Protein 3F1Y (pdb70)

B-factor: mean 56.75, std 17.37, range [33.05, 134.56]

Foldseek 3Di:
DAPALVSLLVPFEAALVVQPQANLLVLCVVVVFAEEEEEADAQQLLFLLQVLVLLVVSCVVGNHHDAYEYEYQPHPHCNQVSCVVSPHHYHHLCVFLVVVPHAPASQSSVLSVLLPDDTQKYWYAYSNFNHDDNSLPCSQVRCVRPPPLAFKEAEAEQAVDPQQDDDLSVPAVLVLCVVQVVLQNSGSCLLHRTMMGGSVVQLQAKAWRYLLRSLLCSVSSCVVRNSNNYHYYYSYYTHDDDDDPVVVVVSSLSVVVSSQVVCVVVVVDPPPPDVVPDVVVDDSQWDWDWDQDPVGIDIDIGGDDGDMGHSVNVPHDD/DAQPALVSLLVVFEAALVVPDQQNLLVLCVVVVFAEAEEEEDAAALQFLLVVLVLLVVSCVVGNHHDAYEYAYQPHPNCNQVSNVVSPHHYHYLCPQVVVVPHAQADLSSVLSCLVPDPTQKYKFAYRNAHDDDPCLVCSQVRCCRPPPLAFKEAEAEAAVVDQQDDDLSVPAVLVLCVVPPVLCNSHSYQLGRTMMGGSVLQLQFKAKGHLLRSLLCSVSSCVVSNSNNYHYYYHYHGHDDDDDPQVVVVSSLSVVVSSQVVCVVVVVDPPVPPPPNDPVVDDSQKDWDWDADPVGIDIDIGGHDMDIGGRNVVVPD

Organism: NCBI:txid49319

Sequence (636 aa):
GPASAAEWFRQRSYDYGQFPPEDLARRKRELGLTVSAVLPSRNVADTVGGIIDEIHALNERAPLIDQILVVDADSEDGTAGVAASHGAEVYSENELMSGYGDAHGKGDAMWRALSVTRGDLVLYIDADTRDFRPQLAYGVLGPVLEVPGVRFVKAAYRRPEEDGGGRVTELTAKPLFNLFYPELAGFVQPLAGEFVADRELFCSIPFLTGYAVETGIMIDVLKKVGLGAMAQVDLGERQNRHQHLRDLSRMSYAVVRAVARRLRQEGRLQQLREPGLPESFFQLSDYLHAVATPEGLKLQEYVEELVERPPINEVLRVLGPASAAEWFRQRSYDYGQFPPEDLARRKRELGLTVSAVLPSRNVADTVGGIIDEIHALNERAPLIDQILVVDADSEDGTAGVAASHGAEVYSENELMSGYGDAHGKGDAMWRALSVTRGDLVLYIDADTRDFRPQLAYGVLGPVLEVPGVRFVKAAYRRPEEDGGGRVTELTAKPLFNLFYPELAGFVQPLAGEFVADRELFCSIPFLTGYAVETGIMIDVLKKVGLGAMAQVDLGERQNRHQHLRDLSRMSYAVVRAVARRLRQEGRLQQLREPGLPESFFQLSDYLHAVATPEGLKLQEYVEELVERPPINEVLR

Secondary structure (DSSP, 8-state):
--SSHHHHHHHHEEEGGGS-HHHHHHHHHHHT--EEEEEEESS-TTTHHHHHHHHHHHHHHS---SEEEEEE-S-SSSHHHHHHHTT-EEEEGGGTTGGG-S--SHHHHHHHHTTT--SSEEEE--TT-SS--THHHHTTHHHHHHSTT--EEEEEEE----B--SHHIIIIIHHHHHHH-GGGTT-S-TT-S-EEEEHHHHTTS-EE-STTHHHHHHHHHHHHH-GGGEEEEEEEE--PPP--HHHHHHHHHHHHHHHHHHHHHHTSB---SPTTS-GGG--TTEEEEEEEETTEEEEEEEE----EEPPGGGTS--/---SSHHHHHHHHEEEGGGS-HHHHHHHHHHHT--EEEEEEESS-TTTHHHHHHHHHHHHHHS---SEEEEEE---TT-HHHHHHHTT-EEEETTTTTGGG-S--HHHHHHHHGGGT--SSEEEE--TT-SS--THHHHTTHHHHHHSTT--EEEEEEE----B--SHHIIIIIHHHHHHH-GGGTT-SSTT-S-EEEEHHHHTTS-EE-GGGHHHHHHHHHHHHH-GGGEEEEEEEE-------HHHHHHHHHHHHHHHHHHHHHHTSB---S-TTS-GGG--TTEEEEEEEETTEEEEEEEE----EEPPHHHH--

Solvent-accessible surface area: 23788 Å² total; per-residue (Å²): 120,27,68,25,7,52,58,1,21,153,88,49,28,32,63,66,51,106,9,57,25,80,62,0,10,137,90,18,80,123,76,59,49,52,0,0,0,0,0,14,0,144,69,9,25,106,10,0,6,42,0,0,66,57,0,71,34,1,35,150,129,1,91,1,10,79,5,15,0,0,0,14,5,84,21,172,63,43,0,37,44,42,0,58,95,64,55,10,58,41,58,41,0,61,106,10,30,79,83,70,37,104,33,62,28,74,0,0,0,1,0,0,0,2,32,36,6,148,2,60,11,0,0,1,1,19,4,48,11,138,101,10,91,41,13,2,0,16,0,0,0,0,0,26,4,66,32,120,57,10,94,0,0,0,0,0,30,40,98,112,101,52,10,2,2,33,68,7,10,2,0,3,0,2,0,4,1,12,2,10,3,18,38,1,2,0,1,0,9,0,20,3,6,0,0,0,0,38,72,102,1,0,5,35,7,37,0,1,1,10,78,0,0,8,1,2,2,0,0,14,0,12,97,94,23,29,6,26,10,0,0,0,0,6,1,11,57,30,68,51,100,120,95,113,39,73,51,10,0,83,34,0,14,18,0,4,25,0,3,5,69,5,2,110,145,48,33,8,2,78,85,4,87,42,101,73,17,64,119,71,17,35,111,26,25,35,5,23,0,0,0,1,5,92,156,26,32,42,40,32,108,51,99,93,119,21,28,56,20,42,28,0,63,132,65,59,218,174,233,42,19,53,30,7,40,45,0,21,172,96,50,26,32,63,68,48,109,14,61,28,111,55,0,8,119,87,15,168,106,87,57,46,50,0,0,0,0,0,21,3,163,67,11,27,118,7,0,7,40,1,0,68,37,0,71,41,0,30,153,116,1,90,1,10,81,9,11,0,0,1,11,10,86,20,107,62,40,0,39,45,40,0,57,96,64,54,10,58,50,47,40,15,43,142,18,32,73,84,84,39,109,23,67,37,73,0,0,4,1,0,0,0,8,41,34,8,153,3,58,7,0,0,1,2,28,6,52,6,128,74,15,60,38,18,3,0,16,0,0,0,0,0,21,8,68,29,126,51,6,93,0,0,0,0,0,34,46,40,112,120,64,3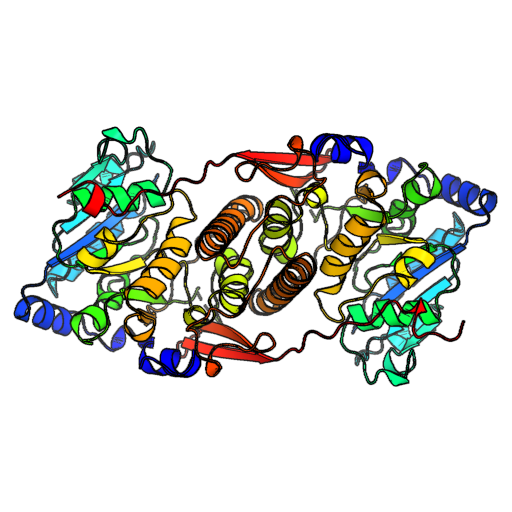1,1,8,45,34,8,11,3,0,2,0,2,0,4,1,12,1,7,3,19,39,1,2,0,0,0,8,0,17,5,9,0,0,0,0,24,65,107,2,0,8,31,2,29,1,1,3,8,65,1,0,3,0,1,1,0,0,13,0,10,108,109,33,29,6,23,11,0,0,0,0,9,3,13,82,26,76,92,118,146,81,109,24,80,69,9,0,89,40,0,14,20,0,4,29,0,4,2,67,4,1,95,102,43,28,2,1,64,136,8,105,45,130,79,16,63,107,64,16,40,91,22,27,40,5,25,0,0,0,0,16,86,182,24,33,110,38,23,97,59,93,94,107,29,27,50,17,41,19,3,74,134,61,90,280

Radius of gyration: 26.85 Å; Cα contacts (8 Å, |Δi|>4): 1379; chains: 2; bounding box: 83×54×58 Å

CATH classification: 3.90.550.10

Structure (mmCIF, N/CA/C/O backbone):
data_3F1Y
#
_entry.id   3F1Y
#
_cell.length_a   108.881
_cell.length_b   108.881
_cell.length_c   311.651
_cell.angle_alpha   90.00
_cell.angle_beta   90.00
_cell.angle_gamma   120.00
#
_symmetry.space_group_name_H-M   'P 65 2 2'
#
loop_
_entity.id
_entity.type
_entity.pdbx_description
1 polymer 'Mannosyl-3-phosphoglycerate synthase'
2 non-polymer 'MAGNESIUM ION'
3 non-polymer 'CHLORIDE ION'
4 water water
#
loop_
_atom_site.group_PDB
_atom_site.id
_atom_site.type_symbol
_atom_site.label_atom_id
_atom_site.label_alt_id
_atom_site.label_comp_id
_atom_site.label_asym_id
_atom_site.label_entity_id
_atom_site.label_seq_id
_atom_site.pdbx_PDB_ins_code
_atom_site.Cartn_x
_atom_site.Cartn_y
_atom_site.Cartn_z
_atom_site.occupancy
_atom_site.B_iso_or_equiv
_atom_site.auth_seq_id
_atom_site.auth_comp_id
_atom_site.auth_asym_id
_atom_site.auth_atom_id
_atom_site.pdbx_PDB_model_num
ATOM 1 N N . GLY A 1 62 ? -117.519 56.373 -18.146 1.00 94.69 10 GLY A N 1
ATOM 2 C CA . GLY A 1 62 ? -116.362 57.061 -17.570 1.00 90.02 10 GLY A CA 1
ATOM 3 C C . GLY A 1 62 ? -115.564 57.758 -18.668 1.00 91.02 10 GLY A C 1
ATOM 4 O O . GLY A 1 62 ? -115.918 57.653 -19.845 1.00 95.26 10 GLY A O 1
ATOM 5 N N . PRO A 1 63 ? -114.502 58.494 -18.297 1.00 62.87 11 PRO A N 1
ATOM 6 C CA . PRO A 1 63 ? -113.650 59.188 -19.273 1.00 63.86 11 PRO A CA 1
ATOM 7 C C . PRO A 1 63 ? -112.844 58.227 -20.129 1.00 64.94 11 PRO A C 1
ATOM 8 O O . PRO A 1 63 ? -112.327 57.220 -19.594 1.00 62.62 11 PRO A O 1
ATOM 12 N N . ALA A 1 64 ? -112.707 58.575 -21.413 1.00 69.27 12 ALA A N 1
ATOM 13 C CA . ALA A 1 64 ? -112.047 57.737 -22.403 1.00 71.27 12 ALA A CA 1
ATOM 14 C C . ALA A 1 64 ? -110.527 57.687 -22.252 1.00 68.20 12 ALA A C 1
ATOM 15 O O . ALA A 1 64 ? -109.932 56.687 -22.613 1.00 68.55 12 ALA A O 1
ATOM 17 N N . SER A 1 65 ? -109.912 58.744 -21.708 1.00 61.67 13 SER A N 1
ATOM 18 C CA . SER A 1 65 ? -108.450 58.842 -21.529 1.00 59.11 13 SER A CA 1
ATOM 19 C C . SER A 1 65 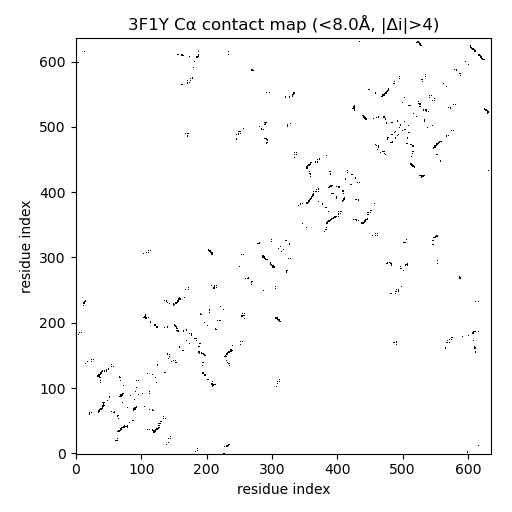? -108.139 59.992 -20.584 1.00 56.02 13 SER A C 1
ATOM 20 O O . SER A 1 65 ? -109.030 60.788 -20.270 1.00 56.35 13 SER A O 1
ATOM 23 N N . ALA A 1 66 ? -106.871 60.120 -20.179 1.00 58.52 14 ALA A N 1
ATOM 24 C CA . ALA A 1 66 ? -106.473 61.197 -19.272 1.00 55.84 14 ALA A CA 1
ATOM 25 C C . ALA A 1 66 ? -106.830 62.512 -19.905 1.00 58.48 14 ALA A C 1
ATOM 26 O O . ALA A 1 66 ? -107.379 63.398 -19.265 1.00 57.61 14 ALA A O 1
ATOM 28 N N . ALA A 1 67 ? -106.521 62.607 -21.193 1.00 51.45 15 ALA A N 1
ATOM 29 C CA . ALA A 1 67 ? -106.759 63.798 -21.995 1.00 53.01 15 ALA A CA 1
ATOM 30 C C . ALA A 1 67 ? -108.232 64.179 -22.095 1.00 55.12 15 ALA A C 1
ATOM 31 O O . ALA A 1 67 ? -108.561 65.344 -21.986 1.00 55.99 15 ALA A O 1
ATOM 33 N N . GLU A 1 68 ? -109.119 63.213 -22.296 1.00 62.13 16 GLU A N 1
ATOM 34 C CA . GLU A 1 68 ? -110.535 63.527 -22.306 1.00 64.28 16 GLU A CA 1
ATOM 35 C C . GLU A 1 68 ? -111.012 63.999 -20.924 1.00 60.80 16 GLU A C 1
ATOM 36 O O . GLU A 1 68 ? -111.763 64.967 -20.831 1.00 62.25 16 GLU A O 1
ATOM 42 N N . TRP A 1 69 ? -110.556 63.349 -19.852 1.00 58.07 17 TRP A N 1
ATOM 43 C CA . TRP A 1 69 ? -110.871 63.866 -18.515 1.00 54.86 17 TRP A CA 1
ATOM 44 C C . TRP A 1 69 ? -110.347 65.281 -18.304 1.00 54.34 17 TRP A C 1
ATOM 45 O O . TRP A 1 69 ? -111.082 66.143 -17.840 1.00 54.63 17 TRP A O 1
ATOM 56 N N . PHE A 1 70 ? -109.074 65.502 -18.648 1.00 52.07 18 PHE A N 1
ATOM 57 C CA . PHE A 1 70 ? -108.451 66.809 -18.482 1.00 51.95 18 PHE A CA 1
ATOM 58 C C . PHE A 1 70 ? -109.312 67.895 -19.138 1.00 55.81 18 PHE A C 1
ATOM 59 O O . PHE A 1 70 ? -109.556 68.956 -18.539 1.00 55.41 18 PHE A O 1
ATOM 67 N N . ARG A 1 71 ? -109.796 67.601 -20.356 1.00 55.69 19 ARG A N 1
ATOM 68 C CA . ARG A 1 71 ? -110.653 68.510 -21.114 1.00 60.15 19 ARG A CA 1
ATOM 69 C C . ARG A 1 71 ? -112.008 68.740 -20.444 1.00 60.17 19 ARG A C 1
ATOM 70 O O . ARG A 1 71 ? -112.462 69.880 -20.328 1.00 61.76 19 ARG A O 1
ATOM 78 N N . GLN A 1 72 ? -112.651 67.669 -19.997 1.00 60.33 20 GLN A N 1
ATOM 79 C CA . GLN A 1 72 ? -114.012 67.788 -19.489 1.00 61.16 20 GLN A CA 1
ATOM 80 C C . GLN A 1 72 ? -114.110 68.243 -18.016 1.00 57.26 20 GLN A C 1
ATOM 81 O O . GLN A 1 72 ? -115.173 68.692 -17.570 1.00 58.29 20 GLN A O 1
ATOM 87 N N . ARG A 1 73 ? -113.009 68.112 -17.274 1.00 58.00 21 ARG A N 1
ATOM 88 C CA . ARG A 1 73 ? -113.058 68.222 -15.819 1.00 54.15 21 ARG A CA 1
ATOM 89 C C . ARG A 1 73 ? -112.065 69.238 -15.261 1.00 52.13 21 ARG A C 1
ATOM 90 O O . ARG A 1 73 ? -111.799 69.241 -14.064 1.00 48.72 21 ARG A O 1
ATOM 98 N N . SER A 1 74 ? -111.510 70.087 -16.132 1.00 55.91 22 SER A N 1
ATOM 99 C CA . SER A 1 74 ? -110.697 71.208 -15.672 1.00 54.97 22 SER A CA 1
ATOM 100 C C . SER A 1 74 ? -111.417 72.523 -15.914 1.00 58.23 22 SER A C 1
ATOM 101 O O . SER A 1 74 ? -111.926 72.736 -17.012 1.00 62.30 22 SER A O 1
ATOM 104 N N . TYR A 1 75 ? -111.468 73.380 -14.885 1.00 54.27 23 TYR A N 1
ATOM 105 C CA . TYR A 1 75 ? -112.162 74.670 -14.930 1.00 57.23 23 TYR A CA 1
ATOM 106 C C . TYR A 1 75 ? -111.269 75.830 -14.489 1.00 56.86 23 TYR A C 1
ATOM 107 O O . TYR A 1 75 ? -110.173 75.607 -13.994 1.00 54.03 23 TYR A O 1
ATOM 116 N N . ASP A 1 76 ? -111.734 77.054 -14.705 1.00 68.76 24 ASP A N 1
ATOM 117 C CA . ASP A 1 76 ? -111.068 78.268 -14.254 1.00 69.12 24 ASP A CA 1
ATOM 118 C C . ASP A 1 76 ? -112.001 78.827 -13.189 1.00 68.46 24 ASP A C 1
ATOM 119 O O . ASP A 1 76 ? -113.204 78.579 -13.236 1.00 69.58 24 ASP A O 1
ATOM 124 N N . TYR A 1 77 ? -111.474 79.573 -12.221 1.00 60.25 25 TYR A N 1
ATOM 125 C CA . TYR A 1 77 ? -112.332 80.033 -11.116 1.00 59.46 25 TYR A CA 1
ATOM 126 C C . TYR A 1 77 ? -113.292 81.084 -11.657 1.00 64.15 25 TYR A C 1
ATOM 127 O O . TYR A 1 77 ? -114.368 81.319 -11.093 1.00 64.69 25 TYR A O 1
ATOM 136 N N . GLY A 1 78 ? -112.889 81.677 -12.777 1.00 59.63 26 GLY A N 1
ATOM 137 C CA . GLY A 1 78 ? -113.674 82.672 -13.472 1.00 64.80 26 GLY A CA 1
ATOM 138 C C . GLY A 1 78 ? -115.042 82.193 -13.921 1.00 66.84 26 GLY A C 1
ATOM 139 O O . GLY A 1 78 ? -115.922 83.006 -14.198 1.00 70.92 26 GLY A O 1
ATOM 140 N N . GLN A 1 79 ? -115.237 80.881 -13.989 1.00 66.09 27 GLN A N 1
ATOM 141 C CA . GLN A 1 79 ? -116.518 80.353 -14.439 1.00 68.36 27 GLN A CA 1
ATOM 142 C C . GLN A 1 79 ? -117.548 80.284 -13.315 1.00 66.94 27 GLN A C 1
ATOM 143 O O . GLN A 1 79 ? -118.719 79.991 -13.557 1.00 69.33 27 GLN A O 1
ATOM 149 N N . PHE A 1 80 ? -117.125 80.571 -12.086 1.00 70.05 28 PHE A N 1
ATOM 150 C CA . PHE A 1 80 ? -118.027 80.455 -10.945 1.00 68.58 28 PHE A CA 1
ATOM 151 C C . PHE A 1 80 ? -118.034 81.706 -10.077 1.00 69.05 28 PHE A C 1
ATOM 152 O O . PHE A 1 80 ? -117.577 81.672 -8.936 1.00 65.49 28 PHE A O 1
ATOM 160 N N . PRO A 1 81 ? -118.575 82.812 -10.599 1.00 63.30 29 PRO A N 1
ATOM 161 C CA . PRO A 1 81 ? -118.557 84.036 -9.794 1.00 64.09 29 PRO A CA 1
ATOM 162 C C . PRO A 1 81 ? -119.155 83.760 -8.417 1.00 61.34 29 PRO A C 1
ATOM 163 O O . PRO A 1 81 ? -120.088 82.961 -8.308 1.00 61.18 29 PRO A O 1
ATOM 167 N N . PRO A 1 82 ? -118.596 84.378 -7.360 1.00 67.17 30 PRO A N 1
ATOM 168 C CA . PRO A 1 82 ? -118.976 84.074 -5.967 1.00 64.29 30 PRO A CA 1
ATOM 169 C C . PRO A 1 82 ? -120.477 84.259 -5.713 1.00 67.12 30 PRO A C 1
ATOM 170 O O . PRO A 1 82 ? -121.102 83.400 -5.090 1.00 65.33 30 PRO A O 1
ATOM 174 N N . GLU A 1 83 ? -121.034 85.356 -6.225 1.00 78.80 31 GLU A N 1
ATOM 175 C CA . GLU A 1 83 ? -122.461 85.671 -6.134 1.00 82.49 31 GLU A CA 1
ATOM 176 C C . GLU A 1 83 ? -123.335 84.504 -6.566 1.00 82.80 31 GLU A C 1
ATOM 177 O O . GLU A 1 83 ? -124.204 84.042 -5.819 1.00 82.39 31 GLU A O 1
ATOM 183 N N . ASP A 1 84 ? -123.103 84.065 -7.803 1.00 79.90 32 ASP A N 1
ATOM 184 C CA . ASP A 1 84 ? -123.772 82.915 -8.394 1.00 80.48 32 ASP A CA 1
ATOM 185 C C . ASP A 1 84 ? -123.665 81.662 -7.552 1.00 75.78 32 ASP A C 1
ATOM 186 O O . ASP A 1 84 ? -124.666 80.970 -7.354 1.00 76.69 32 ASP A O 1
ATOM 191 N N . LEU A 1 85 ? -122.449 81.341 -7.099 1.00 70.73 33 LEU A N 1
ATOM 192 C CA . LEU A 1 85 ? -122.257 80.163 -6.263 1.00 66.38 33 LEU A CA 1
ATOM 193 C C . LEU A 1 85 ? -123.128 80.285 -5.027 1.00 66.33 33 LEU A C 1
ATOM 194 O O . LEU A 1 85 ? -123.823 79.336 -4.661 1.00 65.83 33 LEU A O 1
ATOM 199 N N . ALA A 1 86 ? -123.080 81.448 -4.381 1.00 64.08 34 ALA A N 1
ATOM 200 C CA . ALA A 1 86 ? -123.789 81.644 -3.114 1.00 63.98 34 ALA A CA 1
ATOM 201 C C . ALA A 1 86 ? -125.277 81.445 -3.347 1.00 67.90 34 ALA A C 1
ATOM 202 O O . ALA A 1 86 ? -125.946 80.752 -2.577 1.00 67.25 34 ALA A O 1
ATOM 204 N N . ARG A 1 87 ? -125.780 82.045 -4.426 1.00 84.10 35 ARG A N 1
ATOM 205 C CA . ARG A 1 87 ? -127.163 81.880 -4.837 1.00 88.58 35 ARG A CA 1
ATOM 206 C C . ARG A 1 87 ? -127.457 80.389 -4.951 1.00 87.11 35 ARG A C 1
ATOM 207 O O . ARG A 1 87 ? -128.408 79.879 -4.375 1.00 88.17 35 ARG A O 1
ATOM 215 N N . ARG A 1 88 ? -126.604 79.691 -5.685 1.00 81.63 36 ARG A N 1
ATOM 216 C CA . ARG A 1 88 ? -126.780 78.268 -5.946 1.00 80.52 36 ARG A CA 1
ATOM 217 C C . ARG A 1 88 ? -126.823 77.419 -4.675 1.00 77.01 36 ARG A C 1
ATOM 218 O O . ARG A 1 88 ? -127.673 76.532 -4.529 1.00 78.26 36 ARG A O 1
ATOM 226 N N . LYS A 1 89 ? -125.884 77.700 -3.767 1.00 76.17 37 LYS A N 1
ATOM 227 C CA . LYS A 1 89 ? -125.748 77.003 -2.501 1.00 72.80 37 LYS A CA 1
ATOM 228 C C . LYS A 1 89 ? -127.024 77.165 -1.676 1.00 75.49 37 LYS A C 1
ATOM 229 O O . LYS A 1 89 ? -127.593 76.177 -1.221 1.00 75.42 37 LYS A O 1
ATOM 235 N N . ARG A 1 90 ? -127.487 78.400 -1.494 1.00 78.66 38 ARG A N 1
ATOM 236 C CA . ARG A 1 90 ? -128.765 78.616 -0.819 1.00 81.95 38 ARG A CA 1
ATOM 237 C C . ARG A 1 90 ? -129.852 77.791 -1.506 1.00 85.49 38 ARG A C 1
ATOM 238 O O . ARG A 1 90 ? -130.625 77.111 -0.847 1.00 86.37 38 ARG A O 1
ATOM 240 N N . GLU A 1 91 ? -129.887 77.827 -2.831 1.00 84.64 39 GLU A N 1
ATOM 241 C CA . GLU A 1 91 ? -130.884 77.068 -3.588 1.00 88.53 39 GLU A CA 1
ATOM 242 C C . GLU A 1 91 ? -130.793 75.579 -3.322 1.00 86.10 39 GLU A C 1
ATOM 243 O O . GLU A 1 91 ? -131.797 74.872 -3.282 1.00 89.05 39 GLU A O 1
ATOM 249 N N . LEU A 1 92 ? -129.573 75.098 -3.174 1.00 85.36 40 LEU A N 1
ATOM 250 C CA . LEU A 1 92 ? -129.354 73.676 -2.966 1.00 82.99 40 LEU A CA 1
ATOM 251 C C . LEU A 1 92 ? -129.543 73.291 -1.508 1.00 81.13 40 LEU A C 1
ATOM 252 O O . LEU A 1 92 ? -129.658 72.107 -1.187 1.00 80.28 40 LEU A O 1
ATOM 257 N N . GLY A 1 93 ? -129.581 74.294 -0.633 1.00 79.73 41 GLY A N 1
ATOM 258 C CA . GLY A 1 93 ? -129.726 74.067 0.794 1.00 78.24 41 GLY A CA 1
ATOM 259 C C . GLY A 1 93 ? -128.493 73.439 1.427 1.00 72.97 41 GLY A C 1
ATOM 260 O O . GLY A 1 93 ? -128.598 72.752 2.440 1.00 71.86 41 GLY A O 1
ATOM 261 N N . LEU A 1 94 ? -127.331 73.675 0.822 1.00 68.51 42 LEU A N 1
ATOM 262 C CA . LEU A 1 94 ? -126.077 73.084 1.271 1.00 63.84 42 LEU A CA 1
ATOM 263 C C . LEU A 1 94 ? -125.291 74.042 2.166 1.00 61.49 42 LEU A C 1
ATOM 264 O O . LEU A 1 94 ? -125.373 75.263 2.003 1.00 62.97 42 LEU A O 1
ATOM 269 N N . THR A 1 95 ? -124.546 73.476 3.120 1.00 56.64 43 THR A N 1
ATOM 270 C CA . THR A 1 95 ? -123.607 74.229 3.946 1.00 54.24 43 THR A CA 1
ATOM 271 C C . THR A 1 95 ? -122.159 73.750 3.710 1.00 50.51 43 THR A C 1
ATOM 272 O O . THR A 1 95 ? -121.914 72.623 3.270 1.00 49.36 43 THR A O 1
ATOM 276 N N . VAL A 1 96 ? -121.208 74.627 4.018 1.00 52.09 44 VAL A N 1
ATOM 277 C CA . VAL A 1 96 ? -119.796 74.392 3.746 1.00 49.12 44 VAL A CA 1
ATOM 278 C C . VAL A 1 96 ? -118.966 74.684 5.004 1.00 47.15 44 VAL A C 1
ATOM 279 O O . VAL A 1 96 ? -119.019 75.805 5.545 1.00 48.17 44 VAL A O 1
ATOM 283 N N . SER A 1 97 ? -118.221 73.677 5.470 1.00 46.36 45 SER A N 1
ATOM 284 C CA . SER A 1 97 ? -117.215 73.858 6.508 1.00 44.55 45 SER A CA 1
ATOM 285 C C . SER A 1 97 ? -115.846 73.985 5.857 1.00 42.81 45 SER A C 1
ATOM 286 O O . SER A 1 97 ? -115.452 73.115 5.094 1.00 41.71 45 SER A O 1
ATOM 289 N N . ALA A 1 98 ? -115.131 75.063 6.147 1.00 44.13 46 ALA A N 1
ATOM 290 C CA . ALA A 1 98 ? -113.752 75.215 5.723 1.00 42.80 46 ALA A CA 1
ATOM 291 C C . ALA A 1 98 ? -112.852 74.745 6.874 1.00 41.15 46 ALA A C 1
ATOM 292 O O . ALA A 1 98 ? -112.997 75.216 8.015 1.00 41.73 46 ALA A O 1
ATOM 294 N N . VAL A 1 99 ? -111.952 73.804 6.595 1.00 43.26 47 VAL A N 1
ATOM 295 C CA . VAL A 1 99 ? -111.082 73.255 7.633 1.00 42.02 47 VAL A CA 1
ATOM 296 C C . VAL A 1 99 ? -109.642 73.673 7.390 1.00 41.53 47 VAL A C 1
ATOM 297 O O . VAL A 1 99 ? -109.109 73.443 6.288 1.00 41.06 47 VAL A O 1
ATOM 301 N N . LEU A 1 100 ? -109.015 74.284 8.391 1.00 40.14 48 LEU A N 1
ATOM 302 C CA . LEU A 1 100 ? -107.643 74.713 8.278 1.00 40.21 48 LEU A CA 1
ATOM 303 C C . LEU A 1 100 ? -106.778 73.955 9.300 1.00 39.49 48 LEU A C 1
ATOM 304 O O . LEU A 1 100 ? -106.753 74.320 10.493 1.00 40.34 48 LEU A O 1
ATOM 309 N N . PRO A 1 101 ? -106.077 72.900 8.838 1.00 42.49 49 PRO A N 1
ATOM 310 C CA . PRO A 1 101 ? -105.104 72.138 9.637 1.00 42.13 49 PRO A CA 1
ATOM 311 C C . PRO A 1 101 ? -103.942 73.079 9.873 1.00 43.39 49 PRO A C 1
ATOM 312 O O . PRO A 1 101 ? -103.238 73.479 8.932 1.00 43.68 49 PRO A O 1
ATOM 316 N N . SER A 1 102 ? -103.729 73.475 11.117 1.00 39.63 50 SER A N 1
ATOM 317 C CA . SER A 1 102 ? -102.836 74.578 11.344 1.00 41.40 50 SER A CA 1
ATOM 318 C C . SER A 1 102 ? -101.695 74.251 12.284 1.00 42.38 50 SER A C 1
ATOM 319 O O . SER A 1 102 ? -101.899 74.146 13.486 1.00 43.14 50 SER A O 1
ATOM 322 N N . ARG A 1 103 ? -100.487 74.175 11.751 1.00 43.88 51 ARG A N 1
ATOM 323 C CA . ARG A 1 103 ? -99.313 73.928 12.562 1.00 45.34 51 ARG A CA 1
ATOM 324 C C . ARG A 1 103 ? -98.357 75.100 12.461 1.00 47.75 51 ARG A C 1
ATOM 325 O O . ARG A 1 103 ? -97.723 75.309 11.429 1.00 47.98 51 ARG A O 1
ATOM 333 N N . ASN A 1 104 ? -98.244 75.856 13.555 1.00 40.01 52 ASN A N 1
ATOM 334 C CA . ASN A 1 104 ? -97.364 77.031 13.610 1.00 42.91 52 ASN A CA 1
ATOM 335 C C . ASN A 1 104 ? -97.579 77.992 12.425 1.00 43.09 52 ASN A C 1
ATOM 336 O O . ASN A 1 104 ? -96.641 78.311 11.674 1.00 44.39 52 ASN A O 1
ATOM 341 N N . VAL A 1 105 ? -98.816 78.461 12.289 1.00 43.45 53 VAL A N 1
ATOM 342 C CA . VAL A 1 105 ? -99.173 79.369 11.215 1.00 43.90 53 VAL A CA 1
ATOM 343 C C . VAL A 1 105 ? -99.714 80.669 11.793 1.00 46.05 53 VAL A C 1
ATOM 344 O O . VAL A 1 105 ? -100.620 81.266 11.223 1.00 45.95 53 VAL A O 1
ATOM 348 N N . ALA A 1 106 ? -99.151 81.109 12.917 1.00 43.53 54 ALA A N 1
ATOM 349 C CA . ALA A 1 106 ? -99.612 82.332 13.563 1.00 45.92 54 ALA A CA 1
ATOM 350 C C . ALA A 1 106 ? -99.470 83.550 12.648 1.00 48.03 54 ALA A C 1
ATOM 351 O O . ALA A 1 106 ? -100.271 84.481 12.737 1.00 49.25 54 ALA A O 1
ATOM 353 N N . ASP A 1 107 ? -98.446 83.562 11.805 1.00 56.14 55 ASP A N 1
ATOM 354 C CA . ASP A 1 107 ? -98.221 84.685 10.892 1.00 58.59 55 ASP A CA 1
ATOM 355 C C . ASP A 1 107 ? -99.184 84.715 9.678 1.00 56.98 55 ASP A C 1
ATOM 356 O O . ASP A 1 107 ? -99.278 85.728 8.987 1.00 59.22 55 ASP A O 1
ATOM 361 N N . THR A 1 108 ? -99.908 83.623 9.437 1.00 51.70 56 THR A N 1
ATOM 362 C CA . THR A 1 108 ? -100.837 83.579 8.313 1.00 50.46 56 THR A CA 1
ATOM 363 C C . THR A 1 108 ? -102.330 83.257 8.565 1.00 48.52 56 THR A C 1
ATOM 364 O O . THR A 1 108 ? -103.154 83.742 7.799 1.00 49.01 56 THR A O 1
ATOM 368 N N . VAL A 1 109 ? -102.700 82.432 9.562 1.00 45.76 57 VAL A N 1
ATOM 369 C CA . VAL A 1 109 ? -104.116 82.019 9.643 1.00 44.11 57 VAL A CA 1
ATOM 370 C C . VAL A 1 109 ? -105.021 83.184 9.859 1.00 46.17 57 VAL A C 1
ATOM 371 O O . VAL A 1 109 ? -106.195 83.084 9.538 1.00 45.55 57 VAL A O 1
ATOM 375 N N . GLY A 1 110 ? -104.501 84.236 10.498 1.00 45.64 58 GLY A N 1
ATOM 376 C CA . GLY A 1 110 ? -105.303 85.405 10.818 1.00 48.03 58 GLY A CA 1
ATOM 377 C C . GLY A 1 110 ? -105.812 86.043 9.529 1.00 49.12 58 GLY A C 1
ATOM 378 O O . GLY A 1 110 ? -106.985 86.415 9.403 1.00 49.72 58 GLY A O 1
ATOM 379 N N . GLY A 1 111 ? -104.908 86.159 8.561 1.00 53.50 59 GLY A N 1
ATOM 380 C CA . GLY A 1 111 ? -105.233 86.741 7.272 1.00 54.95 59 GLY A CA 1
ATOM 381 C C . GLY A 1 111 ? -106.209 85.890 6.488 1.00 52.70 59 GLY A C 1
ATOM 382 O O . GLY A 1 111 ? -107.109 86.407 5.832 1.00 54.07 59 GLY A O 1
ATOM 383 N N . ILE A 1 112 ? -106.039 84.581 6.543 1.00 50.30 60 ILE A N 1
ATOM 384 C CA . ILE A 1 112 ? -106.941 83.702 5.826 1.00 48.38 60 ILE A CA 1
ATOM 385 C C . ILE A 1 112 ? -108.353 83.833 6.381 1.00 48.56 60 ILE A C 1
ATOM 386 O O . ILE A 1 112 ? -109.304 84.056 5.619 1.00 49.51 60 ILE A O 1
ATOM 391 N N . ILE A 1 113 ? -108.487 83.760 7.709 1.00 44.47 61 ILE A N 1
ATOM 392 C CA . ILE A 1 113 ? -109.796 83.902 8.319 1.00 44.98 61 ILE A CA 1
ATOM 393 C C . ILE A 1 113 ? -110.436 85.241 7.961 1.00 48.17 61 ILE A C 1
ATOM 394 O O . ILE A 1 113 ? -111.625 85.315 7.672 1.00 48.91 61 ILE A O 1
ATOM 399 N N . ASP A 1 114 ? -109.641 86.300 8.000 1.00 47.44 62 ASP A N 1
ATOM 400 C CA . ASP A 1 114 ? -110.125 87.624 7.663 1.00 50.91 62 ASP A CA 1
ATOM 401 C C . ASP A 1 114 ? -110.648 87.650 6.205 1.00 51.64 62 ASP A C 1
ATOM 402 O O . ASP A 1 114 ? -111.671 88.257 5.916 1.00 53.80 62 ASP A O 1
ATOM 407 N N . GLU A 1 115 ? -109.945 86.986 5.293 1.00 53.89 63 GLU A N 1
ATOM 408 C CA . GLU A 1 115 ? -110.392 86.985 3.918 1.00 54.87 63 GLU A CA 1
ATOM 409 C C . GLU A 1 115 ? -111.659 86.166 3.748 1.00 53.57 63 GLU A C 1
ATOM 410 O O . GLU A 1 115 ? -112.558 86.579 3.050 1.00 55.71 63 GLU A O 1
ATOM 416 N N . ILE A 1 116 ? -111.745 85.008 4.392 1.00 52.98 64 ILE A N 1
ATOM 417 C CA . ILE A 1 116 ? -112.965 84.206 4.286 1.00 52.12 64 ILE A CA 1
ATOM 418 C C . ILE A 1 116 ? -114.143 85.034 4.804 1.00 54.64 64 ILE A C 1
ATOM 419 O O . ILE A 1 116 ? -115.226 85.022 4.211 1.00 56.12 64 ILE A O 1
ATOM 424 N N . HIS A 1 117 ? -113.922 85.782 5.888 1.00 53.97 65 HIS A N 1
ATOM 425 C CA . HIS A 1 117 ? -114.961 86.652 6.415 1.00 56.69 65 HIS A CA 1
ATOM 426 C C . HIS A 1 117 ? -115.369 87.730 5.407 1.00 60.27 65 HIS A C 1
ATOM 427 O O . HIS A 1 117 ? -116.552 87.975 5.215 1.00 62.33 65 HIS A O 1
ATOM 434 N N . ALA A 1 118 ? -114.400 88.415 4.813 1.00 54.08 66 ALA A N 1
ATOM 435 C CA . ALA A 1 118 ? -114.742 89.421 3.807 1.00 57.85 66 ALA A CA 1
ATOM 436 C C . ALA A 1 118 ? -115.468 88.785 2.618 1.00 57.97 66 ALA A C 1
ATOM 437 O O . ALA A 1 118 ? -116.420 89.358 2.096 1.00 61.15 66 ALA A O 1
ATOM 439 N N . LEU A 1 119 ? -115.023 87.613 2.185 1.00 56.19 67 LEU A N 1
ATOM 440 C CA . LEU A 1 119 ? -115.708 86.933 1.085 1.00 56.43 67 LEU A CA 1
ATOM 441 C C . LEU A 1 119 ? -117.187 86.736 1.418 1.00 57.47 67 LEU A C 1
ATOM 442 O O . LEU A 1 119 ? -118.055 87.103 0.619 1.00 60.57 67 LEU A O 1
ATOM 447 N N . ASN A 1 120 ? -117.462 86.162 2.589 1.00 56.04 68 ASN A N 1
ATOM 448 C CA . ASN A 1 120 ? -118.827 85.928 3.060 1.00 57.09 68 ASN A CA 1
ATOM 449 C C . ASN A 1 120 ? -119.690 87.198 3.119 1.00 61.41 68 ASN A C 1
ATOM 450 O O . ASN A 1 120 ? -120.919 87.113 3.117 1.00 63.38 68 ASN A O 1
ATOM 455 N N . GLU A 1 121 ? -119.048 88.363 3.198 1.00 90.83 69 GLU A N 1
ATOM 456 C CA . GLU A 1 121 ? -119.745 89.650 3.116 1.00 95.36 69 GLU A CA 1
ATOM 457 C C . GLU A 1 121 ? -120.428 89.827 1.762 1.00 98.54 69 GLU A C 1
ATOM 458 O O . GLU A 1 121 ? -121.612 90.169 1.684 1.00 101.73 69 GLU A O 1
ATOM 464 N N . ARG A 1 122 ? -119.646 89.624 0.703 1.00 92.77 70 ARG A N 1
ATOM 465 C CA . ARG A 1 122 ? -120.105 89.796 -0.664 1.00 95.96 70 ARG A CA 1
ATOM 466 C C . ARG A 1 122 ? -121.012 88.634 -1.067 1.00 95.12 70 ARG A C 1
ATOM 467 O O . ARG A 1 122 ? -121.971 88.813 -1.806 1.00 98.70 70 ARG A O 1
ATOM 475 N N . ALA A 1 123 ? -120.702 87.442 -0.568 1.00 65.40 71 ALA A N 1
ATOM 476 C CA . ALA A 1 123 ? -121.330 86.198 -1.013 1.00 64.30 71 ALA A CA 1
ATOM 477 C C . ALA A 1 123 ? -121.192 85.135 0.052 1.00 60.11 71 ALA A C 1
ATOM 478 O O . ALA A 1 123 ? -120.096 84.621 0.266 1.00 56.60 71 ALA A O 1
ATOM 480 N N . PRO A 1 124 ? -122.295 84.792 0.732 1.00 70.69 72 PRO A N 1
ATOM 481 C CA . PRO A 1 124 ? -122.248 83.815 1.831 1.00 67.28 72 PRO A CA 1
ATOM 482 C C . PRO A 1 124 ? -121.974 82.402 1.326 1.00 64.54 72 PRO A C 1
ATOM 483 O O . PRO A 1 124 ? -122.870 81.746 0.807 1.00 65.96 72 PRO A O 1
ATOM 487 N N . LEU A 1 125 ? -120.748 81.926 1.508 1.00 65.39 73 LEU A N 1
ATOM 488 C CA . LEU A 1 125 ? -120.333 80.639 0.956 1.00 62.91 73 LEU A CA 1
ATOM 489 C C . LEU A 1 125 ? -119.822 79.686 2.020 1.00 59.26 73 LEU A C 1
ATOM 490 O O . LEU A 1 125 ? -119.987 78.475 1.892 1.00 57.87 73 LEU A O 1
ATOM 495 N N . ILE A 1 126 ? -119.198 80.215 3.071 1.00 55.99 74 ILE A N 1
ATOM 496 C CA . ILE A 1 126 ? -118.621 79.338 4.093 1.00 52.85 74 ILE A CA 1
ATOM 497 C C . ILE A 1 126 ? -119.334 79.484 5.421 1.00 53.50 74 ILE A C 1
ATOM 498 O O . ILE A 1 126 ? -119.373 80.574 5.994 1.00 54.96 74 ILE A O 1
ATOM 503 N N . ASP A 1 127 ? -119.862 78.383 5.936 1.00 57.68 75 ASP A N 1
ATOM 504 C CA . ASP A 1 127 ? -120.709 78.436 7.116 1.00 58.89 75 ASP A CA 1
ATOM 505 C C . ASP A 1 127 ? -119.945 78.315 8.428 1.00 56.98 75 ASP A C 1
ATOM 506 O O . ASP A 1 127 ? -120.318 78.936 9.429 1.00 58.36 75 ASP A O 1
ATOM 511 N N . GLN A 1 128 ? -118.873 77.529 8.398 1.00 54.52 76 GLN A N 1
ATOM 512 C CA . GLN A 1 128 ? -118.116 77.165 9.572 1.00 52.82 76 GLN A CA 1
ATOM 513 C C . GLN A 1 128 ? -116.653 77.325 9.192 1.00 50.86 76 GLN A C 1
ATOM 514 O O . GLN A 1 128 ? -116.205 76.744 8.202 1.00 49.58 76 GLN A O 1
ATOM 520 N N . ILE A 1 129 ? -115.909 78.129 9.945 1.00 51.44 77 ILE A N 1
ATOM 521 C CA . ILE A 1 129 ? -114.474 78.188 9.759 1.00 49.89 77 ILE A CA 1
ATOM 522 C C . ILE A 1 129 ? -113.844 77.456 10.907 1.00 48.54 77 ILE A C 1
ATOM 523 O O . ILE A 1 129 ? -113.950 77.863 12.079 1.00 49.57 77 ILE A O 1
ATOM 528 N N . LEU A 1 130 ? -113.187 76.363 10.576 1.00 52.80 78 LEU A N 1
ATOM 529 C CA . LEU A 1 130 ? -112.736 75.433 11.582 1.00 51.75 78 LEU A CA 1
ATOM 530 C C . LEU A 1 130 ? -111.204 75.318 11.533 1.00 50.52 78 LEU A C 1
ATOM 531 O O . LEU A 1 130 ? -110.615 74.840 10.560 1.00 49.26 78 LEU A O 1
ATOM 536 N N . VAL A 1 131 ? -110.546 75.816 12.558 1.00 41.42 79 VAL A N 1
ATOM 537 C CA . VAL A 1 131 ? -109.104 75.698 12.673 1.00 40.80 79 VAL A CA 1
ATOM 538 C C . VAL A 1 131 ? -108.760 74.556 13.627 1.00 40.16 79 VAL A C 1
ATOM 539 O O . VAL A 1 131 ? -109.164 74.549 14.808 1.00 41.27 79 VAL A O 1
ATOM 543 N N . VAL A 1 132 ? -108.011 73.578 13.124 1.00 42.64 80 VAL A N 1
ATOM 544 C CA . VAL A 1 132 ? -107.530 72.526 13.992 1.00 42.39 80 VAL A CA 1
ATOM 545 C C . VAL A 1 132 ? -106.072 72.779 14.270 1.00 42.85 80 VAL A C 1
ATOM 546 O O . VAL A 1 132 ? -105.234 72.660 13.362 1.00 42.05 80 VAL A O 1
ATOM 550 N N . ASP A 1 133 ? -105.778 73.140 15.519 1.00 45.21 81 ASP A N 1
ATOM 551 C CA . ASP A 1 133 ? -104.451 73.520 15.960 1.00 46.41 81 ASP A CA 1
ATOM 552 C C . ASP A 1 133 ? -103.641 72.250 16.170 1.00 45.91 81 ASP A C 1
ATOM 553 O O . ASP A 1 133 ? -103.904 71.512 17.115 1.00 46.48 81 ASP A O 1
ATOM 558 N N . ALA A 1 134 ? -102.658 72.002 15.311 1.00 52.84 82 ALA A N 1
ATOM 559 C CA . ALA A 1 134 ? -101.866 70.778 15.402 1.00 52.51 82 ALA A CA 1
ATOM 560 C C . ALA A 1 134 ? -100.683 70.945 16.356 1.00 54.75 82 ALA A C 1
ATOM 561 O O . ALA A 1 134 ? -99.527 71.005 15.913 1.00 55.27 82 ALA A O 1
ATOM 563 N N . ASP A 1 135 ? -100.996 71.017 17.648 1.00 65.41 83 ASP A N 1
ATOM 564 C CA . ASP A 1 135 ? -100.039 71.294 18.706 1.00 68.13 83 ASP A CA 1
ATOM 565 C C . ASP A 1 135 ? -99.007 72.360 18.344 1.00 69.50 83 ASP A C 1
ATOM 566 O O . ASP A 1 135 ? -97.811 72.120 18.444 1.00 70.92 83 ASP A O 1
ATOM 571 N N . SER A 1 136 ? -99.473 73.547 17.949 1.00 46.05 84 SER A N 1
ATOM 572 C CA . SER A 1 136 ? -98.554 74.667 17.654 1.00 47.88 84 SER A CA 1
ATOM 573 C C . SER A 1 136 ? -97.898 75.237 18.904 1.00 51.34 84 SER A C 1
ATOM 574 O O . SER A 1 136 ? -98.493 75.256 19.971 1.00 52.35 84 SER A O 1
ATOM 577 N N . GLU A 1 137 ? -96.684 75.744 18.759 1.00 56.27 85 GLU A N 1
ATOM 578 C CA . GLU A 1 137 ? -96.049 76.445 19.861 1.00 60.06 85 GLU A CA 1
ATOM 579 C C . GLU A 1 137 ? -95.993 77.964 19.657 1.00 61.98 85 GLU A C 1
ATOM 580 O O . GLU A 1 137 ? -95.491 78.682 20.511 1.00 65.46 85 GLU A O 1
ATOM 586 N N . ASP A 1 138 ? -96.573 78.453 18.555 1.00 49.77 86 ASP A N 1
ATOM 587 C CA . ASP A 1 138 ? -96.423 79.860 18.150 1.00 51.75 86 ASP A CA 1
ATOM 588 C C . ASP A 1 138 ? -97.574 80.857 18.426 1.00 52.10 86 ASP A C 1
ATOM 589 O O . ASP A 1 138 ? -97.439 82.052 18.125 1.00 54.15 86 ASP A O 1
ATOM 594 N N . GLY A 1 139 ? -98.682 80.388 18.992 1.00 47.54 87 GLY A N 1
ATOM 595 C CA . GLY A 1 139 ? -99.807 81.277 19.289 1.00 48.07 87 GLY A CA 1
ATOM 596 C C . GLY A 1 139 ? -100.936 81.136 18.272 1.00 45.06 87 GLY A C 1
ATOM 597 O O . GLY A 1 139 ? -101.956 81.837 18.322 1.00 45.36 87 GLY A O 1
ATOM 598 N N . THR A 1 140 ? -100.730 80.213 17.335 1.00 47.82 88 THR A N 1
ATOM 599 C CA . THR A 1 140 ? -101.722 79.877 16.328 1.00 45.06 88 THR A CA 1
ATOM 600 C C . THR A 1 140 ? -103.156 79.810 16.839 1.00 44.38 88 THR A C 1
ATOM 601 O O . THR A 1 140 ? -104.044 80.428 16.257 1.00 44.19 88 THR A O 1
ATOM 605 N N . ALA A 1 141 ? -103.378 79.051 17.912 1.00 42.10 89 ALA A N 1
ATOM 606 C CA . ALA A 1 141 ? -104.724 78.861 18.454 1.00 41.73 89 ALA A CA 1
ATOM 607 C C . ALA A 1 141 ? -105.362 80.201 18.850 1.00 43.99 89 ALA A C 1
ATOM 608 O O . ALA A 1 141 ? -106.507 80.480 18.466 1.00 43.49 89 ALA A O 1
ATOM 610 N N . GLY A 1 142 ? -104.605 81.037 19.567 1.00 43.36 90 GLY A N 1
ATOM 611 C CA . GLY A 1 142 ? -105.075 82.350 19.973 1.00 45.95 90 GLY A CA 1
ATOM 612 C C . GLY A 1 142 ? -105.300 83.350 18.844 1.00 46.14 90 GLY A C 1
ATOM 613 O O . GLY A 1 142 ? -106.252 84.132 18.864 1.00 47.25 90 GLY A O 1
ATOM 614 N N . VAL A 1 143 ? -104.400 83.341 17.868 1.00 43.29 91 VAL A N 1
ATOM 615 C CA . VAL A 1 143 ? -104.574 84.153 16.674 1.00 43.50 91 VAL A CA 1
ATOM 616 C C . VAL A 1 143 ? -105.865 83.734 15.948 1.00 41.30 91 VAL A C 1
ATOM 617 O O . VAL A 1 143 ? -106.723 84.561 15.697 1.00 42.47 91 VAL A O 1
ATOM 621 N N . ALA A 1 144 ? -106.019 82.452 15.634 1.00 43.63 92 ALA A N 1
ATOM 622 C CA . ALA A 1 144 ? -107.256 81.966 15.019 1.00 41.89 92 ALA A CA 1
ATOM 623 C C . ALA A 1 144 ? -108.503 82.386 15.788 1.00 43.20 92 ALA A C 1
ATOM 624 O O . ALA A 1 144 ? -109.431 82.952 15.191 1.00 43.81 92 ALA A O 1
ATOM 626 N N . ALA A 1 145 ? -108.515 82.099 17.108 1.00 41.89 93 ALA A N 1
ATOM 627 C CA . ALA A 1 145 ? -109.610 82.517 17.999 1.00 43.61 93 ALA A CA 1
ATOM 628 C C . ALA A 1 145 ? -109.913 84.013 17.975 1.00 46.36 93 ALA A C 1
ATOM 629 O O . ALA A 1 145 ? -111.065 84.414 17.867 1.00 47.22 93 ALA A O 1
ATOM 631 N N . SER A 1 146 ? -108.884 84.840 18.091 1.00 44.48 94 SER A N 1
ATOM 632 C CA . SER A 1 146 ? -109.093 86.285 18.139 1.00 47.56 94 SER A CA 1
ATOM 633 C C . SER A 1 146 ? -109.614 86.868 16.811 1.00 47.57 94 SER A C 1
ATOM 634 O O . SER A 1 146 ? -110.177 87.954 16.820 1.00 50.13 94 SER A O 1
ATOM 637 N N . HIS A 1 147 ? -109.428 86.144 15.694 1.00 49.08 95 HIS A N 1
ATOM 638 C CA . HIS A 1 147 ? -109.997 86.525 14.381 1.00 49.11 95 HIS A CA 1
ATOM 639 C C . HIS A 1 147 ? -111.384 85.958 14.117 1.00 48.03 95 HIS A C 1
ATOM 640 O O . HIS A 1 147 ? -111.953 86.197 13.068 1.00 48.30 95 HIS A O 1
ATOM 647 N N . GLY A 1 148 ? -111.907 85.178 15.053 1.00 51.99 96 GLY A N 1
ATOM 648 C CA . GLY A 1 148 ? -113.281 84.717 14.982 1.00 51.71 96 GLY A CA 1
ATOM 649 C C . GLY A 1 148 ? -113.540 83.305 14.458 1.00 48.86 96 GLY A C 1
ATOM 650 O O . GLY A 1 148 ? -114.710 82.937 14.279 1.00 49.00 96 GLY A O 1
ATOM 651 N N . ALA A 1 149 ? -112.492 82.511 14.233 1.00 46.66 97 ALA A N 1
ATOM 652 C CA . ALA A 1 149 ? -112.659 81.126 13.765 1.00 44.12 97 ALA A CA 1
ATOM 653 C C . ALA A 1 149 ? -112.997 80.197 14.940 1.00 43.65 97 ALA A C 1
ATOM 654 O O . ALA A 1 149 ? -112.606 80.490 16.048 1.00 44.72 97 ALA A O 1
ATOM 656 N N . GLU A 1 150 ? -113.686 79.078 14.703 1.00 56.27 98 GLU A N 1
ATOM 657 C CA . GLU A 1 150 ? -113.792 78.031 15.719 1.00 55.79 98 GLU A CA 1
ATOM 658 C C . GLU A 1 150 ? -112.473 77.295 15.773 1.00 53.99 98 GLU A C 1
ATOM 659 O O . GLU A 1 150 ? -112.023 76.761 14.764 1.00 52.24 98 GLU A O 1
ATOM 665 N N . VAL A 1 151 ? -111.856 77.247 16.948 1.00 46.77 99 VAL A N 1
ATOM 666 C CA . VAL A 1 151 ? -110.546 76.611 17.093 1.00 45.61 99 VAL A CA 1
ATOM 667 C C . VAL A 1 151 ? -110.594 75.395 18.010 1.00 45.46 99 VAL A C 1
ATOM 668 O O . VAL A 1 151 ? -111.208 75.456 19.088 1.00 47.18 99 VAL A O 1
ATOM 672 N N . TYR A 1 152 ? -109.911 74.330 17.610 1.00 53.43 100 TYR A N 1
ATOM 673 C CA . TYR A 1 152 ? -109.825 73.109 18.391 1.00 53.47 100 TYR A CA 1
ATOM 674 C C . TYR A 1 152 ? -108.369 72.645 18.411 1.00 52.84 100 TYR A C 1
ATOM 675 O O . TYR A 1 152 ? -107.701 72.719 17.402 1.00 51.47 100 TYR A O 1
ATOM 684 N N . SER A 1 153 ? -107.854 72.178 19.546 1.00 55.07 101 SER A N 1
ATOM 685 C CA . SER A 1 153 ? -106.522 71.580 19.493 1.00 54.69 101 SER A CA 1
ATOM 686 C C . SER A 1 153 ? -106.700 70.166 18.986 1.00 53.15 101 SER A C 1
ATOM 687 O O . SER A 1 153 ? -107.720 69.541 19.258 1.00 53.36 101 SER A O 1
ATOM 690 N N . GLU A 1 154 ? -105.746 69.626 18.250 1.00 57.99 102 GLU A N 1
ATOM 691 C CA . GLU A 1 154 ? -106.017 68.288 17.783 1.00 56.81 102 GLU A CA 1
ATOM 692 C C . GLU A 1 154 ? -105.966 67.219 18.862 1.00 58.27 102 GLU A C 1
ATOM 693 O O . GLU A 1 154 ? -106.639 66.190 18.720 1.00 57.95 102 GLU A O 1
ATOM 699 N N . ASN A 1 155 ? -105.207 67.472 19.939 1.00 68.06 103 ASN A N 1
ATOM 700 C CA . ASN A 1 155 ? -105.213 66.599 21.102 1.00 70.14 103 ASN A CA 1
ATOM 701 C C . ASN A 1 155 ? -106.626 66.371 21.648 1.00 71.01 103 ASN A C 1
ATOM 702 O O . ASN A 1 155 ? -106.916 65.295 22.140 1.00 72.12 103 ASN A O 1
ATOM 707 N N . GLU A 1 156 ? -107.499 67.372 21.576 1.00 62.27 104 GLU A N 1
ATOM 708 C CA . GLU A 1 156 ? -108.818 67.266 22.213 1.00 63.57 104 GLU A CA 1
ATOM 709 C C . GLU A 1 156 ? -109.897 66.548 21.387 1.00 61.89 104 GLU A C 1
ATOM 710 O O . GLU A 1 156 ? -110.922 66.128 21.943 1.00 63.32 104 GLU A O 1
ATOM 716 N N . LEU A 1 157 ? -109.673 66.399 20.069 1.00 51.12 105 LEU A N 1
ATOM 717 C CA . LEU A 1 157 ? -110.625 65.726 19.191 1.00 49.69 105 LEU A CA 1
ATOM 718 C C . LEU A 1 157 ? -110.263 64.247 19.138 1.00 49.48 105 LEU A C 1
ATOM 719 O O . LEU A 1 157 ? -109.081 63.914 19.132 1.00 49.18 105 LEU A O 1
ATOM 724 N N . MET A 1 158 ? -111.257 63.365 19.020 1.00 52.84 106 MET A N 1
ATOM 725 C CA . MET A 1 158 ? -111.004 61.912 18.946 1.00 52.88 106 MET A CA 1
ATOM 726 C C . MET A 1 158 ? -109.942 61.507 19.980 1.00 54.60 106 MET A C 1
ATOM 727 O O . MET A 1 158 ? -108.957 60.816 19.644 1.00 53.90 106 MET A O 1
ATOM 732 N N . SER A 1 159 ? -110.144 61.947 21.224 1.00 61.50 107 SER A N 1
ATOM 733 C CA . SER A 1 159 ? -109.077 61.932 22.220 1.00 63.46 107 SER A CA 1
ATOM 734 C C . SER A 1 159 ? -108.542 60.552 22.536 1.00 64.64 107 SER A C 1
ATOM 735 O O . SER A 1 159 ? -107.386 60.419 22.951 1.00 65.67 107 SER A O 1
ATOM 738 N N . GLY A 1 160 ? -109.385 59.536 22.356 1.00 64.36 108 GLY A N 1
ATOM 739 C CA . GLY A 1 160 ? -108.964 58.151 22.493 1.00 65.39 108 GLY A CA 1
ATOM 740 C C . GLY A 1 160 ? -107.888 57.738 21.498 1.00 63.16 108 GLY A C 1
ATOM 741 O O . GLY A 1 160 ? -107.390 56.616 21.548 1.00 64.02 108 GLY A O 1
ATOM 742 N N . TYR A 1 161 ? -107.498 58.638 20.605 1.00 60.15 109 TYR A N 1
ATOM 743 C CA . TYR A 1 161 ? -106.479 58.277 19.636 1.00 58.30 109 TYR A CA 1
ATOM 744 C C . TYR A 1 161 ? -105.040 58.677 20.020 1.00 59.22 109 TYR A C 1
ATOM 745 O O . TYR A 1 161 ? -104.084 58.418 19.276 1.00 58.11 109 TYR A O 1
ATOM 754 N N . GLY A 1 162 ? -104.867 59.293 21.174 1.00 77.59 110 GLY A N 1
ATOM 755 C CA . GLY A 1 162 ? -103.539 59.755 21.544 1.00 78.85 110 GLY A CA 1
ATOM 756 C C . GLY A 1 162 ? -103.265 61.134 20.967 1.00 77.23 110 GLY A C 1
ATOM 757 O O . GLY A 1 162 ? -104.201 61.855 20.579 1.00 75.70 110 GLY A O 1
ATOM 758 N N . ASP A 1 163 ? -101.989 61.506 20.901 1.00 87.18 111 ASP A N 1
ATOM 759 C CA . ASP A 1 163 ? -101.635 62.860 20.487 1.00 86.33 111 ASP A CA 1
ATOM 760 C C . ASP A 1 163 ? -101.499 62.977 18.958 1.00 83.24 111 ASP A C 1
ATOM 761 O O . ASP A 1 163 ? -101.404 61.971 18.255 1.00 82.01 111 ASP A O 1
ATOM 766 N N . ALA A 1 164 ? -101.529 64.218 18.472 1.00 68.13 112 ALA A N 1
ATOM 767 C CA . ALA A 1 164 ? -101.407 64.568 17.044 1.00 65.65 112 ALA A CA 1
ATOM 768 C C . ALA A 1 164 ? -100.304 63.828 16.322 1.00 65.31 112 ALA A C 1
ATOM 769 O O . ALA A 1 164 ? -99.134 63.910 16.697 1.00 67.18 112 ALA A O 1
ATOM 771 N N . HIS A 1 165 ? -100.658 63.127 15.263 1.00 95.41 113 HIS A N 1
ATOM 772 C CA . HIS A 1 165 ? -99.648 62.496 14.438 1.00 95.04 113 HIS A CA 1
ATOM 773 C C . HIS A 1 165 ? -99.619 63.150 13.075 1.00 93.18 113 HIS A C 1
ATOM 774 O O . HIS A 1 165 ? -99.582 62.462 12.053 1.00 91.81 113 HIS A O 1
ATOM 781 N N . GLY A 1 166 ? -99.657 64.477 13.038 1.00 50.09 114 GLY A N 1
ATOM 782 C CA . GLY A 1 166 ? -99.420 65.147 11.760 1.00 48.95 114 GLY A CA 1
ATOM 783 C C . GLY A 1 166 ? -100.625 65.692 11.006 1.00 47.18 114 GLY A C 1
ATOM 784 O O . GLY A 1 166 ? -101.759 65.631 11.507 1.00 46.79 114 GLY A O 1
ATOM 785 N N . LYS A 1 167 ? -100.372 66.248 9.813 1.00 48.02 115 LYS A N 1
ATOM 786 C CA . LYS A 1 167 ? -101.403 66.947 9.061 1.00 46.89 115 LYS A CA 1
ATOM 787 C C . LYS A 1 167 ? -102.617 66.028 8.865 1.00 45.51 115 LYS A C 1
ATOM 788 O O . LYS A 1 167 ? -103.742 66.430 9.078 1.00 45.29 115 LYS A O 1
ATOM 794 N N . GLY A 1 168 ? -102.381 64.796 8.427 1.00 38.43 116 GLY A N 1
ATOM 795 C CA . GLY A 1 168 ? -103.472 63.878 8.167 1.00 37.47 116 GLY A CA 1
ATOM 796 C C . GLY A 1 168 ? -104.330 63.660 9.395 1.00 38.03 116 GLY A C 1
ATOM 797 O O . GLY A 1 168 ? -105.563 63.648 9.298 1.00 37.67 116 GLY A O 1
ATOM 798 N N . ASP A 1 169 ? -103.684 63.468 10.553 1.00 40.77 117 ASP A N 1
ATOM 799 C CA . ASP A 1 169 ? -104.424 63.171 11.780 1.00 41.74 117 ASP A CA 1
ATOM 800 C C . ASP A 1 169 ? -105.326 64.383 12.068 1.00 41.99 117 ASP A C 1
ATOM 801 O O . ASP A 1 169 ? -106.508 64.241 12.387 1.00 42.15 117 ASP A O 1
ATOM 806 N N . ALA A 1 170 ? -104.776 65.585 11.894 1.00 42.13 118 ALA A N 1
ATOM 807 C CA . ALA A 1 170 ? -105.546 66.820 12.105 1.00 42.56 118 ALA A CA 1
ATOM 808 C C . ALA A 1 170 ? -106.777 66.873 11.188 1.00 41.48 118 ALA A C 1
ATOM 809 O O . ALA A 1 170 ? -107.925 67.047 11.650 1.00 42.01 118 ALA A O 1
ATOM 811 N N . MET A 1 171 ? -106.532 66.703 9.890 1.00 41.85 119 MET A N 1
ATOM 812 C CA . MET A 1 171 ? -107.577 66.721 8.887 1.00 41.13 119 MET A CA 1
ATOM 813 C C . MET A 1 171 ? -108.641 65.685 9.165 1.00 41.13 119 MET A C 1
ATOM 814 O O . MET A 1 171 ? -109.824 65.942 9.011 1.00 41.49 119 MET A O 1
ATOM 819 N N . TRP A 1 172 ? -108.209 64.497 9.558 1.00 37.04 120 TRP A N 1
ATOM 820 C CA . TRP A 1 172 ? -109.148 63.431 9.897 1.00 37.40 120 TRP A CA 1
ATOM 821 C C . TRP A 1 172 ? -110.001 63.781 11.138 1.00 38.86 120 TRP A C 1
ATOM 822 O O . TRP A 1 172 ? -111.249 63.761 11.100 1.00 39.46 120 TRP A O 1
ATOM 833 N N . ARG A 1 173 ? -109.327 64.138 12.233 1.00 38.35 121 ARG A N 1
ATOM 834 C CA . ARG A 1 173 ? -110.038 64.452 13.475 1.00 39.95 121 ARG A CA 1
ATOM 835 C C . ARG A 1 173 ? -111.006 65.597 13.279 1.00 40.31 121 ARG A C 1
ATOM 836 O O . ARG A 1 173 ? -112.070 65.603 13.857 1.00 41.58 121 ARG A O 1
ATOM 844 N N . ALA A 1 174 ? -110.645 66.549 12.425 1.00 41.82 122 ALA A N 1
ATOM 845 C CA . ALA A 1 174 ? -111.531 67.683 12.095 1.00 42.31 122 ALA A CA 1
ATOM 846 C C . ALA A 1 174 ? -112.964 67.250 11.727 1.00 42.77 122 ALA A C 1
ATOM 847 O O . ALA A 1 174 ? -113.936 67.931 12.062 1.00 44.10 122 ALA A O 1
ATOM 849 N N . LEU A 1 175 ? -113.085 66.123 11.026 1.00 42.28 123 LEU A N 1
ATOM 850 C CA . LEU A 1 175 ? -114.396 65.622 10.608 1.00 43.01 123 LEU A CA 1
ATOM 851 C C . LEU A 1 175 ? -115.349 65.441 11.808 1.00 45.01 123 LEU A C 1
ATOM 852 O O . LEU A 1 175 ? -116.579 65.551 11.661 1.00 46.36 123 LEU A O 1
ATOM 857 N N . SER A 1 176 ? -114.817 65.184 12.999 1.00 41.34 124 SER A N 1
ATOM 858 C CA . SER A 1 176 ? -115.734 64.986 14.146 1.00 43.60 124 SER A CA 1
ATOM 859 C C . SER A 1 176 ? -116.440 66.250 14.564 1.00 45.03 124 SER A C 1
ATOM 860 O O . SER A 1 176 ? -117.498 66.185 15.195 1.00 47.14 124 SER A O 1
ATOM 863 N N . VAL A 1 177 ? -115.909 67.408 14.178 1.00 43.81 125 VAL A N 1
ATOM 864 C CA . VAL A 1 177 ? -116.587 68.659 14.526 1.00 45.34 125 VAL A CA 1
ATOM 865 C C . VAL A 1 177 ? -117.055 69.529 13.342 1.00 44.99 125 VAL A C 1
ATOM 866 O O . VAL A 1 177 ? -117.667 70.588 13.554 1.00 46.47 125 VAL A O 1
ATOM 870 N N . THR A 1 178 ? -116.805 69.080 12.109 1.00 53.38 126 THR A N 1
ATOM 871 C CA . THR A 1 178 ? -117.350 69.741 10.904 1.00 53.45 126 THR A CA 1
ATOM 872 C C . THR A 1 178 ? -118.861 69.513 10.767 1.00 55.43 126 THR A C 1
ATOM 873 O O . THR A 1 178 ? -119.325 68.374 10.732 1.00 55.69 126 THR A O 1
ATOM 877 N N . ARG A 1 179 ? -119.624 70.594 10.670 1.00 55.73 127 ARG A N 1
ATOM 878 C CA . ARG A 1 179 ? -121.069 70.475 10.529 1.00 58.09 127 ARG A CA 1
ATOM 879 C C . ARG A 1 179 ? -121.571 70.550 9.077 1.00 58.38 127 ARG A C 1
ATOM 880 O O . ARG A 1 179 ? -122.702 70.166 8.791 1.00 60.34 127 ARG A O 1
ATOM 888 N N . GLY A 1 180 ? -120.739 71.052 8.166 1.00 45.67 128 GLY A N 1
ATOM 889 C CA . GLY A 1 180 ? -121.194 71.290 6.807 1.00 46.40 128 GLY A CA 1
ATOM 890 C C . GLY A 1 180 ? -121.486 70.022 6.013 1.00 46.12 128 GLY A C 1
ATOM 891 O O . GLY A 1 180 ? -120.908 68.953 6.296 1.00 44.47 128 GLY A O 1
ATOM 892 N N . ASP A 1 181 ? -122.398 70.149 5.047 1.00 54.07 129 ASP A N 1
ATOM 893 C CA . ASP A 1 181 ? -122.626 69.123 4.044 1.00 54.12 129 ASP A CA 1
ATOM 894 C C . ASP A 1 181 ? -121.356 68.924 3.230 1.00 51.54 129 ASP A C 1
ATOM 895 O O . ASP A 1 181 ? -120.987 67.809 2.895 1.00 50.33 129 ASP A O 1
ATOM 900 N N . LEU A 1 182 ? -120.702 70.031 2.912 1.00 47.76 130 LEU A N 1
ATOM 901 C CA . LEU A 1 182 ? -119.437 70.011 2.206 1.00 45.68 130 LEU A CA 1
ATOM 902 C C . LEU A 1 182 ? -118.280 70.382 3.148 1.00 43.74 130 LEU A C 1
ATOM 903 O O . LEU A 1 182 ? -118.357 71.344 3.930 1.00 44.41 130 LEU A O 1
ATOM 908 N N . VAL A 1 183 ? -117.211 69.601 3.064 1.00 44.66 131 VAL A N 1
ATOM 909 C CA . VAL A 1 183 ? -115.956 69.926 3.715 1.00 43.08 131 VAL A CA 1
ATOM 910 C C . VAL A 1 183 ? -114.918 70.456 2.712 1.00 42.42 131 VAL A C 1
ATOM 911 O O . VAL A 1 183 ? -114.534 69.753 1.750 1.00 41.74 131 VAL A O 1
ATOM 915 N N . LEU A 1 184 ? -114.493 71.700 2.931 1.00 43.72 132 LEU A N 1
ATOM 916 C CA . LEU A 1 184 ? -113.463 72.357 2.121 1.00 43.54 132 LEU A CA 1
ATOM 917 C C . LEU A 1 184 ? -112.172 72.414 2.922 1.00 42.33 132 LEU A C 1
ATOM 918 O O . LEU A 1 184 ? -112.102 73.141 3.945 1.00 42.83 132 LEU A O 1
ATOM 923 N N . TYR A 1 185 ? -111.163 71.645 2.526 1.00 43.24 133 TYR A N 1
ATOM 924 C CA . TYR A 1 185 ? -109.885 71.743 3.219 1.00 42.56 133 TYR A CA 1
ATOM 925 C C . TYR A 1 185 ? -109.139 72.890 2.599 1.00 43.53 133 TYR A C 1
ATOM 926 O O . TYR A 1 185 ? -109.272 73.149 1.384 1.00 44.22 133 TYR A O 1
ATOM 935 N N . ILE A 1 186 ? -108.354 73.570 3.423 1.00 45.87 134 ILE A N 1
ATOM 936 C CA . ILE A 1 186 ? -107.624 74.745 2.995 1.00 47.22 134 ILE A CA 1
ATOM 937 C C . ILE A 1 186 ? -106.264 74.758 3.687 1.00 47.16 134 ILE A C 1
ATOM 938 O O . ILE A 1 186 ? -106.184 74.394 4.871 1.00 46.71 134 ILE A O 1
ATOM 943 N N . ASP A 1 187 ? -105.204 75.195 3.011 1.00 53.07 135 ASP A N 1
ATOM 944 C CA . ASP A 1 187 ? -103.916 75.304 3.692 1.00 53.58 135 ASP A CA 1
ATOM 945 C C . ASP A 1 187 ? -103.868 76.539 4.562 1.00 55.23 135 ASP A C 1
ATOM 946 O O . ASP A 1 187 ? -104.243 77.624 4.145 1.00 56.64 135 ASP A O 1
ATOM 951 N N . ALA A 1 188 ? -103.353 76.361 5.775 1.00 43.51 136 ALA A N 1
ATOM 952 C CA . ALA A 1 188 ? -103.334 77.421 6.774 1.00 45.19 136 ALA A CA 1
ATOM 953 C C . ALA A 1 188 ? -102.128 78.359 6.644 1.00 47.36 136 ALA A C 1
ATOM 954 O O . ALA A 1 188 ? -102.073 79.408 7.297 1.00 49.20 136 ALA A O 1
ATOM 956 N N . ASP A 1 189 ? -101.172 77.999 5.789 1.00 49.45 137 ASP A N 1
ATOM 957 C CA . ASP A 1 189 ? -99.890 78.711 5.685 1.00 51.78 137 ASP A CA 1
ATOM 958 C C . ASP A 1 189 ? -99.736 79.641 4.460 1.00 53.41 137 ASP A C 1
ATOM 959 O O . ASP A 1 189 ? -98.661 80.180 4.206 1.00 55.59 137 ASP A O 1
ATOM 964 N N . THR A 1 190 ? -100.820 79.837 3.719 1.00 53.35 138 THR A N 1
ATOM 965 C CA . THR A 1 190 ? -100.827 80.728 2.551 1.00 55.16 138 THR A CA 1
ATOM 966 C C . THR A 1 190 ? -100.624 82.206 2.903 1.00 58.05 138 THR A C 1
ATOM 967 O O . THR A 1 190 ? -101.402 82.760 3.691 1.00 58.22 138 THR A O 1
ATOM 971 N N . ARG A 1 191 ? -99.608 82.850 2.322 1.00 73.87 139 ARG A N 1
ATOM 972 C CA . ARG A 1 191 ? -99.223 84.206 2.745 1.00 76.99 139 ARG A CA 1
ATOM 973 C C . ARG A 1 191 ? -100.071 85.374 2.218 1.00 78.78 139 ARG A C 1
ATOM 974 O O . ARG A 1 191 ? -100.263 86.384 2.908 1.00 80.60 139 ARG A O 1
ATOM 982 N N . ASP A 1 192 ? -100.559 85.268 0.993 1.00 82.67 140 ASP A N 1
ATOM 983 C CA . ASP A 1 192 ? -101.547 86.231 0.542 1.00 84.22 140 ASP A CA 1
ATOM 984 C C . ASP A 1 192 ? -102.729 85.466 -0.019 1.00 81.94 140 ASP A C 1
ATOM 985 O O . ASP A 1 192 ? -102.682 84.924 -1.120 1.00 81.60 140 ASP A O 1
ATOM 990 N N . PHE A 1 193 ? -103.785 85.411 0.777 1.00 62.52 141 PHE A N 1
ATOM 991 C CA . PHE A 1 193 ? -104.918 84.542 0.493 1.00 60.28 141 PHE A CA 1
ATOM 992 C C . PHE A 1 193 ? -105.950 85.306 -0.313 1.00 62.20 141 PHE A C 1
ATOM 993 O O . PHE A 1 193 ? -106.630 86.195 0.234 1.00 63.61 141 PHE A O 1
ATOM 1001 N N . ARG A 1 194 ? -106.073 84.970 -1.594 1.00 67.31 142 ARG A N 1
ATOM 1002 C CA . ARG A 1 194 ? -107.041 85.621 -2.457 1.00 69.50 142 ARG A CA 1
ATOM 1003 C C . ARG A 1 194 ? -108.361 84.876 -2.353 1.00 67.75 142 ARG A C 1
ATOM 1004 O O . ARG A 1 194 ? -108.374 83.669 -2.173 1.00 65.00 142 ARG A O 1
ATOM 1012 N N . PRO A 1 195 ? -109.478 85.604 -2.492 1.00 62.24 143 PRO A N 1
ATOM 1013 C CA . PRO A 1 195 ? -110.835 85.102 -2.236 1.00 61.34 143 PRO A CA 1
ATOM 1014 C C . PRO A 1 195 ? -111.062 83.778 -2.949 1.00 59.44 143 PRO A C 1
ATOM 1015 O O . PRO A 1 195 ? -111.689 82.878 -2.394 1.00 57.35 143 PRO A O 1
ATOM 1019 N N . GLN A 1 196 ? -110.552 83.654 -4.168 1.00 56.95 144 GLN A N 1
ATOM 1020 C CA . GLN A 1 196 ? -110.813 82.446 -4.961 1.00 55.64 144 GLN A CA 1
ATOM 1021 C C . GLN A 1 196 ? -110.253 81.143 -4.372 1.00 52.07 144 GLN A C 1
ATOM 1022 O O . GLN A 1 196 ? -110.741 80.054 -4.708 1.00 50.72 144 GLN A O 1
ATOM 1028 N N . LEU A 1 197 ? -109.266 81.231 -3.479 1.00 64.98 145 LEU A N 1
ATOM 1029 C CA . LEU A 1 197 ? -108.816 80.012 -2.784 1.00 61.89 145 LEU A CA 1
ATOM 1030 C C . LEU A 1 197 ? -109.910 79.474 -1.864 1.00 60.44 145 LEU A C 1
ATOM 1031 O O . LEU A 1 197 ? -109.870 78.310 -1.466 1.00 58.17 145 LEU A O 1
ATOM 1036 N N . ALA A 1 198 ? -110.892 80.304 -1.546 1.00 72.41 146 ALA A N 1
ATOM 1037 C CA . ALA A 1 198 ? -112.055 79.794 -0.857 1.00 71.63 146 ALA A CA 1
ATOM 1038 C C . ALA A 1 198 ? -113.058 79.172 -1.825 1.00 72.20 146 ALA A C 1
ATOM 1039 O O . ALA A 1 198 ? -113.385 77.996 -1.714 1.00 70.52 146 ALA A O 1
ATOM 1041 N N . TYR A 1 199 ? -113.536 79.927 -2.796 1.00 50.76 147 TYR A N 1
ATOM 1042 C CA . TYR A 1 199 ? -114.730 79.483 -3.493 1.00 51.96 147 TYR A CA 1
ATOM 1043 C C . TYR A 1 199 ? -114.489 78.657 -4.786 1.00 51.91 147 TYR A C 1
ATOM 1044 O O . TYR A 1 199 ? -115.353 77.871 -5.191 1.00 52.16 147 TYR A O 1
ATOM 1053 N N . GLY A 1 200 ? -113.324 78.825 -5.411 1.00 57.47 148 GLY A N 1
ATOM 1054 C CA . GLY A 1 200 ? -113.083 78.279 -6.733 1.00 58.20 148 GLY A CA 1
ATOM 1055 C C . GLY A 1 200 ? -113.478 76.824 -6.862 1.00 56.42 148 GLY A C 1
ATOM 1056 O O . GLY A 1 200 ? -114.142 76.444 -7.818 1.00 57.98 148 GLY A O 1
ATOM 1057 N N . VAL A 1 201 ? -113.066 76.008 -5.896 1.00 48.57 149 VAL A N 1
ATOM 1058 C CA . VAL A 1 201 ? -113.278 74.569 -5.976 1.00 46.88 149 VAL A CA 1
ATOM 1059 C C . VAL A 1 201 ? -114.719 74.168 -5.680 1.00 47.51 149 VAL A C 1
ATOM 1060 O O . VAL A 1 201 ? -115.109 73.046 -5.966 1.00 46.97 149 VAL A O 1
ATOM 1064 N N . LEU A 1 202 ? -115.502 75.083 -5.115 1.00 47.49 150 LEU A N 1
ATOM 1065 C CA . LEU A 1 202 ? -116.912 74.824 -4.847 1.00 48.73 150 LEU A CA 1
ATOM 1066 C C . LEU A 1 202 ? -117.683 74.801 -6.158 1.00 51.59 150 LEU A C 1
ATOM 1067 O O . LEU A 1 202 ? -118.726 74.161 -6.278 1.00 52.66 150 LEU A O 1
ATOM 1072 N N . GLY A 1 203 ? -117.159 75.526 -7.135 1.00 47.05 151 GLY A N 1
ATOM 1073 C CA . GLY A 1 203 ? -117.806 75.676 -8.435 1.00 50.36 151 GLY A CA 1
ATOM 1074 C C . GLY A 1 203 ? -118.345 74.381 -9.008 1.00 50.44 151 GLY A C 1
ATOM 1075 O O . GLY A 1 203 ? -119.554 74.231 -9.183 1.00 52.71 151 GLY A O 1
ATOM 1076 N N . PRO A 1 204 ? -117.453 73.434 -9.323 1.00 54.73 152 PRO A N 1
ATOM 1077 C CA . PRO A 1 204 ? -117.906 72.165 -9.905 1.00 54.96 152 PRO A CA 1
ATOM 1078 C C . PRO A 1 204 ? -118.758 71.279 -8.981 1.00 53.89 152 PRO A C 1
ATOM 1079 O O . PRO A 1 204 ? -119.619 70.594 -9.532 1.00 55.72 152 PRO A O 1
ATOM 1083 N N . VAL A 1 205 ? -118.534 71.245 -7.658 1.00 52.40 153 VAL A N 1
ATOM 1084 C CA . VAL A 1 205 ? -119.409 70.424 -6.809 1.00 51.95 153 VAL A CA 1
ATOM 1085 C C . VAL A 1 205 ? -120.793 71.014 -6.780 1.00 55.18 153 VAL A C 1
ATOM 1086 O O . VAL A 1 205 ? -121.772 70.299 -6.611 1.00 56.35 153 VAL A O 1
ATOM 1090 N N . LEU A 1 206 ? -120.869 72.332 -6.892 1.00 56.12 154 LEU A N 1
ATOM 1091 C CA . LEU A 1 206 ? -122.149 72.986 -6.793 1.00 59.40 154 LEU A CA 1
ATOM 1092 C C . LEU A 1 206 ? -122.914 72.984 -8.118 1.00 63.22 154 LEU A C 1
ATOM 1093 O O . LEU A 1 206 ? -124.137 73.060 -8.121 1.00 66.25 154 LEU A O 1
ATOM 1098 N N . GLU A 1 207 ? -122.215 72.892 -9.245 1.00 64.59 155 GLU A N 1
ATOM 1099 C CA . GLU A 1 207 ? -122.874 73.142 -10.525 1.00 68.78 155 GLU A CA 1
ATOM 1100 C C . GLU A 1 207 ? -122.767 72.045 -11.578 1.00 69.36 155 GLU A C 1
ATOM 1101 O O . GLU A 1 207 ? -123.490 72.058 -12.574 1.00 73.23 155 GLU A O 1
ATOM 1107 N N . VAL A 1 208 ? -121.870 71.090 -11.384 1.00 62.61 156 VAL A N 1
ATOM 1108 C CA . VAL A 1 208 ? -121.727 70.041 -12.387 1.00 63.25 156 VAL A CA 1
ATOM 1109 C C . VAL A 1 208 ? -122.224 68.699 -11.875 1.00 62.12 156 VAL A C 1
ATOM 1110 O O . VAL A 1 208 ? -121.651 68.128 -10.942 1.00 58.54 156 VAL A O 1
ATOM 1114 N N . PRO A 1 209 ? -123.294 68.183 -12.491 1.00 73.08 157 PRO A N 1
ATOM 1115 C CA . PRO A 1 209 ? -123.775 66.821 -12.234 1.00 72.76 157 PRO A CA 1
ATOM 1116 C C . PRO A 1 209 ? -122.630 65.808 -12.095 1.00 68.94 157 PRO A C 1
ATOM 1117 O O . PRO A 1 209 ? -121.708 65.771 -12.921 1.00 68.37 157 PRO A O 1
ATOM 1121 N N . GLY A 1 210 ? -122.681 65.004 -11.038 1.00 61.94 158 GLY A N 1
ATOM 1122 C CA . GLY A 1 210 ? -121.792 63.868 -10.929 1.00 59.07 158 GLY A CA 1
ATOM 1123 C C . GLY A 1 210 ? -120.429 64.194 -10.362 1.00 55.18 158 GLY A C 1
ATOM 1124 O O . GLY A 1 210 ? -119.682 63.272 -9.972 1.00 52.58 158 GLY A O 1
ATOM 1125 N N . VAL A 1 211 ? -120.078 65.481 -10.338 1.00 56.80 159 VAL A N 1
ATOM 1126 C CA . VAL A 1 211 ? -118.789 65.871 -9.755 1.00 53.51 159 VAL A CA 1
ATOM 1127 C C . VAL A 1 211 ? -118.884 65.884 -8.233 1.00 51.35 159 VAL A C 1
ATOM 1128 O O . VAL A 1 211 ? -119.740 66.581 -7.669 1.00 52.61 159 VAL A O 1
ATOM 1132 N N . ARG A 1 212 ? -117.995 65.131 -7.579 1.00 64.21 160 ARG A N 1
ATOM 1133 C CA . ARG A 1 212 ? -118.101 64.869 -6.154 1.00 62.47 160 ARG A CA 1
ATOM 1134 C C . ARG A 1 212 ? -116.891 65.347 -5.357 1.00 59.78 160 ARG A C 1
ATOM 1135 O O . ARG A 1 212 ? -116.996 65.526 -4.151 1.00 58.81 160 ARG A O 1
ATOM 1143 N N . PHE A 1 213 ? -115.761 65.547 -6.039 1.00 51.60 161 PHE A N 1
ATOM 1144 C CA . PHE A 1 213 ? -114.480 65.927 -5.425 1.00 49.42 161 PHE A CA 1
ATOM 1145 C C . PHE A 1 213 ? -113.782 66.958 -6.323 1.00 50.25 161 PHE A C 1
ATOM 1146 O O . PHE A 1 213 ? -113.712 66.799 -7.552 1.00 51.59 161 PHE A O 1
ATOM 1154 N N . VAL A 1 214 ? -113.262 68.027 -5.747 1.00 42.94 162 VAL A N 1
ATOM 1155 C CA . VAL A 1 214 ? -112.612 69.037 -6.575 1.00 44.12 162 VAL A CA 1
ATOM 1156 C C . VAL A 1 214 ? -111.309 69.519 -5.948 1.00 42.67 162 VAL A C 1
ATOM 1157 O O . VAL A 1 214 ? -111.273 69.922 -4.773 1.00 41.74 162 VAL A O 1
ATOM 1161 N N . LYS A 1 215 ? -110.235 69.478 -6.726 1.00 47.29 163 LYS A N 1
ATOM 1162 C CA . LYS A 1 215 ? -108.920 69.826 -6.216 1.00 46.29 163 LYS A CA 1
ATOM 1163 C C . LYS A 1 215 ? -108.522 71.177 -6.801 1.00 48.28 163 LYS A C 1
ATOM 1164 O O . LYS A 1 215 ? -108.931 71.524 -7.890 1.00 50.30 163 LYS A O 1
ATOM 1170 N N . ALA A 1 216 ? -107.720 71.944 -6.077 1.00 43.00 164 ALA A N 1
ATOM 1171 C CA . ALA A 1 216 ? -107.151 73.167 -6.641 1.00 45.10 164 ALA A CA 1
ATOM 1172 C C . ALA A 1 216 ? -106.071 72.835 -7.657 1.00 45.86 164 ALA A C 1
ATOM 1173 O O . ALA A 1 216 ? -105.373 71.824 -7.518 1.00 44.37 164 ALA A O 1
ATOM 1175 N N . ALA A 1 217 ? -105.916 73.728 -8.630 1.00 48.89 165 ALA A N 1
ATOM 1176 C CA . ALA A 1 217 ? -104.743 73.786 -9.501 1.00 50.35 165 ALA A CA 1
ATOM 1177 C C . ALA A 1 217 ? -104.304 75.240 -9.441 1.00 52.54 165 ALA A C 1
ATOM 1178 O O . ALA A 1 217 ? -105.159 76.116 -9.252 1.00 53.55 165 ALA A O 1
ATOM 1180 N N . TYR A 1 218 ? -103.003 75.509 -9.588 1.00 57.18 166 TYR A N 1
ATOM 1181 C CA . TYR A 1 218 ? -102.497 76.883 -9.560 1.00 59.67 166 TYR A CA 1
ATOM 1182 C C . TYR A 1 218 ? -101.059 76.938 -10.021 1.00 61.31 166 TYR A C 1
ATOM 1183 O O . TYR A 1 218 ? -100.432 75.903 -10.213 1.00 60.23 166 TYR A O 1
ATOM 1192 N N . ARG A 1 219 ? -100.529 78.145 -10.174 1.00 79.19 167 ARG A N 1
ATOM 1193 C CA . ARG A 1 219 ? -99.132 78.318 -10.562 1.00 81.32 167 ARG A CA 1
ATOM 1194 C C . ARG A 1 219 ? -98.404 79.296 -9.624 1.00 82.41 167 ARG A C 1
ATOM 1195 O O . ARG A 1 219 ? -99.014 80.220 -9.077 1.00 82.82 167 ARG A O 1
ATOM 1203 N N . ARG A 1 220 ? -97.105 79.080 -9.431 1.00 105.60 168 ARG A N 1
ATOM 1204 C CA . ARG A 1 220 ? -96.275 80.012 -8.671 1.00 107.42 168 ARG A CA 1
ATOM 1205 C C . ARG A 1 220 ? -96.001 81.271 -9.514 1.00 111.80 168 ARG A C 1
ATOM 1206 O O . ARG A 1 220 ? -96.185 81.257 -10.730 1.00 113.55 168 ARG A O 1
ATOM 1214 N N . PRO A 1 221 ? -95.579 82.375 -8.876 1.00 96.92 169 PRO A N 1
ATOM 1215 C CA . PRO A 1 221 ? -95.061 83.485 -9.688 1.00 101.64 169 PRO A CA 1
ATOM 1216 C C . PRO A 1 221 ? -93.754 83.094 -10.384 1.00 103.99 169 PRO A C 1
ATOM 1217 O O . PRO A 1 221 ? -93.629 83.234 -11.611 1.00 106.74 169 PRO A O 1
ATOM 1221 N N . GLU A 1 229 ? -93.312 80.362 -18.569 1.00 110.03 177 GLU A N 1
ATOM 1222 C CA . GLU A 1 229 ? -93.981 80.001 -17.314 1.00 104.98 177 GLU A CA 1
ATOM 1223 C C . GLU A 1 229 ? -94.794 78.706 -17.447 1.00 101.19 177 GLU A C 1
ATOM 1224 O O . GLU A 1 229 ? -95.886 78.694 -18.035 1.00 101.18 177 GLU A O 1
ATOM 1230 N N . GLU A 1 230 ? -94.251 77.624 -16.893 1.00 115.48 178 GLU A N 1
ATOM 1231 C CA . GLU A 1 230 ? -94.897 76.315 -16.930 1.00 111.98 178 GLU A CA 1
ATOM 1232 C C . GLU A 1 230 ? -94.741 75.603 -15.595 1.00 107.81 178 GLU A C 1
ATOM 1233 O O . GLU A 1 230 ? -93.788 74.846 -15.388 1.00 107.34 178 GLU A O 1
ATOM 1239 N N . ASP A 1 231 ? -95.689 75.835 -14.698 1.00 76.50 179 ASP A N 1
ATOM 1240 C CA . ASP A 1 231 ? -95.611 75.264 -13.356 1.00 72.69 179 ASP A CA 1
ATOM 1241 C C . ASP A 1 231 ? -96.247 73.870 -13.236 1.00 68.81 179 ASP A C 1
ATOM 1242 O O . ASP A 1 231 ? -97.469 73.713 -13.357 1.00 67.72 179 ASP A O 1
ATOM 1247 N N . GLY A 1 232 ? -95.405 72.866 -12.992 1.00 74.96 180 GLY A N 1
ATOM 1248 C CA . GLY A 1 232 ? -95.862 71.499 -12.774 1.00 71.52 180 GLY A CA 1
ATOM 1249 C C . GLY A 1 232 ? -95.946 71.167 -11.284 1.00 68.45 180 GLY A C 1
ATOM 1250 O O . GLY A 1 232 ? -96.043 69.998 -10.882 1.00 65.78 180 GLY A O 1
ATOM 1251 N N . GLY A 1 233 ? -95.904 72.214 -10.464 1.00 57.84 181 GLY A N 1
ATOM 1252 C CA . GLY A 1 233 ? -95.990 72.062 -9.023 1.00 55.48 181 GLY A CA 1
ATOM 1253 C C . GLY A 1 233 ? -94.650 72.123 -8.294 1.00 56.00 181 GLY A C 1
ATOM 1254 O O . GLY A 1 233 ? -93.600 72.383 -8.892 1.00 58.46 181 GLY A O 1
ATOM 1255 N N . GLY A 1 234 ? -94.687 71.891 -6.983 1.00 52.16 182 GLY A N 1
ATOM 1256 C CA . GLY A 1 234 ? -93.478 71.911 -6.189 1.00 52.80 182 GLY A CA 1
ATOM 1257 C C . GLY A 1 234 ? -92.638 70.687 -6.478 1.00 52.04 182 GLY A C 1
ATOM 1258 O O . GLY A 1 234 ? -92.997 69.868 -7.315 1.00 51.06 182 GLY A O 1
ATOM 1259 N N . ARG A 1 235 ? -91.545 70.541 -5.741 1.00 62.07 183 ARG A N 1
ATOM 1260 C CA . ARG A 1 235 ? -90.601 69.469 -5.983 1.00 61.92 183 ARG A CA 1
ATOM 1261 C C . ARG A 1 235 ? -91.084 68.076 -5.637 1.00 58.74 183 ARG A C 1
ATOM 1262 O O . ARG A 1 235 ? -90.796 67.139 -6.360 1.00 58.40 183 ARG A O 1
ATOM 1270 N N . VAL A 1 236 ? -91.800 67.914 -4.532 1.00 43.15 184 VAL A N 1
ATOM 1271 C CA . VAL A 1 236 ? -92.333 66.585 -4.226 1.00 40.51 184 VAL A CA 1
ATOM 1272 C C . VAL A 1 236 ? -93.382 66.193 -5.292 1.00 39.53 184 VAL A C 1
ATOM 1273 O O . VAL A 1 236 ? -93.413 65.051 -5.749 1.00 38.54 184 VAL A O 1
ATOM 1277 N N . THR A 1 237 ? -94.206 67.147 -5.716 1.00 45.87 185 THR A N 1
ATOM 1278 C CA . THR A 1 237 ? -95.196 66.879 -6.760 1.00 45.52 185 THR A CA 1
ATOM 1279 C C . THR A 1 237 ? -94.496 66.432 -8.053 1.00 46.86 185 THR A C 1
ATOM 1280 O O . THR A 1 237 ? -94.833 65.400 -8.660 1.00 45.96 185 THR A O 1
ATOM 1284 N N . GLU A 1 238 ? -93.488 67.202 -8.438 1.00 47.88 186 GLU A N 1
ATOM 1285 C CA . GLU A 1 238 ? -92.871 67.067 -9.745 1.00 49.86 186 GLU A CA 1
ATOM 1286 C C . GLU A 1 238 ? -92.069 65.785 -9.831 1.00 49.12 186 GLU A C 1
ATOM 1287 O O . GLU A 1 238 ? -92.147 65.057 -10.822 1.00 49.27 186 GLU A O 1
ATOM 1293 N N . LEU A 1 239 ? -91.366 65.477 -8.743 1.00 42.23 187 LEU A N 1
ATOM 1294 C CA . LEU A 1 239 ? -90.333 64.457 -8.782 1.00 42.36 187 LEU A CA 1
ATOM 1295 C C . LEU A 1 239 ? -90.722 63.157 -8.097 1.00 39.71 187 LEU A C 1
ATOM 1296 O O . LEU A 1 239 ? -90.013 62.153 -8.242 1.00 39.74 187 LEU A O 1
ATOM 1301 N N . THR A 1 240 ? -91.844 63.159 -7.380 1.00 40.82 188 THR A N 1
ATOM 1302 C CA . THR A 1 240 ? -92.262 61.969 -6.645 1.00 38.68 188 THR A CA 1
ATOM 1303 C C . THR A 1 240 ? -93.681 61.570 -7.031 1.00 37.28 188 THR A C 1
ATOM 1304 O O . THR A 1 240 ? -93.895 60.473 -7.537 1.00 36.72 188 THR A O 1
ATOM 1308 N N . ALA A 1 241 ? -94.643 62.460 -6.805 1.00 38.20 189 ALA A N 1
ATOM 1309 C CA . ALA A 1 241 ? -96.048 62.160 -7.066 1.00 37.20 189 ALA A CA 1
ATOM 1310 C C . ALA A 1 241 ? -96.358 61.973 -8.571 1.00 38.26 189 ALA A C 1
ATOM 1311 O O . ALA A 1 241 ? -96.930 60.980 -8.968 1.00 37.70 189 ALA A O 1
ATOM 1313 N N . LYS A 1 242 ? -96.043 62.955 -9.392 1.00 39.02 190 LYS A N 1
ATOM 1314 C CA . LYS A 1 242 ? -96.367 62.802 -10.820 1.00 40.37 190 LYS A CA 1
ATOM 1315 C C . LYS A 1 242 ? -95.706 61.577 -11.439 1.00 40.44 190 LYS A C 1
ATOM 1316 O O . LYS A 1 242 ? -96.386 60.807 -12.062 1.00 40.30 190 LYS A O 1
ATOM 1322 N N . PRO A 1 243 ? -94.414 61.332 -11.170 1.00 38.42 191 PRO A N 1
ATOM 1323 C CA . PRO A 1 243 ? -93.846 60.074 -11.680 1.00 38.45 191 PRO A CA 1
ATOM 1324 C C . PRO A 1 243 ? -94.533 58.802 -11.224 1.00 36.63 191 PRO A C 1
ATOM 1325 O O . PRO A 1 243 ? -94.824 57.955 -12.079 1.00 37.00 191 PRO A O 1
ATOM 1329 N N . LEU A 1 244 ? -94.820 58.678 -9.918 1.00 40.03 192 LEU A N 1
ATOM 1330 C CA . LEU A 1 244 ? -95.502 57.504 -9.382 1.00 38.64 192 LEU A CA 1
ATOM 1331 C C . LEU A 1 244 ? -96.926 57.372 -9.892 1.00 38.55 192 LEU A C 1
ATOM 1332 O O . LEU A 1 244 ? -97.395 56.258 -10.137 1.00 38.42 192 LEU A O 1
ATOM 1337 N N . PHE A 1 245 ? -97.619 58.492 -10.046 1.00 42.11 193 PHE A N 1
ATOM 1338 C CA . PHE A 1 245 ? -98.980 58.434 -10.535 1.00 42.43 193 PHE A CA 1
ATOM 1339 C C . PHE A 1 245 ? -98.991 58.000 -12.008 1.00 44.02 193 PHE A C 1
ATOM 1340 O O . PHE A 1 245 ? -99.782 57.143 -12.386 1.00 44.28 193 PHE A O 1
ATOM 1348 N N . ASN A 1 246 ? -98.102 58.566 -12.825 1.00 40.27 194 ASN A N 1
ATOM 1349 C CA . ASN A 1 246 ? -98.018 58.136 -14.229 1.00 42.04 194 ASN A CA 1
ATOM 1350 C C . ASN A 1 246 ? -97.835 56.642 -14.317 1.00 41.58 194 ASN A C 1
ATOM 1351 O O . ASN A 1 246 ? -98.516 55.983 -15.094 1.00 42.51 194 ASN A O 1
ATOM 1356 N N . LEU A 1 247 ? -96.955 56.086 -13.480 1.00 42.49 195 LEU A N 1
ATOM 1357 C CA . LEU A 1 247 ? -96.747 54.655 -13.514 1.00 42.26 195 LEU A CA 1
ATOM 1358 C C . LEU A 1 247 ? -97.917 53.834 -12.966 1.00 41.44 195 LEU A C 1
ATOM 1359 O O . LEU A 1 247 ? -98.394 52.947 -13.651 1.00 42.35 195 LEU A O 1
ATOM 1364 N N . PHE A 1 248 ? -98.352 54.127 -11.727 1.00 39.37 196 PHE A N 1
ATOM 1365 C CA . PHE A 1 248 ? -99.265 53.267 -10.969 1.00 38.75 196 PHE A CA 1
ATOM 1366 C C . PHE A 1 248 ? -100.736 53.688 -10.974 1.00 39.07 196 PHE A C 1
ATOM 1367 O O . PHE A 1 248 ? -101.619 52.857 -10.846 1.00 39.49 196 PHE A O 1
ATOM 1375 N N . TYR A 1 249 ? -100.991 54.976 -11.106 1.00 39.00 197 TYR A N 1
ATOM 1376 C CA . TYR A 1 249 ? -102.357 55.500 -11.093 1.00 39.53 197 TYR A CA 1
ATOM 1377 C C . TYR A 1 249 ? -102.516 56.529 -12.230 1.00 41.01 197 TYR A C 1
ATOM 1378 O O . TYR A 1 249 ? -102.754 57.712 -11.987 1.00 40.99 197 TYR A O 1
ATOM 1387 N N . PRO A 1 250 ? -102.363 56.063 -13.484 1.00 38.60 198 PRO A N 1
ATOM 1388 C CA . PRO A 1 250 ? -102.380 56.920 -14.676 1.00 40.47 198 PRO A CA 1
ATOM 1389 C C . PRO A 1 250 ? -103.620 57.804 -14.671 1.00 41.37 198 PRO A C 1
ATOM 1390 O O . PRO A 1 250 ? -103.566 58.899 -15.204 1.00 42.55 198 PRO A O 1
ATOM 1394 N N . GLU A 1 251 ? -104.716 57.360 -14.060 1.00 46.70 199 GLU A N 1
ATOM 1395 C CA . GLU A 1 251 ? -105.906 58.196 -14.020 1.00 47.78 199 GLU A CA 1
ATOM 1396 C C . GLU A 1 251 ? -105.695 59.509 -13.282 1.00 46.81 199 GLU A C 1
ATOM 1397 O O . GLU A 1 251 ? -106.486 60.414 -13.446 1.00 48.05 199 GLU A O 1
ATOM 1403 N N . LEU A 1 252 ? -104.637 59.612 -12.471 1.00 42.19 200 LEU A N 1
ATOM 1404 C CA . LEU A 1 252 ? -104.381 60.824 -11.660 1.00 41.37 200 LEU A CA 1
ATOM 1405 C C . LEU A 1 252 ? -103.423 61.822 -12.324 1.00 42.37 200 LEU A C 1
ATOM 1406 O O . LEU A 1 252 ? -103.204 62.924 -11.802 1.00 42.25 200 LEU A O 1
ATOM 1411 N N . ALA A 1 253 ? -102.894 61.439 -13.491 1.00 43.87 201 ALA A N 1
ATOM 1412 C CA . ALA A 1 253 ? -101.854 62.203 -14.182 1.00 45.18 201 ALA A CA 1
ATOM 1413 C C . ALA A 1 253 ? -102.331 63.556 -14.717 1.00 47.30 201 ALA A C 1
ATOM 1414 O O . ALA A 1 253 ? -101.525 64.449 -14.943 1.00 48.39 201 ALA A O 1
ATOM 1416 N N . GLY A 1 254 ? -103.629 63.715 -14.912 1.00 43.98 202 GLY A N 1
ATOM 1417 C CA . GLY A 1 254 ? -104.139 64.987 -15.369 1.00 46.22 202 GLY A CA 1
ATOM 1418 C C . GLY A 1 254 ? -104.224 66.107 -14.324 1.00 45.49 202 GLY A C 1
ATOM 1419 O O . GLY A 1 254 ? -104.535 67.250 -14.685 1.00 47.58 202 GLY A O 1
ATOM 1420 N N . PHE A 1 255 ? -103.980 65.803 -13.042 1.00 44.14 203 PHE A N 1
ATOM 1421 C CA . PHE A 1 255 ? -104.055 66.840 -12.008 1.00 43.58 203 PHE A CA 1
ATOM 1422 C C . PHE A 1 255 ? -102.804 67.706 -12.005 1.00 44.29 203 PHE A C 1
ATOM 1423 O O . PHE A 1 255 ? -101.684 67.188 -11.946 1.00 43.48 203 PHE A O 1
ATOM 1431 N N . VAL A 1 256 ? -102.981 69.016 -12.067 1.00 42.88 204 VAL A N 1
ATOM 1432 C CA . VAL A 1 256 ? -101.844 69.907 -12.016 1.00 44.03 204 VAL A CA 1
ATOM 1433 C C . VAL A 1 256 ? -101.155 69.936 -10.632 1.00 41.97 204 VAL A C 1
ATOM 1434 O O . VAL A 1 256 ? -99.911 69.906 -10.560 1.00 42.13 204 VAL A O 1
ATOM 1438 N N . GLN A 1 257 ? -101.955 70.009 -9.553 1.00 47.20 205 GLN A N 1
ATOM 1439 C CA . GLN A 1 257 ? -101.422 69.950 -8.196 1.00 45.38 205 GLN A CA 1
ATOM 1440 C C . GLN A 1 257 ? -102.094 68.822 -7.392 1.00 42.87 205 GLN A C 1
ATOM 1441 O O . GLN A 1 257 ? -102.960 69.071 -6.551 1.00 42.22 205 GLN A O 1
ATOM 1447 N N . PRO A 1 258 ? -101.708 67.583 -7.680 1.00 43.45 206 PRO A N 1
ATOM 1448 C CA . PRO A 1 258 ? -102.375 66.446 -7.051 1.00 41.58 206 PRO A CA 1
ATOM 1449 C C . PRO A 1 258 ? -102.194 66.491 -5.534 1.00 40.14 206 PRO A C 1
ATOM 1450 O O . PRO A 1 258 ? -103.035 65.925 -4.827 1.00 39.09 206 PRO A O 1
ATOM 1454 N N . LEU A 1 259 ? -101.138 67.135 -5.035 1.00 44.47 207 LEU A N 1
ATOM 1455 C CA . LEU A 1 259 ? -100.918 67.194 -3.561 1.00 43.42 207 LEU A CA 1
ATOM 1456 C C . LEU A 1 259 ? -101.429 68.477 -2.904 1.00 44.18 207 LEU A C 1
ATOM 1457 O O . LEU A 1 259 ? -101.081 68.777 -1.737 1.00 43.86 207 LEU A O 1
ATOM 1462 N N . ALA A 1 260 ? -102.255 69.236 -3.615 1.00 46.45 208 ALA A N 1
ATOM 1463 C CA . ALA A 1 260 ? -102.761 70.481 -3.057 1.00 47.44 208 ALA A CA 1
ATOM 1464 C C . ALA A 1 260 ? -103.590 70.203 -1.811 1.00 46.18 208 ALA A C 1
ATOM 1465 O O . ALA A 1 260 ? -104.345 69.207 -1.742 1.00 45.11 208 ALA A O 1
ATOM 1467 N N . GLY A 1 261 ? -103.437 71.090 -0.828 1.00 48.45 209 GLY A N 1
ATOM 14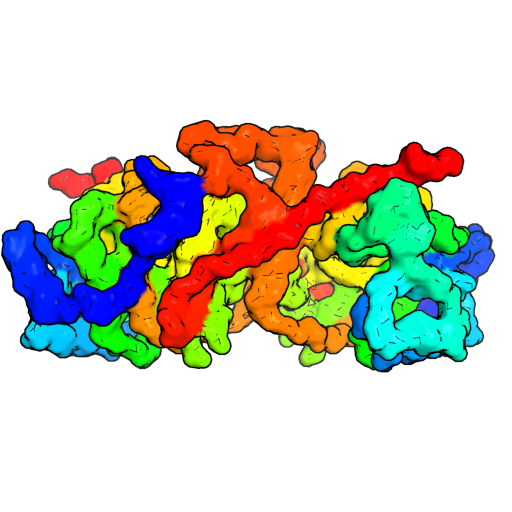68 C CA . GLY A 1 261 ? -104.260 71.062 0.347 1.00 47.78 209 GLY A CA 1
ATOM 1469 C C . GLY A 1 261 ? -105.647 71.667 0.192 1.00 48.70 209 GLY A C 1
ATOM 1470 O O . GLY A 1 261 ? -106.466 71.420 1.096 1.00 48.17 209 GLY A O 1
ATOM 1471 N N . GLU A 1 262 ? -105.938 72.458 -0.867 1.00 40.39 210 GLU A N 1
ATOM 1472 C CA . GLU A 1 262 ? -107.307 72.946 -1.049 0.54 41.53 210 GLU A CA 1
ATOM 1473 C C . GLU A 1 262 ? -108.003 71.900 -1.837 1.00 41.15 210 GLU A C 1
ATOM 1474 O O . GLU A 1 262 ? -107.605 71.586 -2.997 1.00 41.54 210 GLU A O 1
ATOM 1480 N N . PHE A 1 263 ? -109.053 71.333 -1.272 1.00 46.34 211 PHE A N 1
ATOM 1481 C CA . PHE A 1 263 ? -109.947 70.481 -2.051 1.00 46.71 211 PHE A CA 1
ATOM 1482 C C . PHE A 1 263 ? -111.250 70.366 -1.298 1.00 47.18 211 PHE A C 1
ATOM 1483 O O . PHE A 1 263 ? -111.281 70.620 -0.109 1.00 46.64 211 PHE A O 1
ATOM 1491 N N . VAL A 1 264 ? -112.341 70.037 -1.980 1.00 41.82 212 VAL A N 1
ATOM 1492 C CA . VAL A 1 264 ? -113.619 69.912 -1.276 1.00 42.71 212 VAL A CA 1
ATOM 1493 C C . VAL A 1 264 ? -114.314 68.636 -1.730 1.00 43.11 212 VAL A C 1
ATOM 1494 O O . VAL A 1 264 ? -114.128 68.175 -2.896 1.00 43.50 212 VAL A O 1
ATOM 1498 N N . ALA A 1 265 ? -115.144 68.087 -0.843 1.00 44.48 213 ALA A N 1
ATOM 1499 C CA . ALA A 1 265 ? -116.062 66.999 -1.181 1.00 45.70 213 ALA A CA 1
ATOM 1500 C C . ALA A 1 265 ? -117.222 66.981 -0.187 1.00 47.09 213 ALA A C 1
ATOM 1501 O O . ALA A 1 265 ? -117.183 67.693 0.820 1.00 46.69 213 ALA A O 1
ATOM 1503 N N . ASP A 1 266 ? -118.208 66.131 -0.443 1.00 59.44 214 ASP A N 1
ATOM 1504 C CA . ASP A 1 266 ? -119.275 65.887 0.505 1.00 61.05 214 ASP A CA 1
ATOM 1505 C C . ASP A 1 266 ? -118.654 65.313 1.799 1.00 59.15 214 ASP A C 1
ATOM 1506 O O . ASP A 1 266 ? -117.676 64.549 1.775 1.00 57.24 214 ASP A O 1
ATOM 1511 N N . ARG A 1 267 ? -119.198 65.723 2.935 1.00 56.14 215 ARG A N 1
ATOM 1512 C CA . ARG A 1 267 ? -118.670 65.278 4.208 1.00 54.82 215 ARG A CA 1
ATOM 1513 C C . ARG A 1 267 ? -118.720 63.760 4.284 1.00 55.13 215 ARG A C 1
ATOM 1514 O O . ARG A 1 267 ? -117.784 63.127 4.774 1.00 53.38 215 ARG A O 1
ATOM 1522 N N . GLU A 1 268 ? -119.798 63.178 3.756 1.00 55.28 216 GLU A N 1
ATOM 1523 C CA . GLU A 1 268 ? -119.938 61.721 3.707 1.00 56.14 216 GLU A CA 1
ATOM 1524 C C . GLU A 1 268 ? -118.807 60.986 2.997 1.00 54.02 216 GLU A C 1
ATOM 1525 O O . GLU A 1 268 ? -118.464 59.860 3.353 1.00 53.84 216 GLU A O 1
ATOM 1531 N N . LEU A 1 269 ? -118.217 61.622 1.992 1.00 47.48 217 LEU A N 1
ATOM 1532 C CA . LEU A 1 269 ? -117.134 60.970 1.262 1.00 45.69 217 LEU A CA 1
ATOM 1533 C C . LEU A 1 269 ? -115.966 60.891 2.230 1.00 43.27 217 LEU A C 1
ATOM 1534 O O . LEU A 1 269 ? -115.407 59.826 2.439 1.00 42.66 217 LEU A O 1
ATOM 1539 N N . PHE A 1 270 ? -115.592 62.018 2.818 1.00 46.02 218 PHE A N 1
ATOM 1540 C CA . PHE A 1 270 ? -114.444 62.003 3.716 1.00 44.05 218 PHE A CA 1
ATOM 1541 C C . PHE A 1 270 ? -114.632 61.079 4.917 1.00 44.70 218 PHE A C 1
ATOM 1542 O O . PHE A 1 270 ? -113.687 60.434 5.331 1.00 43.53 218 PHE A O 1
ATOM 1550 N N . CYS A 1 271 ? -115.847 61.001 5.456 1.00 46.07 219 CYS A N 1
ATOM 1551 C CA . CYS A 1 271 ? -116.123 60.134 6.599 1.00 47.26 219 CYS A CA 1
ATOM 1552 C C . CYS A 1 271 ? -116.035 58.655 6.288 1.00 47.93 219 CYS A C 1
ATOM 1553 O O . CYS A 1 271 ? -116.045 57.821 7.206 1.00 48.93 219 CYS A O 1
ATOM 1556 N N . SER A 1 272 ? -115.971 58.325 4.991 1.00 46.02 220 SER A N 1
ATOM 1557 C CA . SER A 1 272 ? -116.041 56.937 4.591 1.00 47.14 220 SER A CA 1
ATOM 1558 C C . SER A 1 272 ? -114.704 56.371 4.078 1.00 45.00 220 SER A C 1
ATOM 1559 O O . SER A 1 272 ? -114.640 55.210 3.663 1.00 45.83 220 SER A O 1
ATOM 1562 N N . ILE A 1 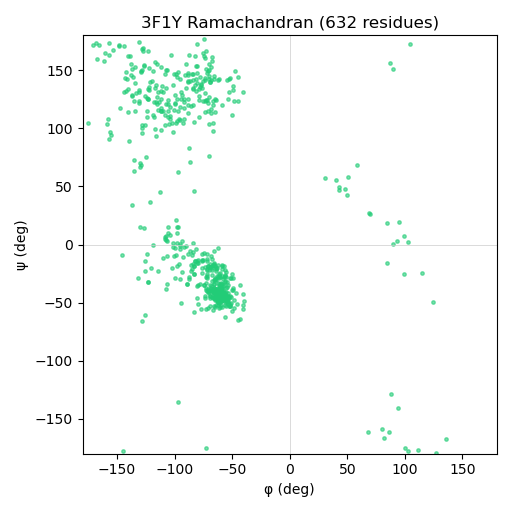273 ? -113.632 57.162 4.151 1.00 45.17 221 ILE A N 1
ATOM 1563 C CA . ILE A 1 273 ? -112.308 56.705 3.714 1.00 43.35 221 ILE A CA 1
ATOM 1564 C C . ILE A 1 273 ? -111.232 56.771 4.814 1.00 42.03 221 ILE A C 1
ATOM 1565 O O . ILE A 1 273 ? -111.313 57.598 5.733 1.00 41.88 221 ILE A O 1
ATOM 1570 N N . PRO A 1 274 ? -110.214 55.901 4.741 1.00 40.44 222 PRO A N 1
ATOM 1571 C CA . PRO A 1 274 ? -109.199 56.044 5.799 1.00 39.55 222 PRO A CA 1
ATOM 1572 C C . PRO A 1 274 ? -108.354 57.286 5.546 1.00 37.80 222 PRO A C 1
ATOM 1573 O O . PRO A 1 274 ? -108.362 57.758 4.431 1.00 37.20 222 PRO A O 1
ATOM 1577 N N . PHE A 1 275 ? -107.657 57.813 6.551 1.00 38.85 223 PHE A N 1
ATOM 1578 C CA . PHE A 1 275 ? -106.719 58.911 6.359 1.00 37.59 223 PHE A CA 1
ATOM 1579 C C . PHE A 1 275 ? -105.340 58.468 6.874 1.00 37.19 223 PHE A C 1
ATOM 1580 O O . PHE A 1 275 ? -105.187 58.078 8.060 1.00 37.97 223 PHE A O 1
ATOM 1588 N N . LEU A 1 276 ? -104.332 58.565 6.015 1.00 41.06 224 LEU A N 1
ATOM 1589 C CA . LEU A 1 276 ? -102.948 58.427 6.443 1.00 40.89 224 LEU A CA 1
ATOM 1590 C C . LEU A 1 276 ? -102.650 59.655 7.248 1.00 41.00 224 LEU A C 1
ATOM 1591 O O . LEU A 1 276 ? -103.153 60.725 6.916 1.00 40.77 224 LEU A O 1
ATOM 1596 N N . THR A 1 277 ? -101.832 59.531 8.296 1.00 45.49 225 THR A N 1
ATOM 1597 C CA . THR A 1 277 ? -101.706 60.640 9.241 1.00 46.02 225 THR A CA 1
ATOM 1598 C C . THR A 1 277 ? -100.665 61.700 8.918 1.00 45.92 225 THR A C 1
ATOM 1599 O O . THR A 1 277 ? -100.838 62.867 9.321 1.00 46.30 225 THR A O 1
ATOM 1603 N N . GLY A 1 278 ? -99.579 61.348 8.247 1.00 43.86 226 GLY A N 1
ATOM 1604 C CA . GLY A 1 278 ? -98.525 62.336 8.155 1.00 44.40 226 GLY A CA 1
ATOM 1605 C C . GLY A 1 278 ? -98.570 63.108 6.843 1.00 43.87 226 GLY A C 1
ATOM 1606 O O . GLY A 1 278 ? -99.648 63.528 6.380 1.00 43.33 226 GLY A O 1
ATOM 1607 N N . TYR A 1 279 ? -97.409 63.297 6.228 1.00 52.99 227 TYR A N 1
ATOM 1608 C CA . TYR A 1 279 ? -97.378 64.031 4.979 1.00 52.90 227 TYR A CA 1
ATOM 1609 C C . TYR A 1 279 ? -98.132 63.279 3.856 1.00 51.83 227 TYR A C 1
ATOM 1610 O O . TYR A 1 279 ? -98.710 63.899 2.957 1.00 51.73 227 TYR A O 1
ATOM 1619 N N . ALA A 1 280 ? -98.163 61.955 3.930 1.00 44.90 228 ALA A N 1
ATOM 1620 C CA . ALA A 1 280 ? -98.782 61.147 2.860 1.00 44.21 228 ALA A CA 1
ATOM 1621 C C . ALA A 1 280 ? -100.282 61.347 2.738 1.00 43.85 228 ALA A C 1
ATOM 1622 O O . ALA A 1 280 ? -100.910 60.767 1.869 1.00 43.61 228 ALA A O 1
ATOM 1624 N N . VAL A 1 281 ? -100.874 62.117 3.647 1.00 39.15 229 VAL A N 1
ATOM 1625 C CA . VAL A 1 281 ? -102.331 62.245 3.609 1.00 39.10 229 VAL A CA 1
ATOM 1626 C C . VAL A 1 281 ? -102.955 62.625 2.235 1.00 39.17 229 VAL A C 1
ATOM 1627 O O . VAL A 1 281 ? -103.974 62.046 1.860 1.00 39.27 229 VAL A O 1
ATOM 1631 N N . GLU A 1 282 ? -102.407 63.605 1.523 1.00 41.90 230 GLU A N 1
ATOM 1632 C CA . GLU A 1 282 ? -103.043 64.032 0.286 1.00 42.36 230 GLU A CA 1
ATOM 1633 C C . GLU A 1 282 ? -102.961 62.924 -0.778 1.00 42.19 230 GLU A C 1
ATOM 1634 O O . GLU A 1 282 ? -103.917 62.688 -1.544 1.00 42.61 230 GLU A O 1
ATOM 1640 N N . THR A 1 283 ? -101.811 62.246 -0.788 1.00 37.08 231 THR A N 1
ATOM 1641 C CA . THR A 1 283 ? -101.580 61.110 -1.653 1.00 36.98 231 THR A CA 1
ATOM 1642 C C . THR A 1 283 ? -102.596 60.005 -1.427 1.00 36.83 231 THR A C 1
ATOM 1643 O O . THR A 1 283 ? -103.169 59.486 -2.393 1.00 37.27 231 THR A O 1
ATOM 1647 N N . GLY A 1 284 ? -102.859 59.670 -0.162 1.00 35.10 232 GLY A N 1
ATOM 1648 C CA . GLY A 1 284 ? -103.806 58.624 0.141 1.00 35.39 232 GLY A CA 1
ATOM 1649 C C . GLY A 1 284 ? -105.224 59.022 -0.206 1.00 36.11 232 GLY A C 1
ATOM 1650 O O . GLY A 1 284 ? -106.009 58.210 -0.637 1.00 36.82 232 GLY A O 1
ATOM 1651 N N . ILE A 1 285 ? -105.570 60.276 0.014 1.00 37.23 233 ILE A N 1
ATOM 1652 C CA . ILE A 1 285 ? -106.903 60.761 -0.319 1.00 38.18 233 ILE A CA 1
ATOM 1653 C C . ILE A 1 285 ? -107.169 60.715 -1.844 1.00 38.92 233 ILE A C 1
ATOM 1654 O O . ILE A 1 285 ? -108.226 60.225 -2.310 1.00 40.04 233 ILE A O 1
ATOM 1659 N N . MET A 1 286 ? -106.202 61.201 -2.621 1.00 41.68 234 MET A N 1
ATOM 1660 C CA . MET A 1 286 ? -106.308 61.139 -4.072 1.00 42.59 234 MET A CA 1
ATOM 1661 C C . MET A 1 286 ? -106.596 59.722 -4.543 1.00 42.93 234 MET A C 1
ATOM 1662 O O . MET A 1 286 ? -107.535 59.501 -5.271 1.00 44.24 234 MET A O 1
ATOM 1667 N N . ILE A 1 287 ? -105.790 58.764 -4.119 1.00 36.53 235 ILE A N 1
ATOM 1668 C CA . ILE A 1 287 ? -105.957 57.366 -4.502 1.00 37.02 235 ILE A CA 1
ATOM 1669 C C . ILE A 1 287 ? -107.295 56.783 -4.051 1.00 38.06 235 ILE A C 1
ATOM 1670 O O . ILE A 1 287 ? -107.977 56.126 -4.857 1.00 39.44 235 ILE A O 1
ATOM 1675 N N . ASP A 1 288 ? -107.668 57.012 -2.780 1.00 42.70 236 ASP A N 1
ATOM 1676 C CA . ASP A 1 288 ? -108.890 56.441 -2.227 1.00 44.00 236 ASP A CA 1
ATOM 1677 C C . ASP A 1 288 ? -110.145 57.089 -2.807 1.00 45.51 236 ASP A C 1
ATOM 1678 O O . ASP A 1 288 ? -111.166 56.425 -2.980 1.00 47.29 236 ASP A O 1
ATOM 1683 N N . VAL A 1 289 ? -110.116 58.390 -3.034 1.00 36.38 237 VAL A N 1
ATOM 1684 C CA . VAL A 1 289 ? -111.257 59.019 -3.687 1.00 38.11 237 VAL A CA 1
ATOM 1685 C C . VAL A 1 289 ? -111.437 58.480 -5.148 1.00 39.49 237 VAL A C 1
ATOM 1686 O O . VAL A 1 289 ? -112.568 58.154 -5.592 1.00 41.65 237 VAL A O 1
ATOM 1690 N N . LEU A 1 290 ? -110.319 58.354 -5.871 1.00 37.33 238 LEU A N 1
ATOM 1691 C CA . LEU A 1 290 ? -110.360 57.774 -7.213 1.00 38.65 238 LEU A CA 1
ATOM 1692 C C . LEU A 1 290 ? -111.087 56.424 -7.198 1.00 40.06 238 LEU A C 1
ATOM 1693 O O . LEU A 1 290 ? -112.043 56.204 -7.960 1.00 42.36 238 LEU A O 1
ATOM 1698 N N . LYS A 1 291 ? -110.649 55.531 -6.320 1.00 53.79 239 LYS A N 1
ATOM 1699 C CA . LYS A 1 291 ? -111.237 54.209 -6.250 1.00 55.34 239 LYS A CA 1
ATOM 1700 C C . LYS A 1 291 ? -112.709 54.262 -5.866 1.00 57.48 239 LYS A C 1
ATOM 1701 O O . LYS A 1 291 ? -113.497 53.417 -6.291 1.00 59.86 239 LYS A O 1
ATOM 1707 N N . LYS A 1 292 ? -113.078 55.241 -5.041 1.00 46.58 240 LYS A N 1
ATOM 1708 C CA . LYS A 1 292 ? -114.432 55.298 -4.555 1.00 48.72 240 LYS A CA 1
ATOM 1709 C C . LYS A 1 292 ? -115.420 55.896 -5.563 1.00 51.01 240 LYS A C 1
ATOM 1710 O O . LYS A 1 292 ? -116.456 55.311 -5.811 1.00 53.79 240 LYS A O 1
ATOM 1716 N N . VAL A 1 293 ? -115.106 57.071 -6.101 1.00 42.04 241 VAL A N 1
ATOM 1717 C CA . VAL A 1 293 ? -116.075 57.809 -6.922 1.00 44.44 241 VAL A CA 1
ATOM 1718 C C . VAL A 1 293 ? -115.826 57.714 -8.445 1.00 45.55 241 VAL A C 1
ATOM 1719 O O . VAL A 1 293 ? -116.720 57.947 -9.253 1.00 48.32 241 VAL A O 1
ATOM 1723 N N . GLY A 1 294 ? -114.610 57.358 -8.820 1.00 45.25 242 GLY A N 1
ATOM 1724 C CA . GLY A 1 294 ? -114.252 57.262 -10.225 1.00 46.28 242 GLY A CA 1
ATOM 1725 C C . GLY A 1 294 ? -113.717 58.584 -10.735 1.00 45.67 242 GLY A C 1
ATOM 1726 O O . GLY A 1 294 ? -114.073 59.652 -10.202 1.00 45.51 242 GLY A O 1
ATOM 1727 N N . LEU A 1 295 ? -112.843 58.507 -11.739 1.00 45.22 243 LEU A N 1
ATOM 1728 C CA . LEU A 1 295 ? -112.189 59.697 -12.286 1.00 44.94 243 LEU A CA 1
ATOM 1729 C C . LEU A 1 295 ? -113.198 60.755 -12.759 1.00 47.48 243 LEU A C 1
ATOM 1730 O O . LEU A 1 295 ? -112.987 61.948 -12.556 1.00 47.07 243 LEU A O 1
ATOM 1735 N N . GLY A 1 296 ? -114.269 60.295 -13.413 1.00 45.98 244 GLY A N 1
ATOM 1736 C CA . GLY A 1 296 ? -115.310 61.160 -13.953 1.00 49.02 244 GLY A CA 1
ATOM 1737 C C . GLY A 1 296 ? -115.947 62.098 -12.924 1.00 48.68 244 GLY A C 1
ATOM 1738 O O . GLY A 1 296 ? -116.498 63.157 -13.298 1.00 50.73 244 GLY A O 1
ATOM 1739 N N . ALA A 1 297 ? -115.872 61.717 -11.636 1.00 46.87 245 ALA A N 1
ATOM 1740 C CA . ALA A 1 297 ? -116.495 62.490 -10.555 1.00 46.59 245 ALA A CA 1
ATOM 1741 C C . ALA A 1 297 ? -115.478 63.401 -9.859 1.00 43.81 245 ALA A C 1
ATOM 1742 O O . ALA A 1 297 ? -115.817 64.100 -8.921 1.00 43.34 245 ALA A O 1
ATOM 1744 N N . MET A 1 298 ? -114.240 63.374 -10.347 1.00 49.71 246 MET A N 1
ATOM 1745 C CA . MET A 1 298 ? -113.192 64.255 -9.885 1.00 47.69 246 MET A CA 1
ATOM 1746 C C . MET A 1 298 ? -112.998 65.420 -10.856 1.00 49.44 246 MET A C 1
ATOM 1747 O O . MET A 1 298 ? -113.167 65.250 -12.072 1.00 51.55 246 MET A O 1
ATOM 1752 N N . ALA A 1 299 ? -112.638 66.586 -10.330 1.00 44.21 247 ALA A N 1
ATOM 1753 C CA . ALA A 1 299 ? -112.377 67.770 -11.132 1.00 46.06 247 ALA A CA 1
ATOM 1754 C C . ALA A 1 299 ? -111.232 68.593 -10.545 1.00 44.45 247 ALA A C 1
ATOM 1755 O O . ALA A 1 299 ? -110.752 68.327 -9.438 1.00 41.97 247 ALA A O 1
ATOM 1757 N N . GLN A 1 300 ? -110.770 69.596 -11.278 1.00 48.40 248 GLN A N 1
ATOM 1758 C CA . GLN A 1 300 ? -109.788 70.514 -10.711 1.00 47.57 248 GLN A CA 1
ATOM 1759 C C . GLN A 1 300 ? -110.093 71.914 -11.209 1.00 50.49 248 GLN A C 1
ATOM 1760 O O . GLN A 1 300 ? -110.602 72.085 -12.326 1.00 53.21 248 GLN A O 1
ATOM 1766 N N . VAL A 1 301 ? -109.806 72.922 -10.392 1.00 50.34 249 VAL A N 1
ATOM 1767 C CA . VAL A 1 301 ? -110.085 74.303 -10.785 1.00 53.35 249 VAL A CA 1
ATOM 1768 C C . VAL A 1 301 ? -108.836 75.157 -10.721 1.00 53.77 249 VAL A C 1
ATOM 1769 O O . VAL A 1 301 ? -108.193 75.241 -9.690 1.00 51.78 249 VAL A O 1
ATOM 1773 N N . ASP A 1 302 ? -108.519 75.817 -11.815 1.00 53.43 250 ASP A N 1
ATOM 1774 C CA . ASP A 1 302 ? -107.403 76.743 -11.881 1.00 54.77 250 ASP A CA 1
ATOM 1775 C C . ASP A 1 302 ? -107.722 77.935 -10.997 1.00 55.62 250 ASP A C 1
ATOM 1776 O O . ASP A 1 302 ? -108.701 78.619 -11.218 1.00 57.90 250 ASP A O 1
ATOM 1781 N N . LEU A 1 303 ? -106.900 78.183 -9.990 1.00 54.87 251 LEU A N 1
ATOM 1782 C CA . LEU A 1 303 ? -107.171 79.273 -9.044 1.00 55.61 251 LEU A CA 1
ATOM 1783 C C . LEU A 1 303 ? -106.215 80.435 -9.274 1.00 58.44 251 LEU A C 1
ATOM 1784 O O . LEU A 1 303 ? -106.185 81.377 -8.478 1.00 59.29 251 LEU A O 1
ATOM 1789 N N . GLY A 1 304 ? -105.425 80.365 -10.340 1.00 67.14 252 GLY A N 1
ATOM 1790 C CA . GLY A 1 304 ? -104.465 81.414 -10.620 1.00 70.29 252 GLY A CA 1
ATOM 1791 C C . GLY A 1 304 ? -103.117 81.211 -9.945 1.00 68.85 252 GLY A C 1
ATOM 1792 O O . GLY A 1 304 ? -102.517 80.148 -10.074 1.00 66.65 252 GLY A O 1
ATOM 1793 N N . GLU A 1 305 ? -102.638 82.229 -9.236 1.00 85.57 253 GLU A N 1
ATOM 1794 C CA . GLU A 1 305 ? -101.303 82.196 -8.638 1.00 85.15 253 GLU A CA 1
ATOM 1795 C C . GLU A 1 305 ? -101.244 81.827 -7.156 1.00 81.89 253 GLU A C 1
ATOM 1796 O O . GLU A 1 305 ? -102.135 82.165 -6.368 1.00 81.08 253 GLU A O 1
ATOM 1802 N N . ARG A 1 306 ? -100.159 81.150 -6.788 1.00 100.05 254 ARG A N 1
ATOM 1803 C CA . ARG A 1 306 ? -99.893 80.800 -5.405 1.00 97.52 254 ARG A CA 1
ATOM 1804 C C . ARG A 1 306 ? -98.395 80.798 -5.176 1.00 98.53 254 ARG A C 1
ATOM 1805 O O . ARG A 1 306 ? -97.666 80.023 -5.800 1.00 98.12 254 ARG A O 1
ATOM 1813 N N . GLN A 1 307 ? -97.944 81.691 -4.296 1.00 102.95 255 GLN A N 1
ATOM 1814 C CA . GLN A 1 307 ? -96.541 81.747 -3.911 1.00 104.29 255 GLN A CA 1
ATOM 1815 C C . GLN A 1 307 ? -96.232 80.442 -3.189 1.00 100.59 255 GLN A C 1
ATOM 1816 O O . GLN A 1 307 ? -96.788 80.186 -2.114 1.00 98.28 255 GLN A O 1
ATOM 1818 N N . ASN A 1 308 ? -95.380 79.605 -3.786 1.00 103.12 256 ASN A N 1
ATOM 1819 C CA . ASN A 1 308 ? -95.022 78.316 -3.183 1.00 99.96 256 ASN A CA 1
ATOM 1820 C C . ASN A 1 308 ? -94.157 78.527 -1.935 1.00 100.61 256 ASN A C 1
ATOM 1821 O O . ASN A 1 308 ? -93.497 79.561 -1.800 1.00 103.96 256 ASN A O 1
ATOM 1822 N N . ARG A 1 309 ? -94.161 77.568 -1.012 1.00 109.76 257 ARG A N 1
ATOM 1823 C CA . ARG A 1 309 ? -93.356 77.730 0.196 1.00 110.61 257 ARG A CA 1
ATOM 1824 C C . ARG A 1 309 ? -91.899 77.333 -0.075 1.00 112.29 257 ARG A C 1
ATOM 1825 O O . ARG A 1 309 ? -91.575 76.693 -1.085 1.00 112.02 257 ARG A O 1
ATOM 1833 N N . HIS A 1 310 ? -91.025 77.780 0.815 1.00 124.41 258 HIS A N 1
ATOM 1834 C CA . HIS A 1 310 ? -89.608 77.462 0.779 1.00 126.48 258 HIS A CA 1
ATOM 1835 C C . HIS A 1 310 ? -89.378 76.312 1.753 1.00 124.06 258 HIS A C 1
ATOM 1836 O O . HIS A 1 310 ? -90.033 76.243 2.808 1.00 122.35 258 HIS A O 1
ATOM 1843 N N . GLN A 1 311 ? -88.466 75.408 1.401 1.00 98.88 259 GLN A N 1
ATOM 1844 C CA . GLN A 1 311 ? -88.130 74.286 2.272 1.00 97.13 259 GLN A CA 1
ATOM 1845 C C . GLN A 1 311 ? -86.753 73.752 1.944 1.00 99.18 259 GLN A C 1
ATOM 1846 O O . GLN A 1 311 ? -86.206 74.017 0.871 1.00 101.20 259 GLN A O 1
ATOM 1852 N N . HIS A 1 312 ? -86.192 72.989 2.872 1.00 77.99 260 HIS A N 1
ATOM 1853 C CA . HIS A 1 312 ? -84.869 72.410 2.662 1.00 80.11 260 HIS A CA 1
ATOM 1854 C C . HIS A 1 312 ? -84.999 71.059 1.962 1.00 77.35 260 HIS A C 1
ATOM 1855 O O . HIS A 1 312 ? -85.726 70.180 2.436 1.00 74.14 260 HIS A O 1
ATOM 1862 N N . LEU A 1 313 ? -84.308 70.917 0.827 1.00 76.40 261 LEU A N 1
ATOM 1863 C CA . LEU A 1 313 ? -84.349 69.688 0.019 1.00 74.29 261 LEU A CA 1
ATOM 1864 C C . LEU A 1 313 ? -84.175 68.442 0.904 1.00 72.57 261 LEU A C 1
ATOM 1865 O O . LEU A 1 313 ? -84.886 67.447 0.735 1.00 69.42 261 LEU A O 1
ATOM 1870 N N . ARG A 1 314 ? -83.257 68.514 1.865 1.00 90.34 262 ARG A N 1
ATOM 1871 C CA . ARG A 1 314 ? -83.087 67.443 2.850 1.00 89.28 262 ARG A CA 1
ATOM 1872 C C . ARG A 1 314 ? -84.390 66.996 3.536 1.00 85.59 262 ARG A C 1
ATOM 1873 O O . ARG A 1 314 ? -84.588 65.797 3.749 1.00 83.68 262 ARG A O 1
ATOM 1881 N N . ASP A 1 315 ? -85.279 67.943 3.850 1.00 71.90 263 ASP A N 1
ATOM 1882 C CA . ASP A 1 315 ? -86.569 67.628 4.491 1.00 68.78 263 ASP A CA 1
ATOM 1883 C C . ASP A 1 315 ? -87.679 67.196 3.522 1.00 65.73 263 ASP A C 1
ATOM 1884 O O . ASP A 1 315 ? -88.609 66.484 3.901 1.00 63.21 263 ASP A O 1
ATOM 1889 N N . LEU A 1 316 ? -87.583 67.625 2.261 1.00 54.17 264 LEU A N 1
ATOM 1890 C CA . LEU A 1 316 ? -88.516 67.139 1.242 1.00 51.77 264 LEU A CA 1
ATOM 1891 C C . LEU A 1 316 ? -88.301 65.635 1.071 1.00 50.37 264 LEU A C 1
ATOM 1892 O O . LEU A 1 316 ? -89.241 64.888 0.775 1.00 47.96 264 LEU A O 1
ATOM 1897 N N . SER A 1 317 ? -87.065 65.191 1.292 1.00 53.25 265 SER A N 1
ATOM 1898 C CA . SER A 1 317 ? -86.717 63.809 0.978 1.00 52.46 265 SER A CA 1
ATOM 1899 C C . SER A 1 317 ? -87.615 62.873 1.804 1.00 50.00 265 SER A C 1
ATOM 1900 O O . SER A 1 317 ? -88.171 61.907 1.270 1.00 48.18 265 SER A O 1
ATOM 1903 N N . ARG A 1 318 ? -87.814 63.182 3.076 1.00 61.64 266 ARG A N 1
ATOM 1904 C CA . ARG A 1 318 ? -88.650 62.339 3.914 1.00 59.80 266 ARG A CA 1
ATOM 1905 C C . ARG A 1 318 ? -90.125 62.454 3.562 1.00 57.41 266 ARG A C 1
ATOM 1906 O O . ARG A 1 318 ? -90.894 61.531 3.786 1.00 55.82 266 ARG A O 1
ATOM 1914 N N . MET A 1 319 ? -90.527 63.609 3.055 1.00 55.04 267 MET A N 1
ATOM 1915 C CA . MET A 1 319 ? -91.881 63.772 2.551 1.00 53.20 267 MET A CA 1
ATOM 1916 C C . MET A 1 319 ? -92.084 62.892 1.305 1.00 52.18 267 MET A C 1
ATOM 1917 O O . MET A 1 319 ? -93.127 62.268 1.138 1.00 50.57 267 MET A O 1
ATOM 1922 N N . SER A 1 320 ? -91.056 62.846 0.454 1.00 38.56 268 SER A N 1
ATOM 1923 C CA . SER A 1 320 ? -91.124 62.023 -0.764 1.00 37.97 268 SER A CA 1
ATOM 1924 C C . SER A 1 320 ? -91.236 60.575 -0.308 1.00 36.88 268 SER A C 1
ATOM 1925 O O . SER A 1 320 ? -92.039 59.808 -0.846 1.00 35.59 268 SER A O 1
ATOM 1928 N N . TYR A 1 321 ? -90.513 60.239 0.767 1.00 39.46 269 TYR A N 1
ATOM 1929 C CA . TYR A 1 321 ? -90.587 58.875 1.275 1.00 38.84 269 TYR A CA 1
ATOM 1930 C C . TYR A 1 321 ? -92.020 58.522 1.682 1.00 37.10 269 TYR A C 1
ATOM 1931 O O . TYR A 1 321 ? -92.494 57.411 1.435 1.00 36.34 269 TYR A O 1
ATOM 1940 N N . ALA A 1 322 ? -92.732 59.474 2.282 1.00 40.65 270 ALA A N 1
ATOM 1941 C CA . ALA A 1 322 ? -94.109 59.196 2.721 1.00 39.36 270 ALA A CA 1
ATOM 1942 C C . ALA A 1 322 ? -95.009 58.945 1.515 1.00 38.36 270 ALA A C 1
ATOM 1943 O O . ALA A 1 322 ? -95.884 58.067 1.545 1.00 37.66 270 ALA A O 1
ATOM 1945 N N . VAL A 1 323 ? -94.819 59.749 0.465 1.00 37.50 271 VAL A N 1
ATOM 1946 C CA . VAL A 1 323 ? -95.585 59.588 -0.767 1.00 36.98 271 VAL A CA 1
ATOM 1947 C C . VAL A 1 323 ? -95.340 58.185 -1.316 1.00 36.86 271 VAL A C 1
ATOM 1948 O O . VAL A 1 323 ? -96.273 57.482 -1.660 1.00 36.29 271 VAL A O 1
ATOM 1952 N N . VAL A 1 324 ? -94.081 57.767 -1.349 1.00 35.90 272 VAL A N 1
ATOM 1953 C CA . VAL A 1 324 ? -93.721 56.426 -1.801 1.00 36.03 272 VAL A CA 1
ATOM 1954 C C . VAL A 1 324 ? -94.397 55.369 -0.961 1.00 35.50 272 VAL A C 1
ATOM 1955 O O . VAL A 1 324 ? -94.993 54.431 -1.495 1.00 35.28 272 VAL A O 1
ATOM 1959 N N . ARG A 1 325 ? -94.309 55.537 0.368 1.00 38.08 273 ARG A N 1
ATOM 1960 C CA . ARG A 1 325 ? -94.889 54.598 1.336 1.00 38.04 273 ARG A CA 1
ATOM 1961 C C . ARG A 1 325 ? -96.387 54.472 1.149 1.00 37.28 273 ARG A C 1
ATOM 1962 O O . ARG A 1 325 ? -96.917 53.378 1.224 1.00 37.51 273 ARG A O 1
ATOM 1970 N N . ALA A 1 326 ? -97.059 55.583 0.890 1.00 33.78 274 ALA A N 1
ATOM 1971 C CA . ALA A 1 326 ? -98.497 55.551 0.673 1.00 33.39 274 ALA A CA 1
ATOM 1972 C C . ALA A 1 326 ? -98.893 54.769 -0.607 1.00 33.51 274 ALA A C 1
ATOM 1973 O O . ALA A 1 326 ? -99.819 53.945 -0.608 1.00 33.80 274 ALA A O 1
ATOM 1975 N N . VAL A 1 327 ? -98.176 55.030 -1.702 1.00 36.78 275 VAL A N 1
ATOM 1976 C CA . VAL A 1 327 ? -98.427 54.311 -2.958 1.00 37.15 275 VAL A CA 1
ATOM 1977 C C . VAL A 1 327 ? -98.169 52.844 -2.678 1.00 37.59 275 VAL A C 1
ATOM 1978 O O . VAL A 1 327 ? -99.035 52.004 -2.950 1.00 38.04 275 VAL A O 1
ATOM 1982 N N . ALA A 1 328 ? -97.011 52.544 -2.076 1.00 36.08 276 ALA A N 1
ATOM 1983 C CA . ALA A 1 328 ? -96.633 51.145 -1.862 1.00 36.83 276 ALA A CA 1
ATOM 1984 C C . ALA A 1 328 ? -97.705 50.422 -1.042 1.00 37.17 276 ALA A C 1
ATOM 1985 O O . ALA A 1 328 ? -98.104 49.282 -1.351 1.00 37.98 276 ALA A O 1
ATOM 1987 N N . ARG A 1 329 ? -98.195 51.090 -0.003 1.00 37.31 277 ARG A N 1
ATOM 1988 C CA . ARG A 1 329 ? -99.232 50.472 0.803 1.00 37.96 277 ARG A CA 1
ATOM 1989 C C . ARG A 1 329 ? -100.495 50.199 0.001 1.00 38.26 277 ARG A C 1
ATOM 1990 O O . ARG A 1 329 ? -101.054 49.117 0.061 1.00 39.44 277 ARG A O 1
ATOM 1998 N N . ARG A 1 330 ? -100.972 51.204 -0.717 1.00 37.38 278 ARG A N 1
ATOM 1999 C CA . ARG A 1 330 ? -102.124 50.963 -1.601 1.00 38.02 278 ARG A CA 1
ATOM 2000 C C . ARG A 1 330 ? -101.886 49.877 -2.679 1.00 38.87 278 ARG A C 1
ATOM 2001 O O . ARG A 1 330 ? -102.766 49.048 -2.944 1.00 40.15 278 ARG A O 1
ATOM 2009 N N . LEU A 1 331 ? -100.684 49.821 -3.234 1.00 36.40 279 LEU A N 1
ATOM 2010 C CA . LEU A 1 331 ? -100.375 48.796 -4.232 1.00 37.32 279 LEU A CA 1
ATOM 2011 C C . LEU A 1 331 ? -100.463 47.420 -3.596 1.00 38.52 279 LEU A C 1
ATOM 2012 O O . LEU A 1 331 ? -100.952 46.485 -4.216 1.00 39.83 279 LEU A O 1
ATOM 2017 N N . ARG A 1 332 ? -99.987 47.311 -2.345 1.00 44.32 280 ARG A N 1
ATOM 2018 C CA . ARG A 1 332 ? -100.025 46.037 -1.638 0.94 45.81 280 ARG A CA 1
ATOM 2019 C C . ARG A 1 332 ? -101.465 45.592 -1.340 1.00 47.10 280 ARG A C 1
ATOM 2020 O O . ARG A 1 332 ? -101.780 44.421 -1.470 1.00 48.87 280 ARG A O 1
ATOM 2028 N N . GLN A 1 333 ? -102.334 46.529 -0.971 1.00 46.71 281 GLN A N 1
ATOM 2029 C CA . GLN A 1 333 ? -103.739 46.210 -0.715 1.00 48.20 281 GLN A CA 1
ATOM 2030 C C . GLN A 1 333 ? -104.427 45.726 -2.025 1.00 49.35 281 GLN A C 1
ATOM 2031 O O . GLN A 1 333 ? -105.228 44.783 -2.005 1.00 51.53 281 GLN A O 1
ATOM 2037 N N . GLU A 1 334 ? -104.085 46.345 -3.159 1.00 45.15 282 GLU A N 1
ATOM 2038 C CA . GLU A 1 334 ? -104.653 45.916 -4.449 1.00 46.44 282 GLU A CA 1
ATOM 2039 C C . GLU A 1 334 ? -104.086 44.585 -4.911 1.00 47.75 282 GLU A C 1
ATOM 2040 O O . GLU A 1 334 ? -104.679 43.899 -5.730 1.00 49.57 282 GLU A O 1
ATOM 2046 N N . GLY A 1 335 ? -102.924 44.215 -4.394 1.00 39.79 283 GLY A N 1
ATOM 2047 C CA . GLY A 1 335 ? -102.334 42.956 -4.792 1.00 41.16 283 GLY A CA 1
ATOM 2048 C C . GLY A 1 335 ? -101.366 43.115 -5.947 1.00 40.39 283 GLY A C 1
ATOM 2049 O O . GLY A 1 335 ? -100.821 42.117 -6.441 1.00 41.58 283 GLY A O 1
ATOM 2050 N N . ARG A 1 336 ? -101.155 44.358 -6.381 1.00 41.52 284 ARG A N 1
ATOM 2051 C CA . ARG A 1 336 ? -100.150 44.650 -7.410 1.00 40.94 284 ARG A CA 1
ATOM 2052 C C . ARG A 1 336 ? -98.712 44.533 -6.900 1.00 40.25 284 ARG A C 1
ATOM 2053 O O . ARG A 1 336 ? -97.803 44.133 -7.625 1.00 40.70 284 ARG A O 1
ATOM 2061 N N . LEU A 1 337 ? -98.524 44.861 -5.629 1.00 45.44 285 LEU A N 1
ATOM 2062 C CA . LEU A 1 337 ? -97.256 44.679 -4.969 1.00 45.27 285 LEU A CA 1
ATOM 2063 C C . LEU A 1 337 ? -97.441 43.477 -4.062 1.00 46.70 285 LEU A C 1
ATOM 2064 O O . LEU A 1 337 ? -98.364 43.459 -3.234 1.00 46.95 285 LEU A O 1
ATOM 2069 N N . GLN A 1 338 ? -96.608 42.469 -4.205 1.00 64.42 286 GLN A N 1
ATOM 2070 C CA . GLN A 1 338 ? -96.634 41.427 -3.219 1.00 65.89 286 GLN A CA 1
ATOM 2071 C C . GLN A 1 338 ? -95.236 41.169 -2.694 1.00 66.02 286 GLN A C 1
ATOM 2072 O O . GLN A 1 338 ? -94.252 41.651 -3.267 1.00 65.13 286 GLN A O 1
ATOM 2078 N N . GLN A 1 339 ? -95.145 40.405 -1.611 1.00 92.93 287 GLN A N 1
ATOM 2079 C CA . GLN A 1 339 ? -93.863 40.136 -0.948 1.00 93.49 287 GLN A CA 1
ATOM 2080 C C . GLN A 1 339 ? -92.845 41.277 -1.082 1.00 91.92 287 GLN A C 1
ATOM 2081 O O . GLN A 1 339 ? -91.730 41.082 -1.576 1.00 92.06 287 GLN A O 1
ATOM 2087 N N . LEU A 1 340 ? -93.256 42.464 -0.627 1.00 60.29 288 LEU A N 1
ATOM 2088 C CA . LEU A 1 340 ? -92.392 43.640 -0.544 1.00 59.12 288 LEU A CA 1
ATOM 2089 C C . LEU A 1 340 ? -90.937 43.382 -0.078 1.00 60.01 288 LEU A C 1
ATOM 2090 O O . LEU A 1 340 ? -89.975 43.836 -0.715 1.00 59.51 288 LEU A O 1
ATOM 2095 N N . ARG A 1 341 ? -90.764 42.646 1.015 1.00 70.65 289 ARG A N 1
ATOM 2096 C CA . ARG A 1 341 ? -89.429 42.251 1.419 1.00 71.93 289 ARG A CA 1
ATOM 2097 C C . ARG A 1 341 ? -88.904 41.165 0.492 1.00 72.77 289 ARG A C 1
ATOM 2098 O O . ARG A 1 341 ? -89.520 40.111 0.352 1.00 73.76 289 ARG A O 1
ATOM 2106 N N . GLU A 1 342 ? -87.754 41.408 -0.130 1.00 58.86 290 GLU A N 1
ATOM 2107 C CA . GLU A 1 342 ? -87.168 40.404 -0.991 1.00 59.80 290 GLU A CA 1
ATOM 2108 C C . GLU A 1 342 ? -86.754 39.172 -0.225 1.00 62.15 290 GLU A C 1
ATOM 2109 O O . GLU A 1 342 ? -85.982 39.228 0.750 1.00 63.34 290 GLU A O 1
ATOM 2115 N N . PRO A 1 343 ? -87.264 38.033 -0.670 1.00 88.33 291 PRO A N 1
ATOM 2116 C CA . PRO A 1 343 ? -86.796 36.793 -0.064 1.00 90.89 291 PRO A CA 1
ATOM 2117 C C . PRO A 1 343 ? -85.295 36.721 -0.278 1.00 91.70 291 PRO A C 1
ATOM 2118 O O . PRO A 1 343 ? -84.824 36.750 -1.422 1.00 91.04 291 PRO A O 1
ATOM 2122 N N . GLY A 1 344 ? -84.545 36.655 0.814 1.00 83.59 292 GLY A N 1
ATOM 2123 C CA . GLY A 1 344 ? -83.096 36.590 0.733 1.00 84.75 292 GLY A CA 1
ATOM 2124 C C . GLY A 1 344 ? -82.552 37.727 1.562 1.00 84.41 292 GLY A C 1
ATOM 2125 O O . GLY A 1 344 ? -81.677 37.548 2.431 1.00 86.48 292 GLY A O 1
ATOM 2126 N N . LEU A 1 345 ? -83.107 38.904 1.295 1.00 69.12 293 LEU A N 1
ATOM 2127 C CA . LEU A 1 345 ? -82.870 40.085 2.113 1.00 68.68 293 LEU A CA 1
ATOM 2128 C C . LEU A 1 345 ? -83.093 39.771 3.582 1.00 70.46 293 LEU A C 1
ATOM 2129 O O . LEU A 1 345 ? -84.252 39.533 3.997 1.00 70.15 293 LEU A O 1
ATOM 2134 N N . PRO A 1 346 ? -81.994 39.782 4.376 1.00 70.84 294 PRO A N 1
ATOM 2135 C CA . PRO A 1 346 ? -81.979 39.689 5.840 1.00 72.89 294 PRO A CA 1
ATOM 2136 C C . PRO A 1 346 ? -82.987 40.630 6.502 1.00 71.46 294 PRO A C 1
ATOM 2137 O O . PRO A 1 346 ? -83.268 41.696 5.956 1.00 69.14 294 PRO A O 1
ATOM 2141 N N . GLU A 1 347 ? -83.514 40.238 7.662 1.00 85.37 295 GLU A N 1
ATOM 2142 C CA . GLU A 1 347 ? -84.515 41.034 8.371 1.00 84.32 295 GLU A CA 1
ATOM 2143 C C . GLU A 1 347 ? -83.926 42.382 8.752 1.00 83.87 295 GLU A C 1
ATOM 2144 O O . GLU A 1 347 ? -84.608 43.399 8.703 1.00 81.91 295 GLU A O 1
ATOM 2150 N N . SER A 1 348 ? -82.645 42.388 9.101 1.00 69.66 296 SER A N 1
ATOM 2151 C CA . SER A 1 348 ? -81.995 43.600 9.590 1.00 69.96 296 SER A CA 1
ATOM 2152 C C . SER A 1 348 ? -82.004 44.754 8.583 1.00 67.27 296 SER A C 1
ATOM 2153 O O . SER A 1 348 ? -81.920 45.923 8.988 1.00 66.98 296 SER A O 1
ATOM 2156 N N . PHE A 1 349 ? -82.113 44.437 7.286 1.00 51.08 297 PHE A N 1
ATOM 2157 C CA . PHE A 1 349 ? -82.265 45.479 6.259 1.00 48.61 297 PHE A CA 1
ATOM 2158 C C . PHE A 1 349 ? -83.668 46.007 6.102 1.00 46.30 297 PHE A C 1
ATOM 2159 O O . PHE A 1 349 ? -83.860 47.063 5.511 1.00 44.60 297 PHE A O 1
ATOM 2167 N N . PHE A 1 350 ? -84.654 45.301 6.661 1.00 58.44 298 PHE A N 1
ATOM 2168 C CA . PHE A 1 350 ? -86.069 45.632 6.426 1.00 56.45 298 PHE A CA 1
ATOM 2169 C C . PHE A 1 350 ? -86.791 46.337 7.588 1.00 56.59 298 PHE A C 1
ATOM 2170 O O . PHE A 1 350 ? -87.162 45.716 8.587 1.00 58.11 298 PHE A O 1
ATOM 2178 N N . GLN A 1 351 ? -86.994 47.640 7.438 1.00 57.46 299 GLN A N 1
ATOM 2179 C CA . GLN A 1 351 ? -87.758 48.422 8.404 1.00 57.39 299 GLN A CA 1
ATOM 2180 C C . GLN A 1 351 ? -88.340 49.643 7.767 1.00 55.29 299 GLN A C 1
ATOM 2181 O O . GLN A 1 351 ? -87.708 50.673 7.707 1.00 55.23 299 GLN A O 1
ATOM 2187 N N . LEU A 1 352 ? -89.571 49.532 7.316 1.00 46.84 300 LEU A N 1
ATOM 2188 C CA . LEU A 1 352 ? -90.181 50.589 6.518 1.00 44.94 300 LEU A CA 1
ATOM 2189 C C . LEU A 1 352 ? -90.201 51.926 7.242 1.00 45.01 300 LEU A C 1
ATOM 2190 O O . LEU A 1 352 ? -90.000 52.963 6.625 1.00 44.15 300 LEU A O 1
ATOM 2195 N N . SER A 1 353 ? -90.405 51.905 8.561 1.00 42.55 301 SER A N 1
ATOM 2196 C CA . SER A 1 353 ? -90.468 53.130 9.355 1.00 42.92 301 SER A CA 1
ATOM 2197 C C . SER A 1 353 ? -89.098 53.813 9.441 1.00 44.00 301 SER A C 1
ATOM 2198 O O . SER A 1 353 ? -88.983 54.990 9.761 1.00 44.23 301 SER A O 1
ATOM 2201 N N . ASP A 1 354 ? -88.062 53.067 9.126 1.00 54.21 302 ASP A N 1
ATOM 2202 C CA . ASP A 1 354 ? -86.694 53.548 9.170 1.00 55.59 302 ASP A CA 1
ATOM 2203 C C . ASP A 1 354 ? -86.191 54.124 7.816 1.00 54.41 302 ASP A C 1
ATOM 2204 O O . ASP A 1 354 ? -85.877 53.377 6.891 1.00 53.87 302 ASP A O 1
ATOM 2209 N N . TYR A 1 355 ? -86.101 55.444 7.709 1.00 47.40 303 TYR A N 1
ATOM 2210 C CA . TYR A 1 355 ? -85.614 56.089 6.499 1.00 46.69 303 TYR A CA 1
ATOM 2211 C C . TYR A 1 355 ? -84.134 56.445 6.615 1.00 48.72 303 TYR A C 1
ATOM 2212 O O . TYR A 1 355 ? -83.772 57.285 7.454 1.00 50.26 303 TYR A O 1
ATOM 2221 N N . LEU A 1 356 ? -83.267 55.825 5.805 1.00 43.56 304 LEU A N 1
ATOM 2222 C CA . LEU A 1 356 ? -81.850 56.235 5.821 1.00 45.67 304 LEU A CA 1
ATOM 2223 C C . LEU A 1 356 ? -81.530 57.255 4.754 1.00 45.29 304 LEU A C 1
ATOM 2224 O O . LEU A 1 356 ? -81.849 57.065 3.574 1.00 43.67 304 LEU A O 1
ATOM 2229 N N . HIS A 1 357 ? -80.855 58.317 5.150 1.00 53.14 305 HIS A N 1
ATOM 2230 C CA . HIS A 1 357 ? -80.590 59.395 4.236 1.00 53.15 305 HIS A CA 1
ATOM 2231 C C . HIS A 1 357 ? -79.101 59.712 4.258 1.00 55.88 305 HIS A C 1
ATOM 2232 O O . HIS A 1 357 ? -78.610 60.396 5.171 1.00 58.06 305 HIS A O 1
ATOM 2239 N N . ALA A 1 358 ? -78.368 59.209 3.266 1.00 47.24 306 ALA A N 1
ATOM 2240 C CA . ALA A 1 358 ? -76.921 59.376 3.260 1.00 50.02 306 ALA A CA 1
ATOM 2241 C C . ALA A 1 358 ? -76.567 60.739 2.707 1.00 51.09 306 ALA A C 1
ATOM 2242 O O . ALA A 1 358 ? -77.158 61.177 1.735 1.00 49.47 306 ALA A O 1
ATOM 2244 N N . VAL A 1 359 ? -75.621 61.418 3.340 1.00 51.12 307 VAL A N 1
ATOM 2245 C CA . VAL A 1 359 ? -75.275 62.781 2.966 1.00 52.67 307 VAL A CA 1
ATOM 2246 C C . VAL A 1 359 ? -73.780 62.958 2.999 1.00 56.14 307 VAL A C 1
ATOM 2247 O O . VAL A 1 359 ? -73.065 62.165 3.589 1.00 57.61 307 VAL A O 1
ATOM 2251 N N . ALA A 1 360 ? -73.314 64.006 2.343 1.00 55.83 308 ALA A N 1
ATOM 2252 C CA . ALA A 1 360 ? -71.914 64.369 2.355 1.00 59.55 308 ALA A CA 1
ATOM 2253 C C . ALA A 1 360 ? -71.828 65.713 3.066 1.00 62.03 308 ALA A C 1
ATOM 2254 O O . ALA A 1 360 ? -72.599 66.622 2.773 1.00 61.03 308 ALA A O 1
ATOM 2256 N N . THR A 1 361 ? -70.931 65.836 4.029 1.00 61.02 309 THR A N 1
ATOM 2257 C CA . THR A 1 361 ? -70.862 67.077 4.801 1.00 63.66 309 THR A CA 1
ATOM 2258 C C . THR A 1 361 ? -69.436 67.572 4.765 1.00 68.16 309 THR A C 1
ATOM 2259 O O . THR A 1 361 ? -68.533 66.826 4.389 1.00 69.22 309 THR A O 1
ATOM 2263 N N . PRO A 1 362 ? -69.212 68.829 5.167 1.00 84.45 310 PRO A N 1
ATOM 2264 C CA . PRO A 1 362 ? -67.830 69.318 5.069 1.00 89.09 310 PRO A CA 1
ATOM 2265 C C . PRO A 1 362 ? -66.892 68.440 5.904 1.00 91.52 310 PRO A C 1
ATOM 2266 O O . PRO A 1 362 ? -65.679 68.434 5.700 1.00 94.99 310 PRO A O 1
ATOM 2270 N N . GLU A 1 363 ? -67.474 67.672 6.815 1.00 98.69 311 GLU A N 1
ATOM 2271 C CA . GLU A 1 363 ? -66.719 66.853 7.754 1.00 101.12 311 GLU A CA 1
ATOM 2272 C C . GLU A 1 363 ? -66.744 65.358 7.418 1.00 98.61 311 GLU A C 1
ATOM 2273 O O . GLU A 1 363 ? -66.304 64.533 8.220 1.00 100.13 311 GLU A O 1
ATOM 2279 N N . GLY A 1 364 ? -67.258 65.010 6.235 1.00 78.11 312 GLY A N 1
ATOM 2280 C CA . GLY A 1 364 ? -67.292 63.624 5.810 1.00 75.83 312 GLY A CA 1
ATOM 2281 C C . GLY A 1 364 ? -68.673 63.166 5.386 1.00 70.88 312 GLY A C 1
ATOM 2282 O O . GLY A 1 364 ? -69.632 63.947 5.402 1.00 69.13 312 GLY A O 1
ATOM 2283 N N . LEU A 1 365 ? -68.775 61.898 4.994 1.00 60.69 313 LEU A N 1
ATOM 2284 C CA . LEU A 1 365 ? -70.067 61.300 4.689 1.00 56.36 313 LEU A CA 1
ATOM 2285 C C . LEU A 1 365 ? -70.721 60.814 5.987 1.00 55.89 313 LEU A C 1
ATOM 2286 O O . LEU A 1 365 ? -70.036 60.290 6.855 1.00 58.43 313 LEU A O 1
ATOM 2291 N N . LYS A 1 366 ? -72.039 60.968 6.103 1.00 62.22 314 LYS A N 1
ATOM 2292 C CA . LYS A 1 366 ? -72.771 60.501 7.277 1.00 61.64 314 LYS A CA 1
ATOM 2293 C C . LYS A 1 366 ? -74.090 59.838 6.885 1.00 57.60 314 LYS A C 1
ATOM 2294 O O . LYS A 1 366 ? -74.725 60.212 5.887 1.00 55.18 314 LYS A O 1
ATOM 2296 N N . LEU A 1 367 ? -74.483 58.826 7.651 1.00 56.85 315 LEU A N 1
ATOM 2297 C CA . LEU A 1 367 ? -75.748 58.150 7.422 1.00 53.49 315 LEU A CA 1
ATOM 2298 C C . LEU A 1 367 ? -76.780 58.625 8.451 1.00 52.93 315 LEU A C 1
ATOM 2299 O O . LEU A 1 367 ? -76.717 58.243 9.623 1.00 54.58 315 LEU A O 1
ATOM 2304 N N . GLN A 1 368 ? -77.703 59.473 8.009 1.00 63.07 316 GLN A N 1
ATOM 2305 C CA . GLN A 1 368 ? -78.748 59.984 8.856 1.00 62.39 316 GLN A CA 1
ATOM 2306 C C . GLN A 1 368 ? -79.911 59.028 8.861 1.00 59.80 316 GLN A C 1
ATOM 2307 O O . GLN A 1 368 ? -80.285 58.501 7.818 1.00 57.61 316 GLN A O 1
ATOM 2313 N N . GLU A 1 369 ? -80.531 58.851 10.023 1.00 73.66 317 GLU A N 1
ATOM 2314 C CA . GLU A 1 369 ? -81.675 57.975 10.131 1.00 71.58 317 GLU A CA 1
ATOM 2315 C C . GLU A 1 369 ? -82.899 58.700 10.662 1.00 70.50 317 GLU A C 1
ATOM 2316 O O . GLU A 1 369 ? -82.820 59.460 11.609 1.00 72.18 317 GLU A O 1
ATOM 2322 N N . TYR A 1 370 ? -84.030 58.492 10.012 1.00 65.35 318 TYR A N 1
ATOM 2323 C CA . TYR A 1 370 ? -85.287 59.087 10.455 1.00 64.24 318 TYR A CA 1
ATOM 2324 C C . TYR A 1 370 ? -86.315 58.001 10.696 1.00 62.98 318 TYR A C 1
ATOM 2325 O O . TYR A 1 370 ? -86.575 57.166 9.819 1.00 61.44 318 TYR A O 1
ATOM 2334 N N . VAL A 1 371 ? -86.880 57.994 11.902 1.00 62.85 319 VAL A N 1
ATOM 2335 C CA . VAL A 1 371 ? -87.922 57.028 12.219 1.00 61.98 319 VAL A CA 1
ATOM 2336 C C . VAL A 1 371 ? -89.278 57.683 12.327 1.00 60.58 319 VAL A C 1
ATOM 2337 O O . VAL A 1 371 ? -89.527 58.454 13.251 1.00 61.61 319 VAL A O 1
ATOM 2341 N N . GLU A 1 372 ? -90.138 57.368 11.365 1.00 74.64 320 GLU A N 1
ATOM 2342 C CA . GLU A 1 372 ? -91.517 57.803 11.374 1.00 73.37 320 GLU A CA 1
ATOM 2343 C C . GLU A 1 372 ? -92.446 56.619 11.027 1.00 72.28 320 GLU A C 1
ATOM 2344 O O . GLU A 1 372 ? -92.403 56.077 9.921 1.00 71.10 320 GLU A O 1
ATOM 2350 N N . GLU A 1 373 ? -93.272 56.204 11.981 1.00 78.74 321 GLU A N 1
ATOM 2351 C CA . GLU A 1 373 ? -94.196 55.104 11.747 1.00 78.13 321 GLU A CA 1
ATOM 2352 C C . GLU A 1 373 ? -95.326 55.616 10.855 1.00 76.31 321 GLU A C 1
ATOM 2353 O O . GLU A 1 373 ? -95.748 56.760 11.003 1.00 75.99 321 GLU A O 1
ATOM 2359 N N . LEU A 1 374 ? -95.796 54.793 9.918 1.00 57.83 322 LEU A N 1
ATOM 2360 C CA . LEU A 1 374 ? -96.892 55.191 9.031 1.00 56.41 322 LEU A CA 1
ATOM 2361 C C . LEU A 1 374 ? -98.267 54.872 9.638 1.00 56.77 322 LEU A C 1
ATOM 2362 O O . LEU A 1 374 ? -98.875 53.844 9.337 1.00 56.84 322 LEU A O 1
ATOM 2367 N N . VAL A 1 375 ? -98.758 55.763 10.487 1.00 37.24 323 VAL A N 1
ATOM 2368 C CA . VAL A 1 375 ? -100.041 55.591 11.157 1.00 37.80 323 VAL A CA 1
ATOM 2369 C C . VAL A 1 375 ? -101.230 55.895 10.211 1.00 36.70 323 VAL A C 1
ATOM 2370 O O . VAL A 1 375 ? -101.223 56.855 9.445 1.00 35.73 323 VAL A O 1
ATOM 2374 N N . GLU A 1 376 ? -102.257 55.063 10.272 1.00 42.87 324 GLU A N 1
ATOM 2375 C CA . GLU A 1 376 ? -103.400 55.252 9.397 1.00 42.23 324 GLU A CA 1
ATOM 2376 C C . GLU A 1 376 ? -104.661 55.179 10.270 1.00 43.33 324 GLU A C 1
ATOM 2377 O O . GLU A 1 376 ? -104.823 54.247 11.054 1.00 44.60 324 GLU A O 1
ATOM 2383 N N . ARG A 1 377 ? -105.542 56.162 10.087 1.00 36.89 325 ARG A N 1
ATOM 2384 C CA . ARG A 1 377 ? -106.861 56.224 10.708 1.00 37.92 325 ARG A CA 1
ATOM 2385 C C . ARG A 1 377 ? -107.939 55.508 9.857 1.00 38.21 325 ARG A C 1
ATOM 2386 O O . ARG A 1 377 ? -107.955 55.616 8.644 1.00 37.37 325 ARG A O 1
ATOM 2394 N N . PRO A 1 378 ? -108.846 54.781 10.507 1.00 37.30 326 PRO A N 1
ATOM 2395 C CA . PRO A 1 378 ? -109.938 54.109 9.795 1.00 38.05 326 PRO A CA 1
ATOM 2396 C C . PRO A 1 378 ? -111.006 55.146 9.384 1.00 37.98 326 PRO A C 1
ATOM 2397 O O . PRO A 1 378 ? -110.989 56.266 9.898 1.00 37.62 326 PRO A O 1
ATOM 2401 N N . PRO A 1 379 ? -111.917 54.775 8.464 1.00 38.72 327 PRO A N 1
ATOM 2402 C CA . PRO A 1 379 ? -113.027 55.683 8.139 1.00 39.12 327 PRO A CA 1
ATOM 2403 C C . PRO A 1 379 ? -113.658 56.159 9.447 1.00 40.13 327 PRO A C 1
ATOM 2404 O O . PRO A 1 379 ? -114.050 55.344 10.289 1.00 41.56 327 PRO A O 1
ATOM 2408 N N . ILE A 1 380 ? -113.704 57.467 9.640 1.00 40.90 328 ILE A N 1
ATOM 2409 C CA . ILE A 1 380 ? -114.107 57.991 10.932 1.00 41.77 328 ILE A CA 1
ATOM 2410 C C . ILE A 1 380 ? -115.536 57.547 11.258 1.00 43.76 328 ILE A C 1
ATOM 2411 O O . ILE A 1 380 ? -115.900 57.431 12.424 1.00 44.98 328 ILE A O 1
ATOM 2416 N N . ASN A 1 381 ? -116.356 57.325 10.227 1.00 46.34 329 ASN A N 1
ATOM 2417 C CA . ASN A 1 381 ? -117.672 56.699 10.383 1.00 48.54 329 ASN A CA 1
ATOM 2418 C C . ASN A 1 381 ? -117.682 55.505 11.317 1.00 49.89 329 ASN A C 1
ATOM 2419 O O . ASN A 1 381 ? -118.665 55.227 11.990 1.00 51.90 329 ASN A O 1
ATOM 2424 N N . GLU A 1 382 ? -116.594 54.755 11.300 1.00 45.31 330 GLU A N 1
ATOM 2425 C CA . GLU A 1 382 ? -116.551 53.483 12.003 1.00 46.83 330 GLU A CA 1
ATOM 2426 C C . GLU A 1 382 ? -116.273 53.639 13.511 1.00 47.48 330 GLU A C 1
ATOM 2427 O O . GLU A 1 382 ? -116.374 52.682 14.285 1.00 49.23 330 GLU A O 1
ATOM 2433 N N . VAL A 1 383 ? -116.035 54.878 13.925 1.00 48.60 331 VAL A N 1
ATOM 2434 C CA . VAL A 1 383 ? -115.305 55.137 15.152 1.00 48.65 331 VAL A CA 1
ATOM 2435 C C . VAL A 1 383 ? -115.819 56.405 15.869 1.00 48.91 331 VAL A C 1
ATOM 2436 O O . VAL A 1 383 ? -115.518 56.654 17.015 1.00 49.57 331 VAL A O 1
ATOM 2440 N N . LEU A 1 384 ? -116.680 57.157 15.204 1.00 52.14 332 LEU A N 1
ATOM 2441 C CA . LEU A 1 384 ? -117.329 58.333 15.765 1.00 52.63 332 LEU A CA 1
ATOM 2442 C C . LEU A 1 384 ? -118.719 57.978 16.323 1.00 55.06 332 LEU A C 1
ATOM 2443 O O . LEU A 1 384 ? -119.426 57.173 15.718 1.00 56.06 332 LEU A O 1
ATOM 2448 N N . ARG A 1 385 ? -119.130 58.578 17.441 1.00 76.44 333 ARG A N 1
ATOM 2449 C CA . ARG A 1 385 ? -120.517 58.429 17.903 1.00 78.84 333 ARG A CA 1
ATOM 2450 C C . ARG A 1 385 ? -121.519 58.819 16.789 1.00 78.99 333 ARG A C 1
ATOM 2451 O O . ARG A 1 385 ? -121.432 59.925 16.236 1.00 77.72 333 ARG A O 1
ATOM 2459 N N . VAL A 1 386 ? -122.459 57.921 16.449 1.00 74.56 334 VAL A N 1
ATOM 2460 C CA . VAL A 1 386 ? -123.334 58.105 15.254 1.00 74.96 334 VAL A CA 1
ATOM 2461 C C . VAL A 1 386 ? -124.347 59.282 15.340 1.00 75.94 334 VAL A C 1
ATOM 2462 O O . VAL A 1 386 ? -124.927 59.570 16.394 1.00 77.49 334 VAL A O 1
ATOM 2466 N N . LEU B 1 61 ? -70.844 36.879 5.154 1.00 101.31 9 LEU C N 1
ATOM 2467 C CA . LEU B 1 61 ? -72.225 36.707 4.698 1.00 100.83 9 LEU C CA 1
ATOM 2468 C C . LEU B 1 61 ? -72.671 37.974 3.975 1.00 96.83 9 LEU C C 1
ATOM 2469 O O . LEU B 1 61 ? -73.747 38.024 3.374 1.00 95.75 9 LEU C O 1
ATOM 2474 N N . GLY B 1 62 ? -71.823 38.996 4.041 1.00 80.25 10 GLY C N 1
ATOM 2475 C CA . GLY B 1 62 ? -72.192 40.334 3.619 1.00 77.25 10 GLY C CA 1
ATOM 2476 C C . GLY B 1 62 ? -72.427 41.206 4.842 1.00 78.82 10 GLY C C 1
ATOM 2477 O O . GLY B 1 62 ? -72.405 40.718 5.980 1.00 82.27 10 GLY C O 1
ATOM 2478 N N . PRO B 1 63 ? -72.633 42.509 4.612 1.00 59.99 11 PRO C N 1
ATOM 2479 C CA . PRO B 1 63 ? -72.923 43.446 5.694 1.00 61.54 11 PRO C CA 1
ATOM 2480 C C . PRO B 1 63 ? -74.277 43.089 6.300 1.00 63.74 11 PRO C C 1
ATOM 2481 O O . PRO B 1 63 ? -75.198 42.713 5.553 1.00 62.68 11 PRO C O 1
ATOM 2485 N N . ALA B 1 64 ? -74.406 43.213 7.622 1.00 60.58 12 ALA C N 1
ATOM 2486 C CA . ALA B 1 64 ? -75.657 42.880 8.274 1.00 63.15 12 ALA C CA 1
ATOM 2487 C C . ALA B 1 64 ? -76.652 44.016 8.190 1.00 62.03 12 ALA C C 1
ATOM 2488 O O . ALA B 1 64 ? -77.826 43.808 8.475 1.00 63.63 12 ALA C O 1
ATOM 2490 N N . SER B 1 65 ? -76.202 45.217 7.822 1.00 58.28 13 SER C N 1
ATOM 2491 C CA . SER B 1 65 ? -77.113 46.371 7.706 1.00 57.41 13 SER C CA 1
ATOM 2492 C C . SER B 1 65 ? -76.530 47.466 6.844 1.00 54.24 13 SER C C 1
ATOM 2493 O O . SER B 1 65 ? -75.316 47.517 6.611 1.00 53.21 13 SER C O 1
ATOM 2496 N N . ALA B 1 66 ? -77.383 48.385 6.426 1.00 55.11 14 ALA C N 1
ATOM 2497 C CA . ALA B 1 66 ? -76.929 49.506 5.654 1.00 52.67 14 ALA C CA 1
ATOM 2498 C C . ALA B 1 66 ? -75.922 50.301 6.439 1.00 54.01 14 ALA C C 1
ATOM 2499 O O . ALA B 1 66 ? -74.922 50.754 5.863 1.00 52.33 14 ALA C O 1
ATOM 2501 N N . ALA B 1 67 ? -76.144 50.447 7.765 1.00 48.00 15 ALA C N 1
ATOM 2502 C CA . ALA B 1 67 ? -75.179 51.168 8.577 1.00 49.81 15 ALA C CA 1
ATOM 2503 C C . ALA B 1 67 ? -73.867 50.413 8.652 1.00 49.87 15 ALA C C 1
ATOM 2504 O O . ALA B 1 67 ? -72.802 51.017 8.611 1.00 49.66 15 ALA C O 1
ATOM 2506 N N . GLU B 1 68 ? -73.916 49.097 8.787 1.00 68.52 16 GLU C N 1
ATOM 2507 C CA . GLU B 1 68 ? -72.670 48.350 8.806 1.00 68.74 16 GLU C CA 1
ATOM 2508 C C . GLU B 1 68 ? -71.870 48.556 7.481 1.00 65.10 16 GLU C C 1
ATOM 2509 O O . GLU B 1 68 ? -70.676 48.856 7.506 1.00 65.15 16 GLU C O 1
ATOM 2515 N N . TRP B 1 69 ? -72.554 48.422 6.332 1.00 50.57 17 TRP C N 1
ATOM 2516 C CA . TRP B 1 69 ? -71.923 48.649 5.030 1.00 47.37 17 TRP C CA 1
ATOM 2517 C C . TRP B 1 69 ? -71.384 50.061 4.940 1.00 46.89 17 TRP C C 1
ATOM 2518 O O . TRP B 1 69 ? -70.260 50.283 4.467 1.00 45.94 17 TRP C O 1
ATOM 2529 N N . PHE B 1 70 ? -72.196 51.020 5.374 1.00 45.91 18 PHE C N 1
ATOM 2530 C CA . PHE B 1 70 ? -71.801 52.411 5.286 1.00 45.91 18 PHE C CA 1
ATOM 2531 C C . PHE B 1 70 ? -70.455 52.674 5.993 1.00 47.80 18 PHE C C 1
ATOM 2532 O O . PHE B 1 70 ? -69.583 53.384 5.444 1.00 46.96 18 PHE C O 1
ATOM 2540 N N . ARG B 1 71 ? -70.249 52.061 7.159 1.00 53.57 19 ARG C N 1
ATOM 2541 C CA . ARG B 1 71 ? -68.979 52.211 7.868 1.00 55.76 19 ARG C CA 1
ATOM 2542 C C . ARG B 1 71 ? -67.825 51.507 7.149 1.00 54.18 19 ARG C C 1
ATOM 2543 O O . ARG B 1 71 ? -66.722 52.054 7.035 1.00 54.49 19 ARG C O 1
ATOM 2551 N N . GLN B 1 72 ? -68.066 50.276 6.720 1.00 63.91 20 GLN C N 1
ATOM 2552 C CA . GLN B 1 72 ? -67.020 49.457 6.130 1.00 62.90 20 GLN C CA 1
ATOM 2553 C C . GLN B 1 72 ? -66.704 49.748 4.637 1.00 59.46 20 GLN C C 1
ATOM 2554 O O . GLN B 1 72 ? -65.672 49.326 4.129 1.00 58.84 20 GLN C O 1
ATOM 2560 N N . ARG B 1 73 ? -67.580 50.451 3.930 1.00 51.44 21 ARG C N 1
ATOM 2561 C CA . ARG B 1 73 ? -67.416 50.536 2.486 1.00 48.49 21 ARG C CA 1
ATOM 2562 C C . ARG B 1 73 ? -67.472 51.971 1.974 1.00 47.71 21 ARG C C 1
ATOM 2563 O O . ARG B 1 73 ? -67.620 52.196 0.799 1.00 45.54 21 ARG C O 1
ATOM 2571 N N . SER B 1 74 ? -67.345 52.940 2.874 1.00 46.52 22 SER C N 1
ATOM 2572 C CA . SER B 1 74 ? -67.261 54.336 2.474 1.00 46.47 22 SER C CA 1
ATOM 2573 C C . SER B 1 74 ? -65.865 54.828 2.776 1.00 48.13 22 SER C C 1
ATOM 2574 O O . SER B 1 74 ? -65.356 54.624 3.878 1.00 50.60 22 SER C O 1
ATOM 2577 N N . TYR B 1 75 ? -65.257 55.498 1.803 1.00 48.21 23 TYR C N 1
ATOM 2578 C CA . TYR B 1 75 ? -63.900 55.965 1.934 1.00 49.82 23 TYR C CA 1
ATOM 2579 C C . TYR B 1 75 ? -63.815 57.411 1.534 1.00 50.60 23 TYR C C 1
ATOM 2580 O O . TYR B 1 75 ? -64.784 57.989 1.028 1.00 49.63 23 TYR C O 1
ATOM 2589 N N . ASP B 1 76 ? -62.625 57.968 1.742 1.00 54.32 24 ASP C N 1
ATOM 2590 C CA . ASP B 1 76 ? -62.303 59.319 1.355 1.00 55.71 24 ASP C CA 1
ATOM 2591 C C . ASP B 1 76 ? -61.177 59.165 0.368 1.00 54.85 24 ASP C C 1
ATOM 2592 O O . ASP B 1 76 ? -60.376 58.251 0.495 1.00 54.64 24 ASP C O 1
ATOM 2597 N N . TYR B 1 77 ? -61.093 60.076 -0.590 1.00 50.51 25 TYR C N 1
ATOM 2598 C CA . TYR B 1 77 ? -60.126 59.942 -1.673 1.00 49.68 25 TYR C CA 1
ATOM 2599 C C . TYR B 1 77 ? -58.712 60.206 -1.166 1.00 52.53 25 TYR C C 1
ATOM 2600 O O . TYR B 1 77 ? -57.732 59.767 -1.762 1.00 52.16 25 TYR C O 1
ATOM 2609 N N . GLY B 1 78 ? -58.624 60.918 -0.049 1.00 50.16 26 GLY C N 1
ATOM 2610 C CA . GLY B 1 78 ? -57.372 61.111 0.640 1.00 53.33 26 GLY C CA 1
ATOM 2611 C C . GLY B 1 78 ? -56.746 59.791 1.049 1.00 52.70 26 GLY C C 1
ATOM 2612 O O . GLY B 1 78 ? -55.527 59.713 1.158 1.00 54.55 26 GLY C O 1
ATOM 2613 N N . GLN B 1 79 ? -57.545 58.751 1.260 1.00 63.73 27 GLN C N 1
ATOM 2614 C CA . GLN B 1 79 ? -56.997 57.463 1.674 1.00 63.50 27 GLN C CA 1
ATOM 2615 C C . GLN B 1 79 ? -56.235 56.715 0.574 1.00 61.58 27 GLN C C 1
ATOM 2616 O O . GLN B 1 79 ? -55.606 55.687 0.852 1.00 61.83 27 GLN C O 1
ATOM 2622 N N . PHE B 1 80 ? -56.303 57.222 -0.660 1.00 54.20 28 PHE C N 1
ATOM 2623 C CA . PHE B 1 80 ? -55.740 56.536 -1.821 1.00 52.31 28 PHE C CA 1
ATOM 2624 C C . PHE B 1 80 ? -54.846 57.440 -2.663 1.00 53.51 28 PHE C C 1
ATOM 2625 O O . PHE B 1 80 ? -55.201 57.808 -3.782 1.00 51.99 28 PHE C O 1
ATOM 2633 N N . PRO B 1 81 ? -53.676 57.802 -2.120 1.00 58.11 29 PRO C N 1
ATOM 2634 C CA . PRO B 1 81 ? -52.754 58.618 -2.909 1.00 59.70 29 PRO C CA 1
ATOM 2635 C C . PRO B 1 81 ? -52.569 57.999 -4.283 1.00 57.26 29 PRO C C 1
ATOM 2636 O O . PRO B 1 81 ? -52.337 56.790 -4.392 1.00 55.83 29 PRO C O 1
ATOM 2640 N N . PRO B 1 82 ? -52.652 58.827 -5.332 1.00 53.49 30 PRO C N 1
ATOM 2641 C CA . PRO B 1 82 ? -52.602 58.335 -6.709 1.00 51.41 30 PRO C CA 1
ATOM 2642 C C . PRO B 1 82 ? -51.346 57.508 -6.996 1.00 52.03 30 PRO C C 1
ATOM 2643 O O . PRO B 1 82 ? -51.428 56.524 -7.743 1.00 49.87 30 PRO C O 1
ATOM 2647 N N . GLU B 1 83 ? -50.203 57.892 -6.442 1.00 58.53 31 GLU C N 1
ATOM 2648 C CA . GLU B 1 83 ? -48.979 57.158 -6.730 1.00 59.47 31 GLU C CA 1
ATOM 2649 C C . GLU B 1 83 ? -49.016 55.766 -6.107 1.00 58.17 31 GLU C C 1
ATOM 2650 O O . GLU B 1 83 ? -48.521 54.820 -6.709 1.00 57.37 31 GLU C O 1
ATOM 2656 N N . ASP B 1 84 ? -49.629 55.633 -4.929 1.00 55.79 32 ASP C N 1
ATOM 2657 C CA . ASP B 1 84 ? -49.867 54.316 -4.336 1.00 54.64 32 ASP C CA 1
ATOM 2658 C C . ASP B 1 84 ? -50.777 53.450 -5.203 1.00 51.14 32 ASP C C 1
ATOM 2659 O O . ASP B 1 84 ? -50.516 52.261 -5.379 1.00 50.45 32 ASP C O 1
ATOM 2664 N N . LEU B 1 85 ? -51.857 54.031 -5.723 1.00 54.63 33 LEU C N 1
ATOM 2665 C CA . LEU B 1 85 ? -52.749 53.319 -6.628 1.00 51.64 33 LEU C CA 1
ATOM 2666 C C . LEU B 1 85 ? -52.017 52.847 -7.886 1.00 51.26 33 LEU C C 1
ATOM 2667 O O . LEU B 1 85 ? -52.222 51.723 -8.357 1.00 49.76 33 LEU C O 1
ATOM 2672 N N . ALA B 1 86 ? -51.166 53.720 -8.422 1.00 50.43 34 ALA C N 1
ATOM 2673 C CA . ALA B 1 86 ? -50.441 53.439 -9.647 1.00 50.53 34 ALA C CA 1
ATOM 2674 C C . ALA B 1 86 ? -49.512 52.253 -9.469 1.00 51.27 34 ALA C C 1
ATOM 2675 O O . ALA B 1 86 ? -49.410 51.420 -10.368 1.00 50.30 34 ALA C O 1
ATOM 2677 N N . ARG B 1 87 ? -48.833 52.186 -8.329 1.00 50.64 35 ARG C N 1
ATOM 2678 C CA . ARG B 1 87 ? -47.977 51.046 -8.011 1.00 51.74 35 ARG C CA 1
ATOM 2679 C C . ARG B 1 87 ? -48.750 49.733 -7.974 1.00 49.68 35 ARG C C 1
ATOM 2680 O O . ARG B 1 87 ? -48.316 48.742 -8.561 1.00 49.64 35 ARG C O 1
ATOM 2688 N N . ARG B 1 88 ? -49.881 49.731 -7.267 1.00 45.90 36 ARG C N 1
ATOM 2689 C CA . ARG B 1 88 ? -50.687 48.522 -7.100 1.00 44.38 36 ARG C CA 1
ATOM 2690 C C . ARG B 1 88 ? -51.261 48.067 -8.434 1.00 42.18 36 ARG C C 1
ATOM 2691 O O . ARG B 1 88 ? -51.223 46.889 -8.747 1.00 41.94 36 ARG C O 1
ATOM 2699 N N . LYS B 1 89 ? -51.790 49.007 -9.200 1.00 47.25 37 LYS C N 1
ATOM 2700 C CA . LYS B 1 89 ? -52.229 48.759 -10.564 1.00 45.66 37 LYS C CA 1
ATOM 2701 C C . LYS B 1 89 ? -51.129 48.114 -11.432 1.00 46.76 37 LYS C C 1
ATOM 2702 O O . LYS B 1 89 ? -51.382 47.150 -12.148 1.00 45.99 37 LYS C O 1
ATOM 2708 N N . ARG B 1 90 ? -49.919 48.647 -11.354 1.00 48.57 38 ARG C N 1
ATOM 2709 C CA . ARG B 1 90 ? -48.791 48.099 -12.087 1.00 50.03 38 ARG C CA 1
ATOM 2710 C C . ARG B 1 90 ? -48.475 46.680 -11.611 1.00 50.65 38 ARG C C 1
ATOM 2711 O O . ARG B 1 90 ? -48.266 45.798 -12.413 1.00 50.71 38 ARG C O 1
ATOM 2719 N N . GLU B 1 91 ? -48.472 46.466 -10.296 1.00 41.75 39 GLU C N 1
ATOM 2720 C CA . GLU B 1 91 ? -48.158 45.161 -9.691 1.00 42.89 39 GLU C CA 1
ATOM 2721 C C . GLU B 1 91 ? -49.116 44.048 -10.141 1.00 41.29 39 GLU C C 1
ATOM 2722 O O . GLU B 1 91 ? -48.718 42.892 -10.271 1.00 42.42 39 GLU C O 1
ATOM 2728 N N . LEU B 1 92 ? -50.373 44.421 -10.357 1.00 42.40 40 LEU C N 1
ATOM 2729 C CA . LEU B 1 92 ? -51.442 43.503 -10.745 1.00 40.97 40 LEU C CA 1
ATOM 2730 C C . LEU B 1 92 ? -51.609 43.403 -12.284 1.00 40.01 40 LEU C C 1
ATOM 2731 O O . LEU B 1 92 ? -52.321 42.533 -12.778 1.00 39.36 40 LEU C O 1
ATOM 2736 N N . GLY B 1 93 ? -50.941 44.294 -13.018 1.00 46.83 41 GLY C N 1
ATOM 2737 C CA . GLY B 1 93 ? -51.015 44.313 -14.459 1.00 46.40 41 GLY C CA 1
ATOM 2738 C C . GLY B 1 93 ? -52.395 44.746 -14.905 1.00 44.27 41 GLY C C 1
ATOM 2739 O O . GLY B 1 93 ? -52.826 44.350 -15.976 1.00 43.84 41 GLY C O 1
ATOM 2740 N N . LEU B 1 94 ? -53.114 45.533 -14.097 1.00 44.46 42 LEU C N 1
ATOM 2741 C CA . LEU B 1 94 ? -54.464 45.928 -14.506 1.00 42.63 42 LEU C CA 1
ATOM 2742 C C . LEU B 1 94 ? -54.432 47.156 -15.405 1.00 42.53 42 LEU C C 1
ATOM 2743 O O . LEU B 1 94 ? -53.572 48.037 -15.229 1.00 43.68 42 LEU C O 1
ATOM 2748 N N . THR B 1 95 ? -55.367 47.219 -16.350 1.00 38.29 43 THR C N 1
ATOM 2749 C CA . THR B 1 95 ? -55.547 48.422 -17.145 1.00 38.37 43 THR C CA 1
ATOM 2750 C C . THR B 1 95 ? -56.914 49.042 -16.865 1.00 36.93 43 THR C C 1
ATOM 2751 O O . THR B 1 95 ? -57.870 48.348 -16.493 1.00 35.76 43 THR C O 1
ATOM 2755 N N . VAL B 1 96 ? -57.006 50.348 -17.093 1.00 43.28 44 VAL C N 1
ATOM 2756 C CA . VAL B 1 96 ? -58.231 51.098 -16.817 1.00 42.31 44 VAL C CA 1
ATOM 2757 C C . VAL B 1 96 ? -58.666 51.856 -18.067 1.00 42.79 44 VAL C C 1
ATOM 2758 O O . VAL B 1 96 ? -57.876 52.591 -18.653 1.00 44.35 44 VAL C O 1
ATOM 2762 N N . SER B 1 97 ? -59.911 51.688 -18.475 1.00 40.41 45 SER C N 1
ATOM 2763 C CA . SER B 1 97 ? -60.464 52.527 -19.528 1.00 41.12 45 SER C CA 1
ATOM 2764 C C . SER B 1 97 ? -61.346 53.586 -18.904 1.00 40.86 45 SER C C 1
ATOM 2765 O O . SER B 1 97 ? -62.105 53.290 -17.977 1.00 39.58 45 SER C O 1
ATOM 2768 N N . ALA B 1 98 ? -61.246 54.817 -19.387 1.00 41.23 46 ALA C N 1
ATOM 2769 C CA . ALA B 1 98 ? -62.162 55.852 -18.920 1.00 41.36 46 ALA C CA 1
ATOM 2770 C C . ALA B 1 98 ? -63.162 56.157 -20.026 1.00 41.82 46 ALA C C 1
ATOM 2771 O O . ALA B 1 98 ? -62.770 56.568 -21.126 1.00 43.49 46 ALA C O 1
ATOM 2773 N N . VAL B 1 99 ? -64.446 55.970 -19.741 1.00 41.37 47 VAL C N 1
ATOM 2774 C CA . VAL B 1 99 ? -65.484 56.200 -20.737 1.00 41.96 47 VAL C CA 1
ATOM 2775 C C . VAL B 1 99 ? -66.237 57.486 -20.461 1.00 42.98 47 VAL C C 1
ATOM 2776 O O . VAL B 1 99 ? -66.838 57.620 -19.394 1.00 42.07 47 VAL C O 1
ATOM 2780 N N . LEU B 1 100 ? -66.227 58.418 -21.411 1.00 45.08 48 LEU C N 1
ATOM 2781 C CA . LEU B 1 100 ? -66.945 59.685 -21.275 1.00 46.63 48 LEU C CA 1
ATOM 2782 C C . LEU B 1 100 ? -68.120 59.759 -22.263 1.00 47.42 48 LEU C C 1
ATOM 2783 O O . LEU B 1 100 ? -67.896 60.057 -23.446 1.00 49.40 48 LEU C O 1
ATOM 2788 N N . PRO B 1 101 ? -69.360 59.467 -21.814 1.00 56.57 49 PRO C N 1
ATOM 2789 C CA . PRO B 1 101 ? -70.547 59.569 -22.686 1.00 57.58 49 PRO C CA 1
ATOM 2790 C C . PRO B 1 101 ? -70.854 61.033 -22.950 1.00 60.31 49 PRO C C 1
ATOM 2791 O O . PRO B 1 101 ? -71.182 61.774 -22.027 1.00 60.53 49 PRO C O 1
ATOM 2795 N N . SER B 1 102 ? -70.725 61.451 -24.196 1.00 58.79 50 SER C N 1
ATOM 2796 C CA . SER B 1 102 ? -70.611 62.865 -24.504 1.00 61.98 50 SER C CA 1
ATOM 2797 C C . SER B 1 102 ? -71.670 63.355 -25.483 1.00 64.42 50 SER C C 1
ATOM 2798 O O . SER B 1 102 ? -71.682 62.952 -26.652 1.00 65.53 50 SER C O 1
ATOM 2801 N N . ARG B 1 103 ? -72.538 64.236 -25.000 1.00 77.50 51 ARG C N 1
ATOM 2802 C CA . ARG B 1 103 ? -73.534 64.893 -25.834 1.00 80.40 51 ARG C CA 1
ATOM 2803 C C . ARG B 1 103 ? -73.415 66.405 -25.671 1.00 83.75 51 ARG C C 1
ATOM 2804 O O . ARG B 1 103 ? -73.837 66.971 -24.657 1.00 83.59 51 ARG C O 1
ATOM 2812 N N . ASN B 1 104 ? -72.814 67.050 -26.667 1.00 67.76 52 ASN C N 1
ATOM 2813 C CA . ASN B 1 104 ? -72.673 68.509 -26.691 1.00 71.78 52 ASN C CA 1
ATOM 2814 C C . ASN B 1 104 ? -71.913 69.051 -25.480 1.00 71.30 52 ASN C C 1
ATOM 2815 O O . ASN B 1 104 ? -72.484 69.748 -24.624 1.00 71.95 52 ASN C O 1
ATOM 2820 N N . VAL B 1 105 ? -70.621 68.734 -25.429 1.00 67.07 53 VAL C N 1
ATOM 2821 C CA . VAL B 1 105 ? -69.800 69.069 -24.274 1.00 66.46 53 VAL C CA 1
ATOM 2822 C C . VAL B 1 105 ? -68.450 69.603 -24.699 1.00 69.15 53 VAL C C 1
ATOM 2823 O O . VAL B 1 105 ? -67.440 69.394 -24.026 1.00 67.97 53 VAL C O 1
ATOM 2827 N N . ALA B 1 106 ? -68.455 70.324 -25.813 1.00 61.28 54 ALA C N 1
ATOM 2828 C CA . ALA B 1 106 ? -67.237 70.857 -26.397 1.00 64.55 54 ALA C CA 1
ATOM 2829 C C . ALA B 1 106 ? -66.452 71.732 -25.440 1.00 66.30 54 ALA C C 1
ATOM 2830 O O . ALA B 1 106 ? -65.240 71.856 -25.565 1.00 67.71 54 ALA C O 1
ATOM 2832 N N . ASP B 1 107 ? -67.139 72.352 -24.492 1.00 93.46 55 ASP C N 1
ATOM 2833 C CA . ASP B 1 107 ? -66.476 73.289 -23.586 1.00 95.84 55 ASP C CA 1
ATOM 2834 C C . ASP B 1 107 ? -65.817 72.619 -22.373 1.00 92.29 55 ASP C C 1
ATOM 2835 O O . ASP B 1 107 ? -64.904 73.179 -21.771 1.00 94.22 55 ASP C O 1
ATOM 2840 N N . THR B 1 108 ? -66.261 71.414 -22.031 1.00 66.14 56 THR C N 1
ATOM 2841 C CA . THR B 1 108 ? -65.718 70.723 -20.863 1.00 62.93 56 THR C CA 1
ATOM 2842 C C . THR B 1 108 ? -64.785 69.524 -21.139 1.00 60.10 56 THR C C 1
ATOM 2843 O O . THR B 1 108 ? -63.781 69.356 -20.422 1.00 59.63 56 THR C O 1
ATOM 2847 N N . VAL B 1 109 ? -65.081 68.703 -22.162 1.00 64.47 57 VAL C N 1
ATOM 2848 C CA . VAL B 1 109 ? -64.268 67.495 -22.404 1.00 61.85 57 VAL C CA 1
ATOM 2849 C C . VAL B 1 109 ? -62.791 67.797 -22.596 1.00 64.11 57 VAL C C 1
ATOM 2850 O O . VAL B 1 109 ? -61.940 66.972 -22.246 1.00 62.11 57 VAL C O 1
ATOM 2854 N N . GLY B 1 110 ? -62.491 68.964 -23.157 1.00 65.67 58 GLY C N 1
ATOM 2855 C CA . GLY B 1 110 ? -61.112 69.391 -23.313 1.00 68.51 58 GLY C CA 1
ATOM 2856 C C . GLY B 1 110 ? -60.310 69.383 -22.016 1.00 67.75 58 GLY C C 1
ATOM 2857 O O . GLY B 1 110 ? -59.154 68.929 -21.976 1.00 67.61 58 GLY C O 1
ATOM 2858 N N . GLY B 1 111 ? -60.920 69.892 -20.947 1.00 74.70 59 GLY C N 1
ATOM 2859 C CA . GLY B 1 111 ? -60.241 70.018 -19.674 1.00 74.68 59 GLY C CA 1
ATOM 2860 C C . GLY B 1 111 ? -60.104 68.661 -19.032 1.00 70.09 59 GLY C C 1
ATOM 2861 O O . GLY B 1 111 ? -59.031 68.291 -18.552 1.00 69.89 59 GLY C O 1
ATOM 2862 N N . ILE B 1 112 ? -61.198 67.909 -19.038 1.00 60.78 60 ILE C N 1
ATOM 2863 C CA . ILE B 1 112 ? -61.207 66.564 -18.488 1.00 56.63 60 ILE C CA 1
ATOM 2864 C C . ILE B 1 112 ? -60.070 65.695 -19.051 1.00 55.90 60 ILE C C 1
ATOM 2865 O O . ILE B 1 112 ? -59.285 65.092 -18.302 1.00 54.72 60 ILE C O 1
ATOM 2870 N N . ILE B 1 113 ? -59.952 65.661 -20.371 1.00 58.24 61 ILE C N 1
ATOM 2871 C CA . ILE B 1 113 ? -58.927 64.853 -21.012 1.00 57.89 61 ILE C CA 1
ATOM 2872 C C . ILE B 1 113 ? -57.580 65.389 -20.587 1.00 60.47 61 ILE C C 1
ATOM 2873 O O . ILE B 1 113 ? -56.687 64.639 -20.209 1.00 59.38 61 ILE C O 1
ATOM 2878 N N . ASP B 1 114 ? -57.455 66.707 -20.616 1.00 61.17 62 ASP C N 1
ATOM 2879 C CA . ASP B 1 114 ? -56.225 67.359 -20.228 1.00 64.34 62 ASP C CA 1
ATOM 2880 C C . ASP B 1 114 ? -55.798 66.987 -18.824 1.00 62.81 62 ASP C C 1
ATOM 2881 O O . ASP B 1 114 ? -54.618 66.733 -18.565 1.00 63.68 62 ASP C O 1
ATOM 2886 N N . GLU B 1 115 ? -56.762 66.965 -17.916 1.00 74.90 63 GLU C N 1
ATOM 2887 C CA . GLU B 1 115 ? -56.453 66.717 -16.527 1.00 73.97 63 GLU C CA 1
ATOM 2888 C C . GLU B 1 115 ? -56.070 65.258 -16.334 1.00 70.54 63 GLU C C 1
ATOM 2889 O O . GLU B 1 115 ? -55.137 64.957 -15.597 1.00 70.91 63 GLU C O 1
ATOM 2895 N N . ILE B 1 116 ? -56.776 64.355 -17.014 1.00 61.78 64 ILE C N 1
ATOM 2896 C CA . ILE B 1 116 ? -56.448 62.929 -16.953 1.00 58.86 64 ILE C CA 1
ATOM 2897 C C . ILE B 1 116 ? -55.010 62.666 -17.424 1.00 60.46 64 ILE C C 1
ATOM 2898 O O . ILE B 1 116 ? -54.247 61.968 -16.749 1.00 59.79 64 ILE C O 1
ATOM 2903 N N . HIS B 1 117 ? -54.640 63.246 -18.565 1.00 63.37 65 HIS C N 1
ATOM 2904 C CA . HIS B 1 117 ? -53.261 63.203 -19.022 1.00 65.65 65 HIS C CA 1
ATOM 2905 C C . HIS B 1 117 ? -52.303 63.757 -17.955 1.00 67.94 65 HIS C C 1
ATOM 2906 O O . HIS B 1 117 ? -51.266 63.158 -17.679 1.00 68.14 65 HIS C O 1
ATOM 2913 N N . ALA B 1 118 ? -52.627 64.901 -17.363 1.00 63.14 66 ALA C N 1
ATOM 2914 C CA . ALA B 1 118 ? -51.725 65.486 -16.372 1.00 65.86 66 ALA C CA 1
ATOM 2915 C C . ALA B 1 118 ? -51.529 64.567 -15.155 1.00 63.52 66 ALA C C 1
ATOM 2916 O O . ALA B 1 118 ? -50.421 64.424 -14.642 1.00 65.12 66 ALA C O 1
ATOM 2918 N N . LEU B 1 119 ? -52.605 63.944 -14.702 1.00 59.79 67 LEU C N 1
ATOM 2919 C CA . LEU B 1 119 ? -52.532 62.945 -13.645 1.00 57.52 67 LEU C CA 1
ATOM 2920 C C . LEU B 1 119 ? -51.669 61.727 -14.014 1.00 56.31 67 LEU C C 1
ATOM 2921 O O . LEU B 1 119 ? -50.801 61.335 -13.224 1.00 57.06 67 LEU C O 1
ATOM 2926 N N . ASN B 1 120 ? -51.906 61.123 -15.187 1.00 57.19 68 ASN C N 1
ATOM 2927 C CA . ASN B 1 120 ? -51.041 60.048 -15.673 1.00 56.62 68 ASN C CA 1
ATOM 2928 C C . ASN B 1 120 ? -49.527 60.388 -15.618 1.00 60.00 68 ASN C C 1
ATOM 2929 O O . ASN B 1 120 ? -48.695 59.481 -15.479 1.00 59.81 68 ASN C O 1
ATOM 2934 N N . GLU B 1 121 ? -49.161 61.668 -15.738 1.00 79.13 69 GLU C N 1
ATOM 2935 C CA . GLU B 1 121 ? -47.750 62.067 -15.645 1.00 82.80 69 GLU C CA 1
ATOM 2936 C C . GLU B 1 121 ? -47.152 61.755 -14.272 1.00 83.24 69 GLU C C 1
ATOM 2937 O O . GLU B 1 121 ? -46.047 61.214 -14.183 1.00 84.43 69 GLU C O 1
ATOM 2943 N N . ARG B 1 122 ? -47.881 62.119 -13.214 1.00 60.13 70 ARG C N 1
ATOM 2944 C CA A ARG B 1 122 ? -47.459 61.860 -11.851 0.51 60.73 70 ARG C CA 1
ATOM 2945 C C . ARG B 1 122 ? -47.643 60.390 -11.519 1.00 57.40 70 ARG C C 1
ATOM 2946 O O . ARG B 1 122 ? -46.834 59.827 -10.790 1.00 58.29 70 ARG C O 1
ATOM 2954 N N . ALA B 1 123 ? -48.695 59.770 -12.060 1.00 58.82 71 ALA C N 1
ATOM 2955 C CA . ALA B 1 123 ? -49.098 58.421 -11.655 1.00 55.77 71 ALA C CA 1
ATOM 2956 C C . ALA B 1 123 ? -49.950 57.756 -12.728 1.00 52.81 71 ALA C C 1
ATOM 2957 O O . ALA B 1 123 ? -51.111 58.078 -12.853 1.00 51.24 71 ALA C O 1
ATOM 2959 N N . PRO B 1 124 ? -49.387 56.817 -13.506 1.00 56.28 72 PRO C N 1
ATOM 2960 C CA . PRO B 1 124 ? -50.175 56.276 -14.621 1.00 54.03 72 PRO C CA 1
ATOM 2961 C C . PRO B 1 124 ? -51.341 55.433 -14.137 1.00 50.97 72 PRO C C 1
ATOM 2962 O O . PRO B 1 124 ? -51.148 54.407 -13.503 1.00 50.17 72 PRO C O 1
ATOM 2966 N N . LEU B 1 125 ? -52.552 55.878 -14.436 1.00 51.42 73 LEU C N 1
ATOM 2967 C CA . LEU B 1 125 ? -53.748 55.238 -13.919 1.00 48.89 73 LEU C CA 1
ATOM 2968 C C . LEU B 1 125 ? -54.825 54.964 -14.980 1.00 47.08 73 LEU C C 1
ATOM 2969 O O . LEU B 1 125 ? -55.627 54.043 -14.807 1.00 45.08 73 LEU C O 1
ATOM 2974 N N . ILE B 1 126 ? -54.884 55.785 -16.025 1.00 38.45 74 ILE C N 1
ATOM 2975 C CA . ILE B 1 126 ? -55.899 55.643 -17.046 0.51 37.25 74 ILE C CA 1
ATOM 2976 C C . ILE B 1 126 ? -55.177 55.276 -18.326 1.00 38.26 74 ILE C C 1
ATOM 2977 O O . ILE B 1 126 ? -54.375 56.051 -18.831 1.00 40.54 74 ILE C O 1
ATOM 2982 N N . ASP B 1 127 ? -55.439 54.083 -18.840 1.00 50.31 75 ASP C N 1
ATOM 2983 C CA . ASP B 1 127 ? -54.737 53.614 -20.030 1.00 51.46 75 ASP C CA 1
ATOM 2984 C C . ASP B 1 127 ? -55.384 54.019 -21.346 1.00 52.06 75 ASP C C 1
ATOM 2985 O O . ASP B 1 127 ? -54.714 54.168 -22.349 1.00 53.96 75 ASP C O 1
ATOM 2990 N N . GLN B 1 128 ? -56.692 54.213 -21.322 1.00 46.29 76 GLN C N 1
ATOM 2991 C CA . GLN B 1 128 ? -57.429 54.525 -22.524 1.00 46.95 76 GLN C CA 1
ATOM 2992 C C . GLN B 1 128 ? -58.529 55.509 -22.156 1.00 46.58 76 GLN C C 1
ATOM 2993 O O . GLN B 1 128 ? -59.253 55.300 -21.170 1.00 44.73 76 GLN C O 1
ATOM 2999 N N . ILE B 1 129 ? -58.642 56.597 -22.913 1.00 44.44 77 ILE C N 1
ATOM 3000 C CA . ILE B 1 129 ? -59.752 57.531 -22.727 1.00 44.49 77 ILE C CA 1
ATOM 3001 C C . ILE B 1 129 ? -60.690 57.481 -23.923 1.00 45.00 77 ILE C C 1
ATOM 3002 O O . ILE B 1 129 ? -60.270 57.804 -25.032 1.00 47.29 77 ILE C O 1
ATOM 3007 N N . LEU B 1 130 ? -61.944 57.078 -23.719 1.00 48.99 78 LEU C N 1
ATOM 3008 C CA . LEU B 1 130 ? -62.901 56.955 -24.824 1.00 49.62 78 LEU C CA 1
ATOM 3009 C C . LEU B 1 130 ? -64.002 57.992 -24.731 1.00 50.29 78 LEU C C 1
ATOM 3010 O O . LEU B 1 130 ? -64.823 57.957 -23.806 1.00 48.59 78 LEU C O 1
ATOM 3015 N N . VAL B 1 131 ? -64.054 58.901 -25.692 1.00 46.90 79 VAL C N 1
ATOM 3016 C CA . VAL B 1 131 ? -65.202 59.782 -25.798 1.00 47.92 79 VAL C CA 1
ATOM 3017 C C . VAL B 1 131 ? -66.229 59.128 -26.743 1.00 47.91 79 VAL C C 1
ATOM 3018 O O . VAL B 1 131 ? -65.930 58.884 -27.900 1.00 49.63 79 VAL C O 1
ATOM 3022 N N . VAL B 1 132 ? -67.420 58.815 -26.245 1.00 49.67 80 VAL C N 1
ATOM 3023 C CA . VAL B 1 132 ? -68.468 58.232 -27.068 1.00 49.93 80 VAL C CA 1
ATOM 3024 C C . VAL B 1 132 ? -69.473 59.338 -27.349 1.00 51.95 80 VAL C C 1
ATOM 3025 O O . VAL B 1 132 ? -70.224 59.763 -26.458 1.00 51.05 80 VAL C O 1
ATOM 3029 N N . ASP B 1 133 ? -69.469 59.806 -28.589 1.00 62.45 81 ASP C N 1
ATOM 3030 C CA . ASP B 1 133 ? -70.125 61.046 -28.958 1.00 65.28 81 ASP C CA 1
ATOM 3031 C C . ASP B 1 133 ? -71.534 60.798 -29.451 1.00 65.82 81 ASP C C 1
ATOM 3032 O O . ASP B 1 133 ? -71.736 59.989 -30.348 1.00 66.32 81 ASP C O 1
ATOM 3037 N N . ALA B 1 134 ? -72.512 61.498 -28.901 1.00 59.99 82 ALA C N 1
ATOM 3038 C CA . ALA B 1 134 ? -73.865 61.392 -29.428 1.00 61.11 82 ALA C CA 1
ATOM 3039 C C . ALA B 1 134 ? -74.094 62.307 -30.651 1.00 65.54 82 ALA C C 1
ATOM 3040 O O . ALA B 1 134 ? -75.104 63.009 -30.738 1.00 67.42 82 ALA C O 1
ATOM 3042 N N . ASP B 1 135 ? -73.152 62.295 -31.588 1.00 91.09 83 ASP C N 1
ATOM 3043 C CA . ASP B 1 135 ? -73.275 63.118 -32.781 1.00 95.70 83 ASP C CA 1
ATOM 3044 C C . ASP B 1 135 ? -73.664 64.540 -32.394 1.00 97.95 83 ASP C C 1
ATOM 3045 O O . ASP B 1 135 ? -74.600 65.119 -32.945 1.00 100.90 83 ASP C O 1
ATOM 3050 N N . SER B 1 136 ? -72.946 65.077 -31.416 1.00 70.26 84 SER C N 1
ATOM 3051 C CA . SER B 1 136 ? -73.090 66.462 -30.988 1.00 72.72 84 SER C CA 1
ATOM 3052 C C . SER B 1 136 ? -73.002 67.444 -32.149 1.00 78.09 84 SER C C 1
ATOM 3053 O O . SER B 1 136 ? -72.203 67.263 -33.070 1.00 79.86 84 SER C O 1
ATOM 3056 N N . GLU B 1 137 ? -73.804 68.506 -32.059 1.00 72.86 85 GLU C N 1
ATOM 3057 C CA . GLU B 1 137 ? -73.851 69.561 -33.071 1.00 78.54 85 GLU C CA 1
ATOM 3058 C C . GLU B 1 137 ? -72.783 70.623 -32.786 1.00 81.05 85 GLU C C 1
ATOM 3059 O O . GLU B 1 137 ? -72.575 71.544 -33.566 1.00 86.10 85 GLU C O 1
ATOM 3061 N N . ASP B 1 138 ? -72.101 70.484 -31.658 1.00 85.71 86 ASP C N 1
ATOM 3062 C CA . ASP B 1 138 ? -71.213 71.537 -31.180 1.00 88.09 86 ASP C CA 1
ATOM 3063 C C . ASP B 1 138 ? -69.722 71.305 -31.443 1.00 88.26 86 ASP C C 1
ATOM 3064 O O . ASP B 1 138 ? -68.893 72.119 -31.028 1.00 90.30 86 ASP C O 1
ATOM 3069 N N . GLY B 1 139 ? -69.373 70.202 -32.103 1.00 75.13 87 GLY C N 1
ATOM 3070 C CA . GLY B 1 139 ? -67.964 69.892 -32.354 1.00 75.22 87 GLY C CA 1
ATOM 3071 C C . GLY B 1 139 ? -67.232 69.165 -31.216 1.00 70.52 87 GLY C C 1
ATOM 3072 O O . GLY B 1 139 ? -65.985 69.172 -31.151 1.00 71.01 87 GLY C O 1
ATOM 3073 N N . THR B 1 140 ? -68.002 68.556 -30.311 1.00 76.42 88 THR C N 1
ATOM 3074 C CA . THR B 1 140 ? -67.466 67.669 -29.279 1.00 71.87 88 THR C CA 1
ATOM 3075 C C . THR B 1 140 ? -66.352 66.755 -29.829 1.00 70.95 88 THR C C 1
ATOM 3076 O O . THR B 1 140 ? -65.222 66.734 -29.310 1.00 70.42 88 THR C O 1
ATOM 3080 N N . ALA B 1 141 ? -66.680 66.008 -30.885 1.00 66.01 89 ALA C N 1
ATOM 3081 C CA . ALA B 1 141 ? -65.747 65.077 -31.523 1.00 65.48 89 ALA C CA 1
ATOM 3082 C C . ALA B 1 141 ? -64.381 65.698 -31.813 1.00 68.49 89 ALA C C 1
ATOM 3083 O O . ALA B 1 141 ? -63.349 65.172 -31.391 1.00 66.81 89 ALA C O 1
ATOM 3085 N N . GLY B 1 142 ? -64.380 66.816 -32.533 1.00 66.22 90 GLY C N 1
ATOM 3086 C CA . GLY B 1 142 ? -63.143 67.498 -32.878 1.00 69.85 90 GLY C CA 1
ATOM 3087 C C . GLY B 1 142 ? -62.341 67.893 -31.647 1.00 68.69 90 GLY C C 1
ATOM 3088 O O . GLY B 1 142 ? -61.123 67.672 -31.582 1.00 68.93 90 GLY C O 1
ATOM 3089 N N . VAL B 1 143 ? -63.017 68.487 -30.666 1.00 73.96 91 VAL C N 1
ATOM 3090 C CA . VAL B 1 143 ? -62.343 68.864 -29.422 1.00 73.03 91 VAL C CA 1
ATOM 3091 C C . VAL B 1 143 ? -61.640 67.672 -28.773 1.00 68.74 91 VAL C C 1
ATOM 3092 O O . VAL B 1 143 ? -60.437 67.725 -28.483 1.00 69.47 91 VAL C O 1
ATOM 3096 N N . ALA B 1 144 ? -62.387 66.590 -28.572 1.00 68.43 92 ALA C N 1
ATOM 3097 C CA . ALA B 1 144 ? -61.852 65.421 -27.874 1.00 64.42 92 ALA C CA 1
ATOM 3098 C C . ALA B 1 144 ? -60.704 64.765 -28.631 1.00 65.15 92 ALA C C 1
ATOM 3099 O O . ALA B 1 144 ? -59.716 64.322 -28.024 1.00 63.86 92 ALA C O 1
ATOM 3101 N N . ALA B 1 145 ? -60.827 64.716 -29.960 1.00 63.80 93 ALA C N 1
ATOM 3102 C CA . ALA B 1 145 ? -59.794 64.117 -30.776 1.00 64.96 93 ALA C CA 1
ATOM 3103 C C . ALA B 1 145 ? -58.507 64.920 -30.656 1.00 68.07 93 ALA C C 1
ATOM 3104 O O . ALA B 1 145 ? -57.425 64.352 -30.470 1.00 67.42 93 ALA C O 1
ATOM 3106 N N . SER B 1 146 ? -58.634 66.241 -30.756 1.00 67.80 94 SER C N 1
ATOM 3107 C CA . SER B 1 146 ? -57.473 67.121 -30.789 1.00 71.74 94 SER C CA 1
ATOM 3108 C C . SER B 1 146 ? -56.762 67.167 -29.453 1.00 70.00 94 SER C C 1
ATOM 3109 O O . SER B 1 146 ? -55.595 67.563 -29.382 1.00 72.59 94 SER C O 1
ATOM 3112 N N . HIS B 1 147 ? -57.475 66.761 -28.402 1.00 77.00 95 HIS C N 1
ATOM 3113 C CA . HIS B 1 147 ? -56.906 66.654 -27.061 1.00 75.03 95 HIS C CA 1
ATOM 3114 C C . HIS B 1 147 ? -56.349 65.254 -26.771 1.00 71.38 95 HIS C C 1
ATOM 3115 O O . HIS B 1 147 ? -55.811 65.002 -25.702 1.00 69.75 95 HIS C O 1
ATOM 3122 N N . GLY B 1 148 ? -56.494 64.339 -27.718 1.00 71.58 96 GLY C N 1
ATOM 3123 C CA . GLY B 1 148 ? -55.788 63.072 -27.648 1.00 69.25 96 GLY C CA 1
ATOM 3124 C C . GLY B 1 148 ? -56.573 61.936 -27.029 1.00 64.63 96 GLY C C 1
ATOM 3125 O O . GLY B 1 148 ? -55.993 60.947 -26.569 1.00 62.51 96 GLY C O 1
ATOM 3126 N N . ALA B 1 149 ? -57.892 62.090 -26.988 1.00 57.16 97 ALA C N 1
ATOM 3127 C CA . ALA B 1 149 ? -58.773 61.018 -26.544 1.00 53.25 97 ALA C CA 1
ATOM 3128 C C . ALA B 1 149 ? -59.121 60.223 -27.789 1.00 53.41 97 ALA C C 1
ATOM 3129 O O . ALA B 1 149 ? -59.059 60.753 -28.883 1.00 56.48 97 ALA C O 1
ATOM 3131 N N . GLU B 1 150 ? -59.480 58.956 -27.616 1.00 58.50 98 GLU C N 1
ATOM 3132 C CA . GLU B 1 150 ? -60.083 58.192 -28.689 1.00 58.59 98 GLU C CA 1
ATOM 3133 C C . GLU B 1 150 ? -61.547 58.627 -28.825 1.00 58.40 98 GLU C C 1
ATOM 3134 O O . GLU B 1 150 ? -62.223 58.831 -27.815 1.00 56.43 98 GLU C O 1
ATOM 3140 N N . VAL B 1 151 ? -62.037 58.784 -30.056 1.00 55.68 99 VAL C N 1
ATOM 3141 C CA . VAL B 1 151 ? -63.426 59.208 -30.267 1.00 55.95 99 VAL C CA 1
ATOM 3142 C C . VAL B 1 151 ? -64.237 58.195 -31.092 1.00 55.62 99 VAL C C 1
ATOM 3143 O O . VAL B 1 151 ? -63.730 57.624 -32.046 1.00 57.12 99 VAL C O 1
ATOM 3147 N N . TYR B 1 152 ? -65.490 57.982 -30.709 1.00 58.59 100 TYR C N 1
ATOM 3148 C CA . TYR B 1 152 ? -66.363 56.997 -31.343 1.00 58.27 100 TYR C CA 1
ATOM 3149 C C . TYR B 1 152 ? -67.744 57.604 -31.419 1.00 58.94 100 TYR C C 1
ATOM 3150 O O . TYR B 1 152 ? -68.143 58.294 -30.481 1.00 57.84 100 TYR C O 1
ATOM 3159 N N . SER B 1 153 ? -68.481 57.347 -32.504 1.00 60.75 101 SER C N 1
ATOM 3160 C CA . SER B 1 153 ? -69.898 57.723 -32.565 1.00 61.35 101 SER C CA 1
ATOM 3161 C C . SER B 1 153 ? -70.801 56.675 -31.913 1.00 58.49 101 SER C C 1
ATOM 3162 O O . SER B 1 153 ? -70.648 55.487 -32.147 1.00 57.66 101 SER C O 1
ATOM 3165 N N . GLU B 1 154 ? -71.752 57.083 -31.094 1.00 71.72 102 GLU C N 1
ATOM 3166 C CA . GLU B 1 154 ? -72.569 56.066 -30.459 1.00 69.30 102 GLU C CA 1
ATOM 3167 C C . GLU B 1 154 ? -73.388 55.280 -31.483 1.00 70.97 102 GLU C C 1
ATOM 3168 O O . GLU B 1 154 ? -73.838 54.167 -31.190 1.00 69.48 102 GLU C O 1
ATOM 3174 N N . ASN B 1 155 ? -73.597 55.852 -32.670 1.00 67.08 103 ASN C N 1
ATOM 3175 C CA . ASN B 1 155 ? -74.444 55.185 -33.664 1.00 68.69 103 ASN C CA 1
ATOM 3176 C C . ASN B 1 155 ? -73.661 54.176 -34.504 1.00 69.16 103 ASN C C 1
ATOM 3177 O O . ASN B 1 155 ? -74.225 53.239 -35.046 1.00 69.66 103 ASN C O 1
ATOM 3182 N N . GLU B 1 156 ? -72.350 54.351 -34.579 1.00 60.15 104 GLU C N 1
ATOM 3183 C CA . GLU B 1 156 ? -71.518 53.383 -35.265 1.00 60.54 104 GLU C CA 1
ATOM 3184 C C . GLU B 1 156 ? -71.233 52.104 -34.453 1.00 57.56 104 GLU C C 1
ATOM 3185 O O . GLU B 1 156 ? -71.134 51.027 -35.022 1.00 57.96 104 GLU C O 1
ATOM 3191 N N . LEU B 1 157 ? -71.109 52.215 -33.127 1.00 47.45 105 LEU C N 1
ATOM 3192 C CA . LEU B 1 157 ? -70.844 51.050 -32.274 1.00 44.84 105 LEU C CA 1
ATOM 3193 C C . LEU B 1 157 ? -72.082 50.151 -32.260 1.00 44.42 105 LEU C C 1
ATOM 3194 O O . LEU B 1 157 ? -73.196 50.664 -32.187 1.00 44.86 105 LEU C O 1
ATOM 3199 N N . MET B 1 158 ? -71.917 48.831 -32.309 1.00 49.36 106 MET C N 1
ATOM 3200 C CA . MET B 1 158 ? -73.083 47.939 -32.199 1.00 49.05 106 MET C CA 1
ATOM 3201 C C . MET B 1 158 ? -74.211 48.363 -33.156 1.00 51.49 106 MET C C 1
ATOM 3202 O O . MET B 1 158 ? -75.384 48.345 -32.790 1.00 51.21 106 MET C O 1
ATOM 3207 N N . SER B 1 159 ? -73.860 48.728 -34.386 1.00 44.77 107 SER C N 1
ATOM 3208 C CA . SER B 1 159 ? -74.797 49.384 -35.288 1.00 46.12 107 SER C CA 1
ATOM 3209 C C . SER B 1 159 ? -75.973 48.509 -35.697 1.00 47.19 107 SER C C 1
ATOM 3210 O O . SER B 1 159 ? -76.986 49.023 -36.190 1.00 49.16 107 SER C O 1
ATOM 3213 N N . GLY B 1 160 ? -75.831 47.199 -35.525 1.00 48.07 108 GLY C N 1
ATOM 3214 C CA . GLY B 1 160 ? -76.920 46.282 -35.824 1.00 49.14 108 GLY C CA 1
ATOM 3215 C C . GLY B 1 160 ? -78.163 46.602 -34.988 1.00 48.08 108 GLY C C 1
ATOM 3216 O O . GLY B 1 160 ? -79.279 46.210 -35.370 1.00 49.69 108 GLY C O 1
ATOM 3217 N N . TYR B 1 161 ? -77.977 47.313 -33.865 1.00 59.45 109 TYR C N 1
ATOM 3218 C CA . TYR B 1 161 ? -79.082 47.691 -32.958 1.00 58.39 109 TYR C CA 1
ATOM 3219 C C . TYR B 1 161 ? -79.815 48.973 -33.387 1.00 60.35 109 TYR C C 1
ATOM 3220 O O . TYR B 1 161 ? -80.751 49.403 -32.708 1.00 59.85 109 TYR C O 1
ATOM 3229 N N . GLY B 1 162 ? -79.406 49.577 -34.504 1.00 58.32 110 GLY C N 1
ATOM 3230 C CA . GLY B 1 162 ? -79.983 50.847 -34.944 1.00 60.52 110 GLY C CA 1
ATOM 3231 C C . GLY B 1 162 ? -79.362 52.057 -34.238 1.00 59.31 110 GLY C C 1
ATOM 3232 O O . GLY B 1 162 ? -78.318 51.928 -33.598 1.00 57.06 110 GLY C O 1
ATOM 3233 N N . ASP B 1 163 ? -79.982 53.232 -34.343 1.00 70.70 111 ASP C N 1
ATOM 3234 C CA . ASP B 1 163 ? -79.480 54.424 -33.636 1.00 69.89 111 ASP C CA 1
ATOM 3235 C C . ASP B 1 163 ? -79.621 54.315 -32.127 1.00 66.63 111 ASP C C 1
ATOM 3236 O O . ASP B 1 163 ? -80.469 53.576 -31.608 1.00 65.50 111 ASP C O 1
ATOM 3241 N N . ALA B 1 164 ? -78.814 55.095 -31.422 1.00 61.69 112 ALA C N 1
ATOM 3242 C CA . ALA B 1 164 ? -78.759 54.988 -29.948 1.00 58.67 112 ALA C CA 1
ATOM 3243 C C . ALA B 1 164 ? -79.953 55.600 -29.193 1.00 58.74 112 ALA C C 1
ATOM 3244 O O . ALA B 1 164 ? -80.476 56.671 -29.566 1.00 61.06 112 ALA C O 1
ATOM 3246 N N . HIS B 1 165 ? -80.367 54.894 -28.130 1.00 65.67 113 HIS C N 1
ATOM 3247 C CA . HIS B 1 165 ? -81.447 55.309 -27.238 1.00 65.40 113 HIS C CA 1
ATOM 3248 C C . HIS B 1 165 ? -80.859 55.991 -25.997 1.00 63.72 113 HIS C C 1
ATOM 3249 O O . HIS B 1 165 ? -81.026 55.502 -24.854 1.00 61.59 113 HIS C O 1
ATOM 3256 N N . GLY B 1 166 ? -80.165 57.113 -26.207 1.00 52.76 114 GLY C N 1
ATOM 3257 C CA . GLY B 1 166 ? -79.736 57.940 -25.076 1.00 51.83 114 GLY C CA 1
ATOM 3258 C C . GLY B 1 166 ? -78.495 57.479 -24.327 1.00 49.45 114 GLY C C 1
ATOM 3259 O O . GLY B 1 166 ? -77.676 56.708 -24.851 1.00 48.81 114 GLY C O 1
ATOM 3260 N N . LYS B 1 167 ? -78.361 57.949 -23.077 1.00 47.11 115 LYS C N 1
ATOM 3261 C CA . LYS B 1 167 ? -77.108 57.823 -22.353 1.00 45.50 115 LYS C CA 1
ATOM 3262 C C . LYS B 1 167 ? -76.775 56.368 -22.086 1.00 43.27 115 LYS C C 1
ATOM 3263 O O . LYS B 1 167 ? -75.656 55.951 -22.288 1.00 42.65 115 LYS C O 1
ATOM 3269 N N . GLY B 1 168 ? -77.735 55.604 -21.588 1.00 45.14 116 GLY C N 1
ATOM 3270 C CA . GLY B 1 168 ? -77.504 54.204 -21.290 1.00 43.33 116 GLY C CA 1
ATOM 3271 C C . GLY B 1 168 ? -77.078 53.416 -22.537 1.00 43.84 116 GLY C C 1
ATOM 3272 O O . GLY B 1 168 ? -76.218 52.527 -22.430 1.00 42.68 116 GLY C O 1
ATOM 3273 N N . ASP B 1 169 ? -77.654 53.728 -23.707 1.00 44.92 117 ASP C N 1
ATOM 3274 C CA . ASP B 1 169 ? -77.261 53.024 -24.933 1.00 45.76 117 ASP C CA 1
ATOM 3275 C C . ASP B 1 169 ? -75.788 53.305 -25.170 1.00 45.73 117 ASP C C 1
ATOM 3276 O O . ASP B 1 169 ? -75.009 52.392 -25.376 1.00 45.00 117 ASP C O 1
ATOM 3281 N N . ALA B 1 170 ? -75.388 54.568 -25.092 1.00 43.71 118 ALA C N 1
ATOM 3282 C CA . ALA B 1 170 ? -73.994 54.902 -25.362 1.00 44.04 118 ALA C CA 1
ATOM 3283 C C . ALA B 1 170 ? -73.021 54.216 -24.372 1.00 41.86 118 ALA C C 1
ATOM 3284 O O . ALA B 1 170 ? -71.910 53.838 -24.740 1.00 41.85 118 ALA C O 1
ATOM 3286 N N . MET B 1 171 ? -73.439 54.045 -23.124 1.00 42.23 119 MET C N 1
ATOM 3287 C CA . MET B 1 171 ? -72.556 53.456 -22.121 1.00 40.47 119 MET C CA 1
ATOM 3288 C C . MET B 1 171 ? -72.371 51.969 -22.358 1.00 39.54 119 MET C C 1
ATOM 3289 O O . MET B 1 171 ? -71.279 51.433 -22.139 1.00 38.90 119 MET C O 1
ATOM 3294 N N . TRP B 1 172 ? -73.459 51.311 -22.751 1.00 39.89 120 TRP C N 1
ATOM 3295 C CA . TRP B 1 172 ? -73.424 49.899 -23.072 1.00 39.43 120 TRP C CA 1
ATOM 3296 C C . TRP B 1 172 ? -72.521 49.651 -24.297 1.00 40.63 120 TRP C C 1
ATOM 3297 O O . TRP B 1 172 ? -71.612 48.801 -24.263 1.00 40.13 120 TRP C O 1
ATOM 3308 N N . ARG B 1 173 ? -72.775 50.393 -25.382 1.00 37.66 121 ARG C N 1
ATOM 3309 C CA . ARG B 1 173 ? -72.018 50.222 -26.628 1.00 38.46 121 ARG C CA 1
ATOM 3310 C C . ARG B 1 173 ? -70.527 50.423 -26.438 1.00 38.21 121 ARG C C 1
ATOM 3311 O O . ARG B 1 173 ? -69.711 49.796 -27.134 1.00 38.88 121 ARG C O 1
ATOM 3319 N N . ALA B 1 174 ? -70.171 51.275 -25.465 1.00 42.74 122 ALA C N 1
ATOM 3320 C CA . ALA B 1 174 ? -68.768 51.587 -25.236 1.00 42.78 122 ALA C CA 1
ATOM 3321 C C . ALA B 1 174 ? -68.034 50.346 -24.799 1.00 41.56 122 ALA C C 1
ATOM 3322 O O . ALA B 1 174 ? -66.838 50.281 -24.948 1.00 41.98 122 ALA C O 1
ATOM 3324 N N . LEU B 1 175 ? -68.748 49.368 -24.252 1.00 40.58 123 LEU C N 1
ATOM 3325 C CA . LEU B 1 175 ? -68.106 48.148 -23.750 1.00 39.62 123 LEU C CA 1
ATOM 3326 C C . LEU B 1 175 ? -67.528 47.342 -24.907 1.00 40.84 123 LEU C C 1
ATOM 3327 O O . LEU B 1 175 ? -66.663 46.477 -24.691 1.00 40.61 123 LEU C O 1
ATOM 3332 N N . SER B 1 176 ? -67.989 47.623 -26.134 1.00 38.22 124 SER C N 1
ATOM 3333 C CA . SER B 1 176 ? -67.385 47.004 -27.327 1.00 39.81 124 SER C CA 1
ATOM 3334 C C . SER B 1 176 ? -66.044 47.611 -27.709 1.00 40.85 124 SER C C 1
ATOM 3335 O O . SER B 1 176 ? -65.311 47.016 -28.480 1.00 42.04 124 SER C O 1
ATOM 3338 N N . VAL B 1 177 ? -65.671 48.760 -27.142 1.00 42.05 125 VAL C N 1
ATOM 3339 C CA . VAL B 1 177 ? -64.343 49.336 -27.486 1.00 43.29 125 VAL C CA 1
ATOM 3340 C C . VAL B 1 177 ? -63.394 49.614 -26.297 1.00 42.26 125 VAL C C 1
ATOM 3341 O O . VAL B 1 177 ? -62.230 49.971 -26.505 1.00 43.35 125 VAL C O 1
ATOM 3345 N N . THR B 1 178 ? -63.888 49.481 -25.065 1.00 44.24 126 THR C N 1
ATOM 3346 C CA . THR B 1 178 ? -63.009 49.569 -23.903 1.00 43.43 126 THR C CA 1
ATOM 3347 C C . THR B 1 178 ? -62.108 48.320 -23.859 1.00 43.37 126 THR C C 1
ATOM 3348 O O . THR B 1 178 ? -62.605 47.179 -23.905 1.00 42.76 126 THR C O 1
ATOM 3352 N N . ARG B 1 179 ? -60.800 48.523 -23.770 1.00 44.59 127 ARG C N 1
ATOM 3353 C CA . ARG B 1 179 ? -59.877 47.398 -23.681 1.00 44.80 127 ARG C CA 1
ATOM 3354 C C . ARG B 1 179 ? -59.410 47.164 -22.227 1.00 43.78 127 ARG C C 1
ATOM 3355 O O . ARG B 1 179 ? -58.790 46.156 -21.922 1.00 43.86 127 ARG C O 1
ATOM 3363 N N . GLY B 1 180 ? -59.722 48.095 -21.331 1.00 40.36 128 GLY C N 1
ATOM 3364 C CA . GLY B 1 180 ? -59.218 48.041 -19.959 1.00 39.80 128 GLY C CA 1
ATOM 3365 C C . GLY B 1 180 ? -59.847 46.916 -19.155 1.00 38.47 128 GLY C C 1
ATOM 3366 O O . GLY B 1 180 ? -61.017 46.628 -19.341 1.00 37.60 128 GLY C O 1
ATOM 3367 N N . ASP B 1 181 ? -59.080 46.260 -18.290 1.00 43.53 129 ASP C N 1
ATOM 3368 C CA . ASP B 1 181 ? -59.648 45.326 -17.303 1.00 42.52 129 ASP C CA 1
ATOM 3369 C C . ASP B 1 181 ? -60.723 46.010 -16.463 1.00 41.35 129 ASP C C 1
ATOM 3370 O O . ASP B 1 181 ? -61.688 45.371 -16.062 1.00 40.44 129 ASP C O 1
ATOM 3375 N N . LEU B 1 182 ? -60.554 47.304 -16.226 1.00 36.76 130 LEU C N 1
ATOM 3376 C CA . LEU B 1 182 ? -61.482 48.084 -15.425 1.00 35.98 130 LEU C CA 1
ATOM 3377 C C . LEU B 1 182 ? -62.081 49.206 -16.243 1.00 36.17 130 LEU C C 1
ATOM 3378 O O . LEU B 1 182 ? -61.370 49.876 -16.970 1.00 37.28 130 LEU C O 1
ATOM 3383 N N . VAL B 1 183 ? -63.371 49.464 -16.050 1.00 36.71 131 VAL C N 1
ATOM 3384 C CA . VAL B 1 183 ? -64.036 50.538 -16.770 1.00 37.11 131 VAL C CA 1
ATOM 3385 C C . VAL B 1 183 ? -64.532 51.636 -15.854 1.00 37.11 131 VAL C C 1
ATOM 3386 O O . VAL B 1 183 ? -65.318 51.412 -14.958 1.00 36.25 131 VAL C O 1
ATOM 3390 N N . LEU B 1 184 ? -64.071 52.849 -16.102 1.00 39.40 132 LEU C N 1
ATOM 3391 C CA . LEU B 1 184 ? -64.399 53.964 -15.238 1.00 39.82 132 LEU C CA 1
ATOM 3392 C C . LEU B 1 184 ? -65.296 54.904 -16.042 1.00 40.51 132 LEU C C 1
ATOM 3393 O O . LEU B 1 184 ? -64.858 55.462 -17.054 1.00 41.78 132 LEU C O 1
ATOM 3398 N N . TYR B 1 185 ? -66.548 55.068 -15.623 1.00 40.51 133 TYR C N 1
ATOM 3399 C CA . TYR B 1 185 ? -67.441 56.018 -16.288 1.00 41.45 133 TYR C CA 1
ATOM 3400 C C . TYR B 1 185 ? -67.282 57.386 -15.648 1.00 42.82 133 TYR C C 1
ATOM 3401 O O . TYR B 1 185 ? -67.134 57.489 -14.404 1.00 42.54 133 TYR C O 1
ATOM 3410 N N . ILE B 1 186 ? -67.297 58.425 -16.481 1.00 56.76 134 ILE C N 1
ATOM 3411 C CA . ILE B 1 186 ? -67.099 59.794 -16.017 1.00 58.55 134 ILE C CA 1
ATOM 3412 C C . ILE B 1 186 ? -68.095 60.716 -16.704 1.00 59.96 134 ILE C C 1
ATOM 3413 O O . ILE B 1 186 ? -68.486 60.457 -17.835 1.00 60.12 134 ILE C O 1
ATOM 3418 N N . ASP B 1 187 ? -68.479 61.798 -16.039 1.00 64.72 135 ASP C N 1
ATOM 3419 C CA . ASP B 1 187 ? -69.311 62.837 -16.634 1.00 66.64 135 ASP C CA 1
ATOM 3420 C C . ASP B 1 187 ? -68.513 63.707 -17.572 1.00 69.06 135 ASP C C 1
ATOM 3421 O O . ASP B 1 187 ? -67.421 64.150 -17.243 1.00 70.07 135 ASP C O 1
ATOM 3426 N N . ALA B 1 188 ? -69.073 63.974 -18.742 1.00 55.59 136 ALA C N 1
ATOM 3427 C CA . ALA B 1 188 ? -68.350 64.726 -19.755 1.00 58.10 136 ALA C CA 1
ATOM 3428 C C . ALA B 1 188 ? -68.573 66.218 -19.591 1.00 61.04 136 ALA C C 1
ATOM 3429 O O . ALA B 1 188 ? -67.908 67.012 -20.257 1.00 63.60 136 ALA C O 1
ATOM 3431 N N . ASP B 1 189 ? -69.485 66.595 -18.694 1.00 65.32 137 ASP C N 1
ATOM 3432 C CA . ASP B 1 189 ? -69.881 68.002 -18.551 1.00 68.33 137 ASP C CA 1
ATOM 3433 C C . ASP B 1 189 ? -69.335 68.716 -17.313 1.00 69.24 137 ASP C C 1
ATOM 3434 O O . ASP B 1 189 ? -69.823 69.789 -16.946 1.00 71.52 137 ASP C O 1
ATOM 3439 N N . THR B 1 190 ? -68.330 68.129 -16.672 1.00 67.14 138 THR C N 1
ATOM 3440 C CA . THR B 1 190 ? -67.730 68.740 -15.487 1.00 68.16 138 THR C CA 1
ATOM 3441 C C . THR B 1 190 ? -66.865 69.939 -15.855 1.00 71.69 138 THR C C 1
ATOM 3442 O O . THR B 1 190 ? -66.013 69.857 -16.746 1.00 72.40 138 THR C O 1
ATOM 3446 N N . ARG B 1 191 ? -67.088 71.054 -15.169 1.00 82.39 139 ARG C N 1
ATOM 3447 C CA . ARG B 1 191 ? -66.412 72.296 -15.502 1.00 86.25 139 ARG C CA 1
ATOM 3448 C C . ARG B 1 191 ? -64.992 72.353 -14.941 1.00 86.93 139 ARG C C 1
ATOM 3449 O O . ARG B 1 191 ? -64.053 72.756 -15.637 1.00 89.00 139 ARG C O 1
ATOM 3457 N N . ASP B 1 192 ? -64.849 71.977 -13.671 1.00 84.47 140 ASP C N 1
ATOM 3458 C CA . ASP B 1 192 ? -63.542 71.954 -13.016 1.00 85.12 140 ASP C CA 1
ATOM 3459 C C . ASP B 1 192 ? -63.212 70.526 -12.639 1.00 81.47 140 ASP C C 1
ATOM 3460 O O . ASP B 1 192 ? -63.632 70.037 -11.579 1.00 79.74 140 ASP C O 1
ATOM 3465 N N . PHE B 1 193 ? -62.488 69.845 -13.527 1.00 72.36 141 PHE C N 1
ATOM 3466 C CA . PHE B 1 193 ? -62.159 68.441 -13.302 1.00 69.12 141 PHE C CA 1
ATOM 3467 C C . PHE B 1 193 ? -60.939 68.311 -12.400 1.00 69.72 141 PHE C C 1
ATOM 3468 O O . PHE B 1 193 ? -59.805 68.550 -12.839 1.00 71.43 141 PHE C O 1
ATOM 3476 N N . ARG B 1 194 ? -61.171 67.929 -11.148 1.00 81.50 142 ARG C N 1
ATOM 3477 C CA . ARG B 1 194 ? -60.081 67.738 -10.217 1.00 82.14 142 ARG C CA 1
ATOM 3478 C C . ARG B 1 194 ? -59.548 66.312 -10.292 1.00 79.51 142 ARG C C 1
ATOM 3479 O O . ARG B 1 194 ? -60.301 65.370 -10.514 1.00 76.75 142 ARG C O 1
ATOM 3487 N N . PRO B 1 195 ? -58.234 66.161 -10.100 1.00 68.90 143 PRO C N 1
ATOM 3488 C CA . PRO B 1 195 ? -57.533 64.878 -10.165 1.00 67.05 143 PRO C CA 1
ATOM 3489 C C . PRO B 1 195 ? -58.290 63.723 -9.512 1.00 64.04 143 PRO C C 1
ATOM 3490 O O . PRO B 1 195 ? -58.285 62.643 -10.086 1.00 61.97 143 PRO C O 1
ATOM 3494 N N . GLN B 1 196 ? -58.905 63.906 -8.342 1.00 57.32 144 GLN C N 1
ATOM 3495 C CA . GLN B 1 196 ? -59.499 62.751 -7.655 1.00 54.79 144 GLN C CA 1
ATOM 3496 C C . GLN B 1 196 ? -60.741 62.241 -8.363 1.00 52.41 144 GLN C C 1
ATOM 3497 O O . GLN B 1 196 ? -61.187 61.108 -8.143 1.00 50.18 144 GLN C O 1
ATOM 3503 N N . LEU B 1 197 ? -61.310 63.079 -9.215 1.00 61.88 145 LEU C N 1
ATOM 3504 C CA . LEU B 1 197 ? -62.416 62.614 -10.029 1.00 59.96 145 LEU C CA 1
ATOM 3505 C C . LEU B 1 197 ? -61.922 61.513 -10.954 1.00 58.43 145 LEU C C 1
ATOM 3506 O O . LEU B 1 197 ? -62.701 60.724 -11.448 1.00 56.51 145 LEU C O 1
ATOM 3511 N N . ALA B 1 198 ? -60.618 61.453 -11.190 1.00 69.45 146 ALA C N 1
ATOM 3512 C CA . ALA B 1 198 ? -60.099 60.417 -12.077 1.00 68.27 146 ALA C CA 1
ATOM 3513 C C . ALA B 1 198 ? -59.541 59.212 -11.333 1.00 67.05 146 ALA C C 1
ATOM 3514 O O . ALA B 1 198 ? -59.378 58.155 -11.926 1.00 65.75 146 ALA C O 1
ATOM 3516 N N . TYR B 1 199 ? -59.223 59.348 -10.047 1.00 48.72 147 TYR C N 1
ATOM 3517 C CA . TYR B 1 199 ? -58.588 58.218 -9.380 1.00 48.00 147 TYR C CA 1
ATOM 3518 C C . TYR B 1 199 ? -59.295 57.766 -8.127 1.00 47.05 147 TYR C C 1
ATOM 3519 O O . TYR B 1 199 ? -59.151 56.611 -7.706 1.00 45.99 147 TYR C O 1
ATOM 3528 N N . GLY B 1 200 ? -60.063 58.670 -7.528 1.00 44.47 148 GLY C N 1
ATOM 3529 C CA . GLY B 1 200 ? -60.680 58.402 -6.233 1.00 44.09 148 GLY C CA 1
ATOM 3530 C C . GLY B 1 200 ? -61.433 57.087 -6.191 1.00 41.78 148 GLY C C 1
ATOM 3531 O O . GLY B 1 200 ? -61.222 56.282 -5.281 1.00 41.60 148 GLY C O 1
ATOM 3532 N N . VAL B 1 201 ? -62.309 56.840 -7.167 1.00 41.41 149 VAL C N 1
ATOM 3533 C CA . VAL B 1 201 ? -63.103 55.605 -7.112 1.00 39.46 149 VAL C CA 1
ATOM 3534 C C . VAL B 1 201 ? -62.300 54.341 -7.412 1.00 38.80 149 VAL C C 1
ATOM 3535 O O . VAL B 1 201 ? -62.757 53.236 -7.135 1.00 37.63 149 VAL C O 1
ATOM 3539 N N . LEU B 1 202 ? -61.083 54.509 -7.924 1.00 43.10 150 LEU C N 1
ATOM 3540 C CA . LEU B 1 202 ? -60.242 53.358 -8.216 1.00 42.82 150 LEU C CA 1
ATOM 3541 C C . LEU B 1 202 ? -59.634 52.775 -6.959 1.00 43.54 150 LEU C C 1
ATOM 3542 O O . LEU B 1 202 ? -59.285 51.594 -6.936 1.00 43.14 150 LEU C O 1
ATOM 3547 N N . GLY B 1 203 ? -59.510 53.596 -5.912 1.00 41.44 151 GLY C N 1
ATOM 3548 C CA . GLY B 1 203 ? -58.935 53.149 -4.668 1.00 42.53 151 GLY C CA 1
ATOM 3549 C C . GLY B 1 203 ? -59.384 51.785 -4.180 1.00 41.48 151 GLY C C 1
ATOM 3550 O O . GLY B 1 203 ? -58.568 50.873 -4.056 1.00 41.99 151 GLY C O 1
ATOM 3551 N N . PRO B 1 204 ? -60.677 51.637 -3.859 1.00 40.58 152 PRO C N 1
ATOM 3552 C CA . PRO B 1 204 ? -61.156 50.349 -3.352 1.00 39.86 152 PRO C CA 1
ATOM 3553 C C . PRO B 1 204 ? -61.091 49.196 -4.368 1.00 38.68 152 PRO C C 1
ATOM 3554 O O . PRO B 1 204 ? -60.799 48.063 -3.934 1.00 38.99 152 PRO C O 1
ATOM 3558 N N . VAL B 1 205 ? -61.365 49.433 -5.659 1.00 43.48 153 VAL C N 1
ATOM 3559 C CA . VAL B 1 205 ? -61.275 48.294 -6.577 1.00 42.67 153 VAL C CA 1
ATOM 3560 C C . VAL B 1 205 ? -59.857 47.764 -6.537 1.00 43.96 153 VAL C C 1
ATOM 3561 O O . VAL B 1 205 ? -59.650 46.568 -6.587 1.00 43.97 153 VAL C O 1
ATOM 3565 N N . LEU B 1 206 ? -58.890 48.665 -6.447 1.00 46.22 154 LEU C N 1
ATOM 3566 C CA . LEU B 1 206 ? -57.476 48.277 -6.508 1.00 47.69 154 LEU C CA 1
ATOM 3567 C C . LEU B 1 206 ? -56.903 47.745 -5.204 1.00 49.15 154 LEU C C 1
ATOM 3568 O O . LEU B 1 206 ? -56.075 46.834 -5.242 1.00 50.03 154 LEU C O 1
ATOM 3573 N N . GLU B 1 207 ? -57.352 48.302 -4.067 1.00 54.82 155 GLU C N 1
ATOM 3574 C CA . GLU B 1 207 ? -56.701 48.108 -2.766 1.00 56.76 155 GLU C CA 1
ATOM 3575 C C . GLU B 1 207 ? -57.497 47.194 -1.864 1.00 56.51 155 GLU C C 1
ATOM 3576 O O . GLU B 1 207 ? -56.922 46.463 -1.071 1.00 58.04 155 GLU C O 1
ATOM 3582 N N . VAL B 1 208 ? -58.822 47.258 -1.978 1.00 63.73 156 VAL C N 1
ATOM 3583 C CA . VAL B 1 208 ? -59.706 46.346 -1.257 1.00 63.44 156 VAL C CA 1
ATOM 3584 C C . VAL B 1 208 ? -60.089 45.144 -2.124 1.00 62.18 156 VAL C C 1
ATOM 3585 O O . VAL B 1 208 ? -60.660 45.283 -3.248 1.00 60.53 156 VAL C O 1
ATOM 3589 N N . PRO B 1 209 ? -59.705 43.952 -1.653 1.00 93.88 157 PRO C N 1
ATOM 3590 C CA . PRO B 1 209 ? -60.175 42.771 -2.357 1.00 93.02 157 PRO C CA 1
ATOM 3591 C C . PRO B 1 209 ? -61.505 42.331 -1.741 1.00 92.49 157 PRO C C 1
ATOM 3592 O O . PRO B 1 209 ? -61.713 42.283 -0.498 1.00 93.66 157 PRO C O 1
ATOM 3596 N N . GLY B 1 210 ? -62.413 42.040 -2.666 1.00 45.94 158 GLY C N 1
ATOM 3597 C CA . GLY B 1 210 ? -63.811 41.814 -2.397 1.00 45.14 158 GLY C CA 1
ATOM 3598 C C . GLY B 1 210 ? -64.610 42.924 -3.077 1.00 43.49 158 GLY C C 1
ATOM 3599 O O . GLY B 1 210 ? -65.806 42.759 -3.373 1.00 42.50 158 GLY C O 1
ATOM 3600 N N . VAL B 1 211 ? -63.966 44.075 -3.298 1.00 41.47 159 VAL C N 1
ATOM 3601 C CA . VAL B 1 211 ? -64.675 45.232 -3.859 1.00 40.32 159 VAL C CA 1
ATOM 3602 C C . VAL B 1 211 ? -64.565 45.242 -5.374 1.00 39.33 159 VAL C C 1
ATOM 3603 O O . VAL B 1 211 ? -63.469 45.283 -5.933 1.00 39.76 159 VAL C O 1
ATOM 3607 N N . ARG B 1 212 ? -65.706 45.235 -6.034 1.00 42.97 160 ARG C N 1
ATOM 3608 C CA . ARG B 1 212 ? -65.703 45.196 -7.492 1.00 42.25 160 ARG C CA 1
ATOM 3609 C C . ARG B 1 212 ? -66.272 46.450 -8.127 1.00 41.67 160 ARG C C 1
ATOM 3610 O O . ARG B 1 212 ? -65.973 46.756 -9.243 1.00 41.52 160 ARG C O 1
ATOM 3618 N N . PHE B 1 213 ? -67.093 47.183 -7.385 1.00 37.44 161 PHE C N 1
ATOM 3619 C CA . PHE B 1 213 ? -67.832 48.286 -7.969 1.00 37.08 161 PHE C CA 1
ATOM 3620 C C . PHE B 1 213 ? -67.775 49.452 -6.992 1.00 37.82 161 PHE C C 1
ATOM 3621 O O . PHE B 1 213 ? -68.068 49.305 -5.824 1.00 38.19 161 PHE C O 1
ATOM 3629 N N . VAL B 1 214 ? -67.394 50.616 -7.481 1.00 39.80 162 VAL C N 1
ATOM 3630 C CA . VAL B 1 214 ? -67.236 51.771 -6.626 1.00 40.83 162 VAL C CA 1
ATOM 3631 C C . VAL B 1 214 ? -67.896 52.998 -7.251 1.00 41.07 162 VAL C C 1
ATOM 3632 O O . VAL B 1 214 ? -67.664 53.333 -8.443 1.00 41.07 162 VAL C O 1
ATOM 3636 N N . LYS B 1 215 ? -68.699 53.672 -6.438 1.00 42.53 163 LYS C N 1
ATOM 3637 C CA . LYS B 1 215 ? -69.456 54.829 -6.864 1.00 43.06 163 LYS C CA 1
ATOM 3638 C C . LYS B 1 215 ? -68.862 56.091 -6.258 1.00 44.74 163 LYS C C 1
ATOM 3639 O O . LYS B 1 215 ? -68.352 56.058 -5.136 1.00 45.45 163 LYS C O 1
ATOM 3645 N N . ALA B 1 216 ? -68.920 57.214 -6.971 1.00 41.19 164 ALA C N 1
ATOM 3646 C CA . ALA B 1 216 ? -68.516 58.502 -6.390 1.00 43.13 164 ALA C CA 1
ATOM 3647 C C . ALA B 1 216 ? -69.531 59.016 -5.350 1.00 43.85 164 ALA C C 1
ATOM 3648 O O . ALA B 1 216 ? -70.756 58.820 -5.500 1.00 43.12 164 ALA C O 1
ATOM 3650 N N . ALA B 1 217 ? -69.018 59.723 -4.348 1.00 38.96 165 ALA C N 1
ATOM 3651 C CA . ALA B 1 217 ? -69.838 60.446 -3.405 1.00 40.23 165 ALA C CA 1
ATOM 3652 C C . ALA B 1 217 ? -69.267 61.860 -3.384 1.00 42.63 165 ALA C C 1
ATOM 3653 O O . ALA B 1 217 ? -68.084 62.031 -3.604 1.00 43.33 165 ALA C O 1
ATOM 3655 N N . TYR B 1 218 ? -70.083 62.875 -3.129 1.00 53.60 166 TYR C N 1
ATOM 3656 C CA . TYR B 1 218 ? -69.586 64.250 -3.131 1.00 56.24 166 TYR C CA 1
ATOM 3657 C C . TYR B 1 218 ? -70.634 65.217 -2.609 1.00 58.02 166 TYR C C 1
ATOM 3658 O O . TYR B 1 218 ? -71.799 64.832 -2.441 1.00 57.03 166 TYR C O 1
ATOM 3667 N N . ARG B 1 219 ? -70.225 66.471 -2.403 1.00 74.08 167 ARG C N 1
ATOM 3668 C CA . ARG B 1 219 ? -71.144 67.537 -1.986 1.00 76.31 167 ARG C CA 1
ATOM 3669 C C . ARG B 1 219 ? -71.082 68.765 -2.916 1.00 78.48 167 ARG C C 1
ATOM 3670 O O . ARG B 1 219 ? -70.072 68.997 -3.581 1.00 79.00 167 ARG C O 1
ATOM 3678 N N . ARG B 1 220 ? -72.174 69.532 -2.964 1.00 81.06 168 ARG C N 1
ATOM 3679 C CA . ARG B 1 220 ? -72.213 70.820 -3.664 1.00 83.86 168 ARG C CA 1
ATOM 3680 C C . ARG B 1 220 ? -71.602 71.895 -2.761 1.00 87.29 168 ARG C C 1
ATOM 3681 O O . ARG B 1 220 ? -71.613 71.759 -1.532 1.00 87.72 168 ARG C O 1
ATOM 3683 N N . PRO B 1 221 ? -71.054 72.964 -3.367 1.00 104.90 169 PRO C N 1
ATOM 3684 C CA . PRO B 1 221 ? -70.421 74.053 -2.603 1.00 108.63 169 PRO C CA 1
ATOM 3685 C C . PRO B 1 221 ? -71.446 74.893 -1.834 1.00 111.18 169 PRO C C 1
ATOM 3686 O O . PRO B 1 221 ? -71.178 75.322 -0.698 1.00 113.34 169 PRO C O 1
ATOM 3690 N N . GLU B 1 229 ? -74.584 72.753 4.110 1.00 107.07 177 GLU C N 1
ATOM 3691 C CA . GLU B 1 229 ? -74.229 72.128 5.385 1.00 107.07 177 GLU C CA 1
ATOM 3692 C C . GLU B 1 229 ? -74.283 70.592 5.275 1.00 103.05 177 GLU C C 1
ATOM 3693 O O . GLU B 1 229 ? -73.486 69.888 5.906 1.00 102.40 177 GLU C O 1
ATOM 3695 N N . GLU B 1 230 ? -75.211 70.087 4.460 1.00 108.00 178 GLU C N 1
ATOM 3696 C CA . GLU B 1 230 ? -75.484 68.647 4.358 1.00 104.51 178 GLU C CA 1
ATOM 3697 C C . GLU B 1 230 ? -76.119 68.257 3.022 1.00 102.07 178 GLU C C 1
ATOM 3698 O O . GLU B 1 230 ? -77.339 68.334 2.859 1.00 102.07 178 GLU C O 1
ATOM 3704 N N . ASP B 1 231 ? -75.290 67.808 2.085 1.00 75.72 179 ASP C N 1
ATOM 3705 C CA . ASP B 1 231 ? -75.731 67.524 0.728 1.00 73.79 179 ASP C CA 1
ATOM 3706 C C . ASP B 1 231 ? -76.072 66.024 0.494 1.00 70.47 179 ASP C C 1
ATOM 3707 O O . ASP B 1 231 ? -75.185 65.157 0.439 1.00 68.76 179 ASP C O 1
ATOM 3712 N N . GLY B 1 232 ? -77.365 65.730 0.357 1.00 69.67 180 GLY C N 1
ATOM 3713 C CA . GLY B 1 232 ? -77.815 64.390 0.020 1.00 66.90 180 GLY C CA 1
ATOM 3714 C C . GLY B 1 232 ? -78.139 64.235 -1.462 1.00 65.57 180 GLY C C 1
ATOM 3715 O O . GLY B 1 232 ? -78.894 63.339 -1.858 1.00 63.88 180 GLY C O 1
ATOM 3716 N N . GLY B 1 233 ? -77.589 65.129 -2.282 1.00 59.63 181 GLY C N 1
ATOM 3717 C CA . GLY B 1 233 ? -77.714 65.021 -3.728 1.00 58.48 181 GLY C CA 1
ATOM 3718 C C . GLY B 1 233 ? -78.574 66.066 -4.426 1.00 59.77 181 GLY C C 1
ATOM 3719 O O . GLY B 1 233 ? -79.090 67.014 -3.815 1.00 61.77 181 GLY C O 1
ATOM 3720 N N . GLY B 1 234 ? -78.714 65.896 -5.738 1.00 55.39 182 GLY C N 1
ATOM 3721 C CA . GLY B 1 234 ? -79.625 66.720 -6.503 1.00 56.52 182 GLY C CA 1
ATOM 3722 C C . GLY B 1 234 ? -81.062 66.303 -6.239 1.00 55.59 182 GLY C C 1
ATOM 3723 O O . GLY B 1 234 ? -81.317 65.330 -5.534 1.00 54.02 182 GLY C O 1
ATOM 3724 N N . ARG B 1 235 ? -82.000 67.032 -6.833 1.00 57.10 183 ARG C N 1
ATOM 3725 C CA . ARG B 1 235 ? -83.413 66.759 -6.658 1.00 56.58 183 ARG C CA 1
ATOM 3726 C C . ARG B 1 235 ? -83.840 65.331 -7.014 1.00 53.99 183 ARG C C 1
ATOM 3727 O O . ARG B 1 235 ? -84.500 64.692 -6.229 1.00 53.13 183 ARG C O 1
ATOM 3735 N N . VAL B 1 236 ? -83.445 64.805 -8.173 1.00 45.90 184 VAL C N 1
ATOM 3736 C CA . VAL B 1 236 ? -83.884 63.455 -8.555 1.00 43.83 184 VAL C CA 1
ATOM 3737 C C . VAL B 1 236 ? -83.350 62.407 -7.571 1.00 42.33 184 VAL C C 1
ATOM 3738 O O . VAL B 1 236 ? -84.063 61.491 -7.161 1.00 41.27 184 VAL C O 1
ATOM 3742 N N . THR B 1 237 ? -82.090 62.548 -7.197 1.00 43.43 185 THR C N 1
ATOM 3743 C CA . THR B 1 237 ? -81.494 61.690 -6.173 1.00 42.48 185 THR C CA 1
ATOM 3744 C C . THR B 1 237 ? -82.263 61.747 -4.834 1.00 42.98 185 THR C C 1
ATOM 3745 O O . THR B 1 237 ? -82.548 60.711 -4.227 1.00 41.94 185 THR C O 1
ATOM 3749 N N . GLU B 1 238 ? -82.594 62.959 -4.405 1.00 54.00 186 GLU C N 1
ATOM 3750 C CA . GLU B 1 238 ? -83.244 63.209 -3.116 1.00 54.97 186 GLU C CA 1
ATOM 3751 C C . GLU B 1 238 ? -84.722 62.808 -3.084 1.00 54.48 186 GLU C C 1
ATOM 3752 O O . GLU B 1 238 ? -85.193 62.177 -2.139 1.00 54.20 186 GLU C O 1
ATOM 3758 N N . LEU B 1 239 ? -85.445 63.156 -4.148 1.00 42.15 187 LEU C N 1
ATOM 3759 C CA . LEU B 1 239 ? -86.887 63.019 -4.132 1.00 42.22 187 LEU C CA 1
ATOM 3760 C C . LEU B 1 239 ? -87.406 61.769 -4.813 1.00 40.48 187 LEU C C 1
ATOM 3761 O O . LEU B 1 239 ? -88.595 61.480 -4.713 1.00 40.52 187 LEU C O 1
ATOM 3766 N N . THR B 1 240 ? -86.530 61.029 -5.500 1.00 41.28 188 THR C N 1
ATOM 3767 C CA . THR B 1 240 ? -86.960 59.861 -6.292 1.00 39.98 188 THR C CA 1
ATOM 3768 C C . THR B 1 240 ? -86.136 58.623 -5.941 1.00 38.64 188 THR C C 1
ATOM 3769 O O . THR B 1 240 ? -86.662 57.658 -5.392 1.00 38.13 188 THR C O 1
ATOM 3773 N N . ALA B 1 241 ? -84.844 58.648 -6.249 1.00 38.05 189 ALA C N 1
ATOM 3774 C CA . ALA B 1 241 ? -83.956 57.511 -5.985 1.00 36.98 189 ALA C CA 1
ATOM 3775 C C . ALA B 1 241 ? -83.944 57.074 -4.534 1.00 37.10 189 ALA C C 1
ATOM 3776 O O . ALA B 1 241 ? -84.269 55.938 -4.221 1.00 36.53 189 ALA C O 1
ATOM 3778 N N . LYS B 1 242 ? -83.513 57.958 -3.649 1.00 37.95 190 LYS C N 1
ATOM 3779 C CA . LYS B 1 242 ? -83.429 57.582 -2.240 1.00 38.40 190 LYS C CA 1
ATOM 3780 C C . LYS B 1 242 ? -84.742 57.046 -1.655 1.00 38.54 190 LYS C C 1
ATOM 3781 O O . LYS B 1 242 ? -84.753 55.975 -1.056 1.00 38.24 190 LYS C O 1
ATOM 3787 N N . PRO B 1 243 ? -85.850 57.752 -1.872 1.00 39.05 191 PRO C N 1
ATOM 3788 C CA . PRO B 1 243 ? -87.141 57.209 -1.423 1.00 39.23 191 PRO C CA 1
ATOM 3789 C C . PRO B 1 243 ? -87.443 55.803 -1.974 1.00 38.12 191 PRO C C 1
ATOM 3790 O O . PRO B 1 243 ? -87.837 54.899 -1.217 1.00 38.29 191 PRO C O 1
ATOM 3794 N N . LEU B 1 244 ? -87.213 55.614 -3.275 1.00 39.12 192 LEU C N 1
ATOM 3795 C CA . LEU B 1 244 ? -87.482 54.338 -3.933 1.00 38.37 192 LEU C CA 1
ATOM 3796 C C . LEU B 1 244 ? -86.536 53.270 -3.438 1.00 37.92 192 LEU C C 1
ATOM 3797 O O . LEU B 1 244 ? -86.955 52.165 -3.151 1.00 38.00 192 LEU C O 1
ATOM 3802 N N . PHE B 1 245 ? -85.257 53.577 -3.329 1.00 38.65 193 PHE C N 1
ATOM 3803 C CA . PHE B 1 245 ? -84.336 52.581 -2.826 1.00 38.42 193 PHE C CA 1
ATOM 3804 C C . PHE B 1 245 ? -84.642 52.237 -1.349 1.00 39.34 193 PHE C C 1
ATOM 3805 O O . PHE B 1 245 ? -84.569 51.083 -0.927 1.00 39.51 193 PHE C O 1
ATOM 3813 N N . ASN B 1 246 ? -84.978 53.233 -0.555 1.00 37.17 194 ASN C N 1
ATOM 3814 C CA . ASN B 1 246 ? -85.290 52.932 0.845 1.00 38.31 194 ASN C CA 1
ATOM 3815 C C . ASN B 1 246 ? -86.415 51.908 0.968 1.00 38.54 194 ASN C C 1
ATOM 3816 O O . ASN B 1 246 ? -86.360 50.979 1.784 1.00 39.23 194 ASN C O 1
ATOM 3821 N N . LEU B 1 247 ? -87.427 52.055 0.127 1.00 38.67 195 LEU C N 1
ATOM 3822 C CA . LEU B 1 247 ? -88.527 51.133 0.191 1.00 39.11 195 LEU C CA 1
ATOM 3823 C C . LEU B 1 247 ? -88.192 49.781 -0.456 1.00 38.63 195 LEU C C 1
ATOM 3824 O O . LEU B 1 247 ? -88.332 48.748 0.203 1.00 39.44 195 LEU C O 1
ATOM 3829 N N . PHE B 1 248 ? -87.766 49.782 -1.729 1.00 37.21 196 PHE C N 1
ATOM 3830 C CA . PHE B 1 248 ? -87.627 48.537 -2.495 1.00 37.02 196 PHE C CA 1
ATOM 3831 C C . PHE B 1 248 ? -86.229 47.907 -2.523 1.00 36.63 196 PHE C C 1
ATOM 3832 O O . PHE B 1 248 ? -86.101 46.696 -2.676 1.00 37.02 196 PHE C O 1
ATOM 3840 N N . TYR B 1 249 ? -85.183 48.724 -2.418 1.00 38.09 197 TYR C N 1
ATOM 3841 C CA . TYR B 1 249 ? -83.815 48.208 -2.410 1.00 37.83 197 TYR C CA 1
ATOM 3842 C C . TYR B 1 249 ? -83.025 48.793 -1.236 1.00 38.27 197 TYR C C 1
ATOM 3843 O O . TYR B 1 249 ? -82.107 49.577 -1.440 1.00 37.83 197 TYR C O 1
ATOM 3852 N N . PRO B 1 250 ? -83.425 48.430 0.004 1.00 38.08 198 PRO C N 1
ATOM 3853 C CA . PRO B 1 250 ? -82.823 49.025 1.200 1.00 38.91 198 PRO C CA 1
ATOM 3854 C C . PRO B 1 250 ? -81.308 48.821 1.228 1.00 38.81 198 PRO C C 1
ATOM 3855 O O . PRO B 1 250 ? -80.626 49.664 1.818 1.00 39.27 198 PRO C O 1
ATOM 3859 N N . GLU B 1 251 ? -80.787 47.756 0.606 1.00 43.43 199 GLU C N 1
ATOM 3860 C CA . GLU B 1 251 ? -79.336 47.571 0.565 1.00 43.38 199 GLU C CA 1
ATOM 3861 C C . GLU B 1 251 ? -78.589 48.745 -0.069 1.00 42.56 199 GLU C C 1
ATOM 3862 O O . GLU B 1 251 ? -77.403 48.881 0.143 1.00 42.83 199 GLU C O 1
ATOM 3868 N N . LEU B 1 252 ? -79.289 49.588 -0.838 1.00 39.50 200 LEU C N 1
ATOM 3869 C CA . LEU B 1 252 ? -78.657 50.705 -1.571 1.00 38.96 200 LEU C CA 1
ATOM 3870 C C . LEU B 1 252 ? -78.788 52.066 -0.896 1.00 39.70 200 LEU C C 1
ATOM 3871 O O . LEU B 1 252 ? -78.304 53.067 -1.436 1.00 39.61 200 LEU C O 1
ATOM 3876 N N . ALA B 1 253 ? -79.501 52.120 0.228 1.00 42.54 201 ALA C N 1
ATOM 3877 C CA . ALA B 1 253 ? -79.786 53.392 0.903 1.00 43.55 201 ALA C CA 1
ATOM 3878 C C . ALA B 1 253 ? -78.544 54.133 1.488 1.00 44.61 201 ALA C C 1
ATOM 3879 O O . ALA B 1 253 ? -78.623 55.316 1.778 1.00 45.57 201 ALA C O 1
ATOM 3881 N N . GLY B 1 254 ? -77.415 53.440 1.641 1.00 42.08 202 GLY C N 1
ATOM 3882 C CA . GLY B 1 254 ? -76.199 54.043 2.173 1.00 43.25 202 GLY C CA 1
ATOM 3883 C C . GLY B 1 254 ? -75.429 54.865 1.144 1.00 42.81 202 GLY C C 1
ATOM 3884 O O . GLY B 1 254 ? -74.528 55.642 1.498 1.00 44.03 202 GLY C O 1
ATOM 3885 N N . PHE B 1 255 ? -75.778 54.713 -0.135 1.00 39.37 203 PHE C N 1
ATOM 3886 C CA . PHE B 1 255 ? -75.109 55.505 -1.153 1.00 39.18 203 PHE C CA 1
ATOM 3887 C C . PHE B 1 255 ? -75.514 56.964 -1.080 1.00 40.25 203 PHE C C 1
ATOM 3888 O O . PHE B 1 255 ? -76.686 57.302 -1.177 1.00 40.11 203 PHE C O 1
ATOM 3896 N N . VAL B 1 256 ? -74.515 57.818 -0.901 1.00 42.05 204 VAL C N 1
ATOM 3897 C CA . VAL B 1 256 ? -74.716 59.255 -0.873 1.00 43.52 204 VAL C CA 1
ATOM 3898 C C . VAL B 1 256 ? -75.145 59.816 -2.226 1.00 42.91 204 VAL C C 1
ATOM 3899 O O . VAL B 1 256 ? -75.977 60.720 -2.267 1.00 43.71 204 VAL C O 1
ATOM 3903 N N . GLN B 1 257 ? -74.571 59.291 -3.318 1.00 48.83 205 GLN C N 1
ATOM 3904 C CA . GLN B 1 257 ? -74.883 59.758 -4.666 1.00 48.49 205 GLN C CA 1
ATOM 3905 C C . GLN B 1 257 ? -75.078 58.554 -5.578 1.00 46.66 205 GLN C C 1
ATOM 3906 O O . GLN B 1 257 ? -74.225 58.277 -6.409 1.00 46.31 205 GLN C O 1
ATOM 3912 N N . PRO B 1 258 ? -76.201 57.849 -5.424 1.00 41.41 206 PRO C N 1
ATOM 3913 C CA . PRO B 1 258 ? -76.509 56.592 -6.118 1.00 39.99 206 PRO C CA 1
ATOM 3914 C C . PRO B 1 258 ? -76.614 56.790 -7.631 1.00 39.72 206 PRO C C 1
ATOM 3915 O O . PRO B 1 258 ? -76.340 55.866 -8.380 1.00 38.95 206 PRO C O 1
ATOM 3919 N N . LEU B 1 259 ? -76.975 57.981 -8.076 1.00 43.42 207 LEU C N 1
ATOM 3920 C CA . LEU B 1 259 ? -77.114 58.217 -9.497 1.00 43.54 207 LEU C CA 1
ATOM 3921 C C . LEU B 1 259 ? -75.882 58.870 -10.088 1.00 44.41 207 LEU C C 1
ATOM 3922 O O . LEU B 1 259 ? -75.919 59.302 -11.239 1.00 44.99 207 LEU C O 1
ATOM 3927 N N . ALA B 1 260 ? -74.802 58.939 -9.311 1.00 43.07 208 ALA C N 1
ATOM 3928 C CA . ALA B 1 260 ? -73.555 59.558 -9.764 1.00 44.13 208 ALA C CA 1
ATOM 3929 C C . ALA B 1 260 ? -73.158 59.023 -11.145 1.00 43.69 208 ALA C C 1
ATOM 3930 O O . ALA B 1 260 ? -73.215 57.813 -11.370 1.00 42.41 208 ALA C O 1
ATOM 3932 N N . GLY B 1 261 ? -72.733 59.909 -12.038 1.00 49.45 209 GLY C N 1
ATOM 3933 C CA . GLY B 1 261 ? -72.269 59.485 -13.354 1.00 49.40 209 GLY C CA 1
ATOM 3934 C C . GLY B 1 261 ? -70.880 58.871 -13.315 1.00 49.18 209 GLY C C 1
ATOM 3935 O O . GLY B 1 261 ? -70.491 58.141 -14.216 1.00 48.81 209 GLY C O 1
ATOM 3936 N N . GLU B 1 262 ? -70.129 59.154 -12.263 1.00 44.46 210 GLU C N 1
ATOM 3937 C CA . GLU B 1 262 ? -68.787 58.641 -12.164 0.55 44.50 210 GLU C CA 1
ATOM 3938 C C . GLU B 1 262 ? -68.741 57.420 -11.264 1.00 43.10 210 GLU C C 1
ATOM 3939 O O . GLU B 1 262 ? -69.131 57.486 -10.095 1.00 42.98 210 GLU C O 1
ATOM 3945 N N . PHE B 1 263 ? -68.287 56.295 -11.803 1.00 41.88 211 PHE C N 1
ATOM 3946 C CA . PHE B 1 263 ? -68.198 55.041 -11.057 1.00 40.84 211 PHE C CA 1
ATOM 3947 C C . PHE B 1 263 ? -67.366 54.037 -11.842 1.00 40.61 211 PHE C C 1
ATOM 3948 O O . PHE B 1 263 ? -67.207 54.177 -13.058 1.00 40.95 211 PHE C O 1
ATOM 3956 N N . VAL B 1 264 ? -66.838 53.019 -11.171 1.00 35.42 212 VAL C N 1
ATOM 3957 C CA . VAL B 1 264 ? -65.921 52.079 -11.818 1.00 35.49 212 VAL C CA 1
ATOM 3958 C C . VAL B 1 264 ? -66.279 50.671 -11.428 1.00 34.76 212 VAL C C 1
ATOM 3959 O O . VAL B 1 264 ? -66.707 50.426 -10.297 1.00 34.50 212 VAL C O 1
ATOM 3963 N N . ALA B 1 265 ? -66.126 49.748 -12.370 1.00 37.09 213 ALA C N 1
ATOM 3964 C CA . ALA B 1 265 ? -66.197 48.334 -12.050 1.00 36.89 213 ALA C CA 1
ATOM 3965 C C . ALA B 1 265 ? -65.288 47.566 -12.988 1.00 37.49 213 ALA C C 1
ATOM 3966 O O . ALA B 1 265 ? -64.782 48.123 -13.977 1.00 37.93 213 ALA C O 1
ATOM 3968 N N . ASP B 1 266 ? -65.086 46.283 -12.743 1.00 39.95 214 ASP C N 1
ATOM 3969 C CA . ASP B 1 266 ? -64.368 45.539 -13.758 1.00 40.69 214 ASP C CA 1
ATOM 3970 C C . ASP B 1 266 ? -65.228 45.353 -15.033 1.00 40.72 214 ASP C C 1
ATOM 3971 O O . ASP B 1 266 ? -66.474 45.277 -14.990 1.00 40.22 214 ASP C O 1
ATOM 3976 N N . ARG B 1 267 ? -64.555 45.279 -16.168 1.00 44.12 215 ARG C N 1
ATOM 3977 C CA . ARG B 1 267 ? -65.273 45.144 -17.428 1.00 44.53 215 ARG C CA 1
ATOM 3978 C C . ARG B 1 267 ? -66.112 43.866 -17.460 1.00 44.79 215 ARG C C 1
ATOM 3979 O O . ARG B 1 267 ? -67.225 43.875 -17.978 1.00 44.79 215 ARG C O 1
ATOM 3987 N N . GLU B 1 268 ? -65.593 42.771 -16.906 1.00 42.68 216 GLU C N 1
ATOM 3988 C CA . GLU B 1 268 ? -66.370 41.530 -16.886 1.00 43.30 216 GLU C CA 1
ATOM 3989 C C . GLU B 1 268 ? -67.739 41.747 -16.270 1.00 42.43 216 GLU C C 1
ATOM 3990 O O . GLU B 1 268 ? -68.718 41.232 -16.786 1.00 42.95 216 GLU C O 1
ATOM 3996 N N . LEU B 1 269 ? -67.803 42.521 -15.179 1.00 38.28 217 LEU C N 1
ATOM 3997 C CA . LEU B 1 269 ? -69.052 42.746 -14.463 1.00 37.54 217 LEU C CA 1
ATOM 3998 C C . LEU B 1 269 ? -70.003 43.525 -15.358 1.00 37.25 217 LEU C C 1
ATOM 3999 O O . LEU B 1 269 ? -71.140 43.111 -15.570 1.00 37.47 217 LEU C O 1
ATOM 4004 N N . PHE B 1 270 ? -69.541 44.654 -15.876 1.00 41.07 218 PHE C N 1
ATOM 4005 C CA . PHE B 1 270 ? -70.349 45.423 -16.816 1.00 41.14 218 PHE C CA 1
ATOM 4006 C C . PHE B 1 270 ? -70.838 44.621 -18.017 1.00 42.26 218 PHE C C 1
ATOM 4007 O O . PHE B 1 270 ? -71.972 44.829 -18.449 1.00 42.43 218 PHE C O 1
ATOM 4015 N N . CYS B 1 271 ? -70.015 43.699 -18.525 1.00 40.60 219 CYS C N 1
ATOM 4016 C CA . CYS B 1 271 ? -70.402 42.899 -19.677 1.00 42.06 219 CYS C CA 1
ATOM 4017 C C . CYS B 1 271 ? -71.420 41.840 -19.319 1.00 42.52 219 CYS C C 1
ATOM 4018 O O . CYS B 1 271 ? -71.952 41.175 -20.207 1.00 43.95 219 CYS C O 1
ATOM 4021 N N . SER B 1 272 ? -71.697 41.684 -18.017 1.00 41.67 220 SER C N 1
ATOM 4022 C CA . SER B 1 272 ? -72.528 40.569 -17.592 1.00 42.41 220 SER C CA 1
ATOM 4023 C C . SER B 1 272 ? -73.925 41.004 -17.166 1.00 41.78 220 SER C C 1
ATOM 4024 O O . SER B 1 272 ? -74.704 40.178 -16.686 1.00 42.39 220 SER C O 1
ATOM 4027 N N . ILE B 1 273 ? -74.228 42.298 -17.305 1.00 40.98 221 ILE C N 1
ATOM 4028 C CA . ILE B 1 273 ? -75.533 42.832 -16.923 1.00 40.44 221 ILE C CA 1
ATOM 4029 C C . ILE B 1 273 ? -76.156 43.605 -18.077 1.00 40.88 221 ILE C C 1
ATOM 4030 O O . ILE B 1 273 ? -75.434 44.124 -18.934 1.00 41.15 221 ILE C O 1
ATOM 4035 N N . PRO B 1 274 ? -77.499 43.683 -18.104 1.00 44.34 222 PRO C N 1
ATOM 4036 C CA . PRO B 1 274 ? -78.212 44.503 -19.084 1.00 44.88 222 PRO C CA 1
ATOM 4037 C C . PRO B 1 274 ? -77.941 45.959 -18.800 1.00 43.73 222 PRO C C 1
ATOM 4038 O O . PRO B 1 274 ? -77.495 46.302 -17.695 1.00 42.51 222 PRO C O 1
ATOM 4042 N N . PHE B 1 275 ? -78.172 46.816 -19.779 1.00 39.94 223 PHE C N 1
ATOM 4043 C CA . PHE B 1 275 ? -78.135 48.235 -19.519 1.00 39.27 223 PHE C CA 1
ATOM 4044 C C . PHE B 1 275 ? -79.492 48.734 -19.954 1.00 40.00 223 PHE C C 1
ATOM 4045 O O . PHE B 1 275 ? -79.981 48.371 -21.051 1.00 41.47 223 PHE C O 1
ATOM 4053 N N . LEU B 1 276 ? -80.116 49.563 -19.125 1.00 41.89 224 LEU C N 1
ATOM 4054 C CA . LEU B 1 276 ? -81.266 50.319 -19.591 1.00 42.74 224 LEU C CA 1
ATOM 4055 C C . LEU B 1 276 ? -80.771 51.501 -20.421 1.00 43.55 224 LEU C C 1
ATOM 4056 O O . LEU B 1 276 ? -79.709 52.052 -20.145 1.00 43.01 224 LEU C O 1
ATOM 4061 N N . THR B 1 277 ? -81.515 51.853 -21.467 1.00 47.61 225 THR C N 1
ATOM 4062 C CA . THR B 1 277 ? -81.219 53.041 -22.260 1.00 48.80 225 THR C CA 1
ATOM 4063 C C . THR B 1 277 ? -81.748 54.309 -21.575 1.00 48.58 225 THR C C 1
ATOM 4064 O O . THR B 1 277 ? -82.455 54.223 -20.556 1.00 47.55 225 THR C O 1
ATOM 4068 N N . GLY B 1 278 ? -81.418 55.480 -22.111 1.00 41.34 226 GLY C N 1
ATOM 4069 C CA . GLY B 1 278 ? -81.942 56.712 -21.565 1.00 41.60 226 GLY C CA 1
ATOM 4070 C C . GLY B 1 278 ? -81.394 57.033 -20.153 1.00 39.99 226 GLY C C 1
ATOM 4071 O O . GLY B 1 278 ? -80.347 56.495 -19.745 1.00 38.89 226 GLY C O 1
ATOM 4072 N N . TYR B 1 279 ? -82.091 57.904 -19.433 1.00 62.51 227 TYR C N 1
ATOM 4073 C CA . TYR B 1 279 ? -81.640 58.322 -18.107 1.00 61.46 227 TYR C CA 1
ATOM 4074 C C . TYR B 1 279 ? -81.777 57.231 -17.034 1.00 59.63 227 TYR C C 1
ATOM 4075 O O . TYR B 1 279 ? -81.179 57.333 -16.002 1.00 58.79 227 TYR C O 1
ATOM 4084 N N . ALA B 1 280 ? -82.522 56.166 -17.311 1.00 46.11 228 ALA C N 1
ATOM 4085 C CA . ALA B 1 280 ? -82.705 55.042 -16.378 1.00 44.75 228 ALA C CA 1
ATOM 4086 C C . ALA B 1 280 ? -81.445 54.194 -16.149 1.00 43.82 228 ALA C C 1
ATOM 4087 O O . ALA B 1 280 ? -81.403 53.338 -15.235 1.00 42.86 228 ALA C O 1
ATOM 4089 N N . VAL B 1 281 ? -80.413 54.425 -16.955 1.00 38.81 229 VAL C N 1
ATOM 4090 C CA . VAL B 1 281 ? -79.231 53.579 -16.877 1.00 38.15 229 VAL C CA 1
ATOM 4091 C C . VAL B 1 281 ? -78.586 53.514 -15.467 1.00 37.05 229 VAL C C 1
ATOM 4092 O O . VAL B 1 281 ? -78.218 52.427 -15.019 1.00 36.38 229 VAL C O 1
ATOM 4096 N N . GLU B 1 282 ? -78.418 54.646 -14.787 1.00 47.16 230 GLU C N 1
ATOM 4097 C CA . GLU B 1 282 ? -77.696 54.628 -13.506 1.00 46.51 230 GLU C CA 1
ATOM 4098 C C . GLU B 1 282 ? -78.414 53.786 -12.445 1.00 45.73 230 GLU C C 1
ATOM 4099 O O . GLU B 1 282 ? -77.790 53.019 -11.731 1.00 45.21 230 GLU C O 1
ATOM 4105 N N . THR B 1 283 ? -79.741 53.901 -12.421 1.00 37.39 231 THR C N 1
ATOM 4106 C CA . THR B 1 283 ? -80.616 53.102 -11.556 1.00 36.96 231 THR C CA 1
ATOM 4107 C C . THR B 1 283 ? -80.546 51.617 -11.810 1.00 36.67 231 THR C C 1
ATOM 4108 O O . THR B 1 283 ? -80.386 50.838 -10.867 1.00 36.32 231 THR C O 1
ATOM 4112 N N . GLY B 1 284 ? -80.669 51.225 -13.090 1.00 35.95 232 GLY C N 1
ATOM 4113 C CA . GLY B 1 284 ? -80.589 49.823 -13.462 1.00 36.06 232 GLY C CA 1
ATOM 4114 C C . GLY B 1 284 ? -79.249 49.219 -13.091 1.00 35.67 232 GLY C C 1
ATOM 4115 O O . GLY B 1 284 ? -79.161 48.108 -12.598 1.00 35.65 232 GLY C O 1
ATOM 4116 N N . ILE B 1 285 ? -78.193 49.974 -13.310 1.00 35.41 233 ILE C N 1
ATOM 4117 C CA . ILE B 1 285 ? -76.847 49.482 -13.001 1.00 35.19 233 ILE C CA 1
ATOM 4118 C C . ILE B 1 285 ? -76.691 49.199 -11.488 1.00 34.78 233 ILE C C 1
ATOM 4119 O O . ILE B 1 285 ? -76.212 48.119 -11.078 1.00 34.84 233 ILE C O 1
ATOM 4124 N N . MET B 1 286 ? -77.150 50.149 -10.666 1.00 40.37 234 MET C N 1
ATOM 4125 C CA . MET B 1 286 ? -77.098 49.973 -9.223 1.00 40.29 234 MET C CA 1
ATOM 4126 C C . MET B 1 286 ? -77.828 48.704 -8.822 1.00 40.41 234 MET C C 1
ATOM 4127 O O . MET B 1 286 ? -77.281 47.867 -8.095 1.00 40.60 234 MET C O 1
ATOM 4132 N N . ILE B 1 287 ? -79.050 48.540 -9.323 1.00 35.73 235 ILE C N 1
ATOM 4133 C CA . ILE B 1 287 ? -79.841 47.391 -8.927 1.00 36.13 235 ILE C CA 1
ATOM 4134 C C . ILE B 1 287 ? -79.198 46.114 -9.443 1.00 36.53 235 ILE C C 1
ATOM 4135 O O . ILE B 1 287 ? -79.141 45.128 -8.705 1.00 37.03 235 ILE C O 1
ATOM 4140 N N . ASP B 1 288 ? -78.729 46.114 -10.707 1.00 36.59 236 ASP C N 1
ATOM 4141 C CA . ASP B 1 288 ? -78.188 44.878 -11.290 1.00 37.24 236 ASP C CA 1
ATOM 4142 C C . ASP B 1 288 ? -76.821 44.516 -10.693 1.00 37.18 236 ASP C C 1
ATOM 4143 O O . ASP B 1 288 ? -76.503 43.352 -10.491 1.00 37.91 236 ASP C O 1
ATOM 4148 N N . VAL B 1 289 ? -75.995 45.513 -10.414 1.00 36.78 237 VAL C N 1
ATOM 4149 C CA . VAL B 1 289 ? -74.730 45.190 -9.785 1.00 36.92 237 VAL C CA 1
ATOM 4150 C C . VAL B 1 289 ? -74.998 44.562 -8.415 1.00 37.33 237 VAL C C 1
ATOM 4151 O O . VAL B 1 289 ? -74.468 43.480 -8.098 1.00 38.07 237 VAL C O 1
ATOM 4155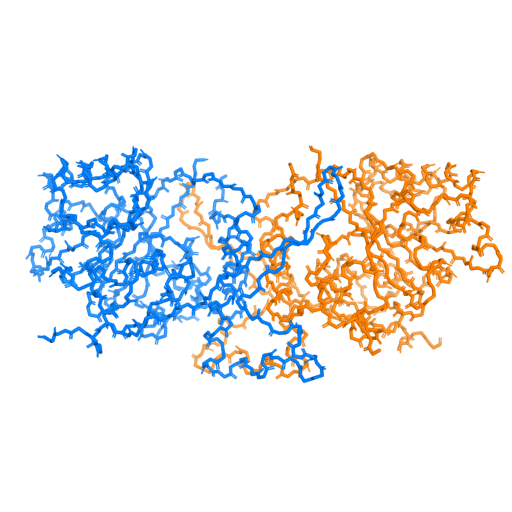 N N . LEU B 1 290 ? -75.851 45.226 -7.632 1.00 35.25 238 LEU C N 1
ATOM 4156 C CA . LEU B 1 290 ? -76.277 44.702 -6.331 1.00 35.87 238 LEU C CA 1
ATOM 4157 C C . LEU B 1 290 ? -76.652 43.215 -6.398 1.00 36.85 238 LEU C C 1
ATOM 4158 O O . LEU B 1 290 ? -76.149 42.405 -5.601 1.00 37.75 238 LEU C O 1
ATOM 4163 N N . LYS B 1 291 ? -77.516 42.850 -7.350 1.00 46.63 239 LYS C N 1
ATOM 4164 C CA . LYS B 1 291 ? -77.950 41.460 -7.484 1.00 47.91 239 LYS C CA 1
ATOM 4165 C C . LYS B 1 291 ? -76.825 40.511 -7.897 1.00 48.66 239 LYS C C 1
ATOM 4166 O O . LYS B 1 291 ? -76.781 39.342 -7.483 1.00 50.06 239 LYS C O 1
ATOM 4172 N N . LYS B 1 292 ? -75.921 41.032 -8.717 1.00 45.97 240 LYS C N 1
ATOM 4173 C CA . LYS B 1 292 ? -74.843 40.248 -9.274 1.00 46.68 240 LYS C CA 1
ATOM 4174 C C . LYS B 1 292 ? -73.746 39.883 -8.270 1.00 47.17 240 LYS C C 1
ATOM 4175 O O . LYS B 1 292 ? -73.396 38.705 -8.131 1.00 48.56 240 LYS C O 1
ATOM 4181 N N . VAL B 1 293 ? -73.181 40.907 -7.625 1.00 38.64 241 VAL C N 1
ATOM 4182 C CA . VAL B 1 293 ? -71.994 40.739 -6.769 1.00 39.18 241 VAL C CA 1
ATOM 4183 C C . VAL B 1 293 ? -72.273 40.922 -5.260 1.00 39.58 241 VAL C C 1
ATOM 4184 O O . VAL B 1 293 ? -71.425 40.602 -4.412 1.00 40.49 241 VAL C O 1
ATOM 4188 N N . GLY B 1 294 ? -73.447 41.436 -4.920 1.00 46.32 242 GLY C N 1
ATOM 4189 C CA . GLY B 1 294 ? -73.788 41.617 -3.516 1.00 46.91 242 GLY C CA 1
ATOM 4190 C C . GLY B 1 294 ? -73.295 42.953 -2.967 1.00 46.26 242 GLY C C 1
ATOM 4191 O O . GLY B 1 294 ? -72.356 43.554 -3.509 1.00 45.67 242 GLY C O 1
ATOM 4192 N N . LEU B 1 295 ? -73.949 43.432 -1.908 1.00 40.08 243 LEU C N 1
ATOM 4193 C CA . LEU B 1 295 ? -73.651 44.753 -1.350 1.00 39.79 243 LEU C CA 1
ATOM 4194 C C . LEU B 1 295 ? -72.213 44.897 -0.866 1.00 40.50 243 LEU C C 1
ATOM 4195 O O . LEU B 1 295 ? -71.618 45.956 -0.993 1.00 40.13 243 LEU C O 1
ATOM 4200 N N . GLY B 1 296 ? -71.659 43.836 -0.285 1.00 42.00 244 GLY C N 1
ATOM 4201 C CA . GLY B 1 296 ? -70.323 43.888 0.268 1.00 43.00 244 GLY C CA 1
ATOM 4202 C C . GLY B 1 296 ? -69.259 44.094 -0.776 1.00 42.27 244 GLY C C 1
ATOM 4203 O O . GLY B 1 296 ? -68.135 44.452 -0.440 1.00 42.95 244 GLY C O 1
ATOM 4204 N N . ALA B 1 297 ? -69.592 43.851 -2.050 1.00 40.83 245 ALA C N 1
ATOM 4205 C CA . ALA B 1 297 ? -68.634 44.067 -3.130 1.00 40.24 245 ALA C CA 1
ATOM 4206 C C . ALA B 1 297 ? -68.780 45.452 -3.732 1.00 39.13 245 ALA C C 1
ATOM 4207 O O . ALA B 1 297 ? -68.078 45.753 -4.680 1.00 38.73 245 ALA C O 1
ATOM 4209 N N . MET B 1 298 ? -69.676 46.281 -3.193 1.00 40.16 246 MET C N 1
ATOM 421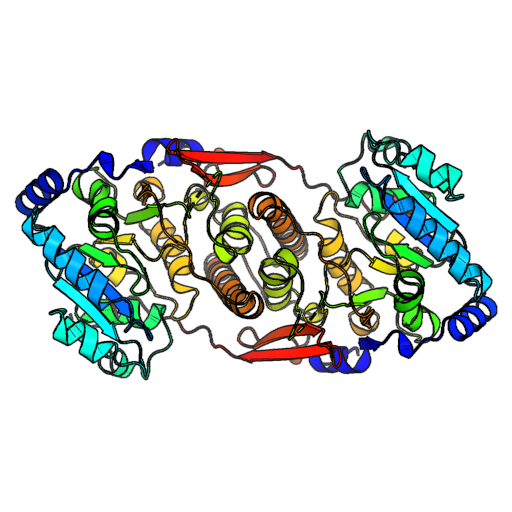0 C CA . MET B 1 298 ? -69.837 47.681 -3.624 1.00 39.52 246 MET C CA 1
ATOM 4211 C C . MET B 1 298 ? -69.282 48.716 -2.619 1.00 40.43 246 MET C C 1
ATOM 4212 O O . MET B 1 298 ? -69.289 48.488 -1.401 1.00 41.47 246 MET C O 1
ATOM 4217 N N . ALA B 1 299 ? -68.817 49.863 -3.096 1.00 36.39 247 ALA C N 1
ATOM 4218 C CA . ALA B 1 299 ? -68.262 50.872 -2.178 1.00 37.64 247 ALA C CA 1
ATOM 4219 C C . ALA B 1 299 ? -68.535 52.250 -2.743 1.00 37.50 247 ALA C C 1
ATOM 4220 O O . ALA B 1 299 ? -68.948 52.381 -3.890 1.00 36.49 247 ALA C O 1
ATOM 4222 N N . GLN B 1 300 ? -68.275 53.279 -1.958 1.00 39.31 248 GLN C N 1
ATOM 4223 C CA . GLN B 1 300 ? -68.276 54.636 -2.482 1.00 39.71 248 GLN C CA 1
ATOM 4224 C C . GLN B 1 300 ? -67.083 55.377 -1.886 1.00 41.59 248 GLN C C 1
ATOM 4225 O O . GLN B 1 300 ? -66.571 55.024 -0.796 1.00 42.72 248 GLN C O 1
ATOM 4231 N N . VAL B 1 301 ? -66.627 56.401 -2.587 1.00 40.87 249 VAL C N 1
ATOM 4232 C CA . VAL B 1 301 ? -65.508 57.182 -2.118 1.00 42.93 249 VAL C CA 1
ATOM 4233 C C . VAL B 1 301 ? -65.899 58.645 -2.212 1.00 44.17 249 VAL C C 1
ATOM 4234 O O . VAL B 1 301 ? -66.301 59.098 -3.280 1.00 43.53 249 VAL C O 1
ATOM 4238 N N . ASP B 1 302 ? -65.821 59.361 -1.092 1.00 45.45 250 ASP C N 1
ATOM 4239 C CA . ASP B 1 302 ? -66.096 60.797 -1.026 1.00 47.26 250 ASP C CA 1
ATOM 4240 C C . ASP B 1 302 ? -65.045 61.525 -1.874 1.00 48.47 250 ASP C C 1
ATOM 4241 O O . ASP B 1 302 ? -63.837 61.347 -1.652 1.00 49.54 250 ASP C O 1
ATOM 4246 N N . LEU B 1 303 ? -65.479 62.335 -2.842 1.00 50.35 251 LEU C N 1
ATOM 4247 C CA . LEU B 1 303 ? -64.519 63.037 -3.706 1.00 51.73 251 LEU C CA 1
ATOM 4248 C C . LEU B 1 303 ? -64.415 64.543 -3.463 1.00 54.77 251 LEU C C 1
ATOM 4249 O O . LEU B 1 303 ? -63.713 65.239 -4.193 1.00 56.28 251 LEU C O 1
ATOM 4254 N N . GLY B 1 304 ? -65.091 65.044 -2.430 1.00 62.56 252 GLY C N 1
ATOM 4255 C CA . GLY B 1 304 ? -65.046 66.468 -2.138 1.00 65.80 252 GLY C CA 1
ATOM 4256 C C . GLY B 1 304 ? -66.183 67.280 -2.755 1.00 65.92 252 GLY C C 1
ATOM 4257 O O . GLY B 1 304 ? -67.326 66.825 -2.777 1.00 63.88 252 GLY C O 1
ATOM 4258 N N . GLU B 1 305 ? -65.876 68.483 -3.245 1.00 92.46 253 GLU C N 1
ATOM 4259 C CA . GLU B 1 305 ? -66.886 69.398 -3.784 1.00 93.30 253 GLU C CA 1
ATOM 4260 C C . GLU B 1 305 ? -67.082 69.219 -5.285 1.00 91.71 253 GLU C C 1
ATOM 4261 O O . GLU B 1 305 ? -66.127 69.301 -6.059 1.00 92.36 253 GLU C O 1
ATOM 4267 N N . ARG B 1 306 ? -68.327 68.982 -5.694 1.00 107.39 254 ARG C N 1
ATOM 4268 C CA . ARG B 1 306 ? -68.681 68.916 -7.111 1.00 106.34 254 ARG C CA 1
ATOM 4269 C C . ARG B 1 306 ? -69.689 70.019 -7.452 1.00 108.13 254 ARG C C 1
ATOM 4270 O O . ARG B 1 306 ? -70.765 70.087 -6.842 1.00 107.73 254 ARG C O 1
ATOM 4278 N N . GLN B 1 307 ? -69.340 70.883 -8.413 1.00 92.48 255 GLN C N 1
ATOM 4279 C CA . GLN B 1 307 ? -70.247 71.953 -8.847 1.00 94.54 255 GLN C CA 1
ATOM 4280 C C . GLN B 1 307 ? -71.596 71.361 -9.252 1.00 92.01 255 GLN C C 1
ATOM 4281 O O . GLN B 1 307 ? -71.672 70.271 -9.843 1.00 89.16 255 GLN C O 1
ATOM 4287 N N . ASN B 1 308 ? -72.665 72.074 -8.918 1.00 120.65 256 ASN C N 1
ATOM 4288 C CA . ASN B 1 308 ? -73.994 71.645 -9.309 1.00 118.76 256 ASN C CA 1
ATOM 4289 C C . ASN B 1 308 ? -74.252 72.075 -10.744 1.00 119.76 256 ASN C C 1
ATOM 4290 O O . ASN B 1 308 ? -73.969 73.223 -11.117 1.00 123.02 256 ASN C O 1
ATOM 4295 N N . ARG B 1 309 ? -74.747 71.158 -11.568 1.00 117.15 257 ARG C N 1
ATOM 4296 C CA . ARG B 1 309 ? -75.283 71.576 -12.856 1.00 118.29 257 ARG C CA 1
ATOM 4297 C C . ARG B 1 309 ? -76.821 71.614 -12.758 1.00 117.82 257 ARG C C 1
ATOM 4298 O O . ARG B 1 309 ? -77.498 70.581 -12.865 1.00 115.11 257 ARG C O 1
ATOM 4306 N N . HIS B 1 310 ? -77.336 72.823 -12.506 1.00 110.06 258 HIS C N 1
ATOM 4307 C CA . HIS B 1 310 ? -78.762 73.097 -12.316 1.00 110.34 258 HIS C CA 1
ATOM 4308 C C . HIS B 1 310 ? -79.564 73.049 -13.629 1.00 110.53 258 HIS C C 1
ATOM 4309 O O . HIS B 1 310 ? -79.076 73.459 -14.695 1.00 112.24 258 HIS C O 1
ATOM 4316 N N . GLN B 1 311 ? -80.794 72.545 -13.548 1.00 103.17 259 GLN C N 1
ATOM 4317 C CA . GLN B 1 311 ? -81.678 72.473 -14.716 1.00 103.51 259 GLN C CA 1
ATOM 4318 C C . GLN B 1 311 ? -83.134 72.712 -14.316 1.00 103.87 259 GLN C C 1
ATOM 4319 O O . GLN B 1 311 ? -83.424 72.980 -13.143 1.00 103.97 259 GLN C O 1
ATOM 4325 N N . HIS B 1 312 ? -84.051 72.624 -15.276 1.00 100.91 260 HIS C N 1
ATOM 4326 C CA . HIS B 1 312 ? -85.439 73.016 -15.008 1.00 101.87 260 HIS C CA 1
ATOM 4327 C C . HIS B 1 312 ? -86.301 71.918 -14.367 1.00 98.88 260 HIS C C 1
ATOM 4328 O O . HIS B 1 312 ? -86.283 70.766 -14.812 1.00 96.46 260 HIS C O 1
ATOM 4335 N N . LEU B 1 313 ? -87.052 72.293 -13.323 1.00 81.46 261 LEU C N 1
ATOM 4336 C CA . LEU B 1 313 ? -87.856 71.331 -12.549 1.00 78.97 261 LEU C CA 1
ATOM 4337 C C . LEU B 1 313 ? -88.751 70.501 -13.479 1.00 77.82 261 LEU C C 1
ATOM 4338 O O . LEU B 1 313 ? -89.044 69.336 -13.183 1.00 75.27 261 LEU C O 1
ATOM 4343 N N . ARG B 1 314 ? -89.145 71.088 -14.613 1.00 94.86 262 ARG C N 1
ATOM 4344 C CA . ARG B 1 314 ? -89.939 70.379 -15.619 1.00 94.33 262 ARG C CA 1
ATOM 4345 C C . ARG B 1 314 ? -89.188 69.175 -16.177 1.00 91.94 262 ARG C C 1
ATOM 4346 O O . ARG B 1 314 ? -89.696 68.057 -16.150 1.00 89.92 262 ARG C O 1
ATOM 4354 N N . ASP B 1 315 ? -87.976 69.420 -16.676 1.00 94.17 263 ASP C N 1
ATOM 4355 C CA . ASP B 1 315 ? -87.140 68.386 -17.293 1.00 92.34 263 ASP C CA 1
ATOM 4356 C C . ASP B 1 315 ? -86.722 67.314 -16.292 1.00 89.27 263 ASP C C 1
ATOM 4357 O O . ASP B 1 315 ? -86.491 66.158 -16.658 1.00 87.41 263 ASP C O 1
ATOM 4362 N N . LEU B 1 316 ? -86.605 67.702 -15.023 1.00 56.25 264 LEU C N 1
ATOM 4363 C CA . LEU B 1 316 ? -86.250 66.748 -13.982 1.00 53.71 264 LEU C CA 1
ATOM 4364 C C . LEU B 1 316 ? -87.366 65.718 -13.843 1.00 52.18 264 LEU C C 1
ATOM 4365 O O . LEU B 1 316 ? -87.120 64.548 -13.548 1.00 50.05 264 LEU C O 1
ATOM 4370 N N . SER B 1 317 ? -88.586 66.151 -14.131 1.00 58.30 265 SER C N 1
ATOM 4371 C CA . SER B 1 317 ? -89.749 65.295 -13.973 1.00 57.28 265 SER C CA 1
ATOM 4372 C C . SER B 1 317 ? -89.650 64.067 -14.873 1.00 55.99 265 SER C C 1
ATOM 4373 O O . SER B 1 317 ? -90.037 62.968 -14.469 1.00 54.39 265 SER C O 1
ATOM 4376 N N . ARG B 1 318 ? -89.114 64.248 -16.074 1.00 68.40 266 ARG C N 1
ATOM 4377 C CA . ARG B 1 318 ? -88.938 63.134 -16.999 1.00 67.54 266 ARG C CA 1
ATOM 4378 C C . ARG B 1 318 ? -87.850 62.201 -16.488 1.00 65.35 266 ARG C C 1
ATOM 4379 O O . ARG B 1 318 ? -87.965 60.985 -16.604 1.00 64.05 266 ARG C O 1
ATOM 4387 N N . MET B 1 319 ? -86.786 62.776 -15.936 1.00 62.75 267 MET C N 1
ATOM 4388 C CA . MET B 1 319 ? -85.706 61.984 -15.362 1.00 60.90 267 MET C CA 1
ATOM 4389 C C . MET B 1 319 ? -86.172 61.148 -14.167 1.00 59.27 267 MET C C 1
ATOM 4390 O O . MET B 1 319 ? -85.787 59.987 -14.009 1.00 57.75 267 MET C O 1
ATOM 4395 N N . SER B 1 320 ? -87.012 61.753 -13.330 1.00 40.43 268 SER C N 1
ATOM 4396 C CA . SER B 1 320 ? -87.553 61.046 -12.148 1.00 39.25 268 SER C CA 1
ATOM 4397 C C . SER B 1 320 ? -88.378 59.881 -12.660 1.00 38.61 268 SER C C 1
ATOM 4398 O O . SER B 1 320 ? -88.345 58.789 -12.104 1.00 37.33 268 SER C O 1
ATOM 4401 N N . TYR B 1 321 ? -89.111 60.120 -13.736 1.00 39.43 269 TYR C N 1
ATOM 4402 C CA . TYR B 1 321 ? -89.983 59.085 -14.247 1.00 39.27 269 TYR C CA 1
ATOM 4403 C C . TYR B 1 321 ? -89.165 57.894 -14.759 1.00 38.20 269 TYR C C 1
ATOM 4404 O O . TYR B 1 321 ? -89.606 56.746 -14.645 1.00 37.61 269 TYR C O 1
ATOM 4413 N N . ALA B 1 322 ? -87.955 58.161 -15.259 1.00 44.88 270 ALA C N 1
ATOM 4414 C CA . ALA B 1 322 ? -87.048 57.096 -15.731 1.00 44.00 270 ALA C CA 1
ATOM 4415 C C . ALA B 1 322 ? -86.563 56.255 -14.549 1.00 42.40 270 ALA C C 1
ATOM 4416 O O . ALA B 1 322 ? -86.407 55.023 -14.659 1.00 41.76 270 ALA C O 1
ATOM 4418 N N . VAL B 1 323 ? -86.275 56.916 -13.437 1.00 43.77 271 VAL C N 1
ATOM 4419 C CA . VAL B 1 323 ? -85.901 56.167 -12.241 1.00 42.58 271 VAL C CA 1
ATOM 4420 C C . VAL B 1 323 ? -87.070 55.265 -11.816 1.00 42.44 271 VAL C C 1
ATOM 4421 O O . VAL B 1 323 ? -86.894 54.065 -11.605 1.00 41.79 271 VAL C O 1
ATOM 4425 N N . VAL B 1 324 ? -88.258 55.847 -11.734 1.00 36.55 272 VAL C N 1
ATOM 4426 C CA . VAL B 1 324 ? -89.463 55.107 -11.425 1.00 36.75 272 VAL C CA 1
ATOM 4427 C C . VAL B 1 324 ? -89.639 53.917 -12.375 1.00 36.86 272 VAL C C 1
ATOM 4428 O O . VAL B 1 324 ? -89.821 52.769 -11.951 1.00 36.55 272 VAL C O 1
ATOM 4432 N N . ARG B 1 325 ? -89.528 54.177 -13.675 1.00 39.50 273 ARG C N 1
ATOM 4433 C CA . ARG B 1 325 ? -89.698 53.111 -14.660 1.00 40.01 273 ARG C CA 1
ATOM 4434 C C . ARG B 1 325 ? -88.679 51.986 -14.493 1.00 39.08 273 ARG C C 1
ATOM 4435 O O . ARG B 1 325 ? -89.022 50.817 -14.570 1.00 39.38 273 ARG C O 1
ATOM 4443 N N . ALA B 1 326 ? -87.426 52.353 -14.262 1.00 38.14 274 ALA C N 1
ATOM 4444 C CA . ALA B 1 326 ? -86.385 51.373 -14.030 1.00 37.35 274 ALA C CA 1
ATOM 4445 C C . ALA B 1 326 ? -86.681 50.509 -12.790 1.00 36.87 274 ALA C C 1
ATOM 4446 O O . ALA B 1 326 ? -86.483 49.301 -12.823 1.00 36.96 274 ALA C O 1
ATOM 4448 N N . VAL B 1 327 ? -87.153 51.125 -11.699 1.00 36.34 275 VAL C N 1
ATOM 4449 C CA . VAL B 1 327 ? -87.480 50.371 -10.499 1.00 36.17 275 VAL C CA 1
ATOM 4450 C C . VAL B 1 327 ? -88.680 49.457 -10.790 1.00 37.11 275 VAL C C 1
ATOM 4451 O O . VAL B 1 327 ? -88.683 48.255 -10.454 1.00 37.37 275 VAL C O 1
ATOM 4455 N N . ALA B 1 328 ? -89.702 50.021 -11.438 1.00 38.29 276 ALA C N 1
ATOM 4456 C CA . ALA B 1 328 ? -90.904 49.247 -11.735 1.00 39.46 276 ALA C CA 1
ATOM 4457 C C . ALA B 1 328 ? -90.575 47.989 -12.527 1.00 40.04 276 ALA C C 1
ATOM 4458 O O . ALA B 1 328 ? -91.041 46.879 -12.203 1.00 40.80 276 ALA C O 1
ATOM 4460 N N . ARG B 1 329 ? -89.769 48.160 -13.562 1.00 41.68 277 ARG C N 1
ATOM 4461 C CA . ARG B 1 329 ? -89.391 47.045 -14.428 1.00 42.47 277 ARG C CA 1
ATOM 4462 C C . ARG B 1 329 ? -88.653 45.950 -13.650 1.00 42.06 277 ARG C C 1
ATOM 4463 O O . ARG B 1 329 ? -88.979 44.772 -13.775 1.00 43.22 277 ARG C O 1
ATOM 4471 N N . ARG B 1 330 ? -87.651 46.338 -12.860 1.00 40.54 278 ARG C N 1
ATOM 4472 C CA . ARG B 1 330 ? -86.950 45.353 -12.006 1.00 40.33 278 ARG C CA 1
ATOM 4473 C C . ARG B 1 330 ? -87.911 44.642 -11.032 1.00 41.11 278 ARG C C 1
ATOM 4474 O O . ARG B 1 330 ? -87.826 43.426 -10.832 1.00 42.02 278 ARG C O 1
ATOM 4482 N N . LEU B 1 331 ? -88.847 45.402 -10.467 1.00 38.22 279 LEU C N 1
ATOM 4483 C CA . LEU B 1 331 ? -89.846 44.816 -9.560 1.00 38.51 279 LEU C CA 1
ATOM 4484 C C . LEU B 1 331 ? -90.730 43.836 -10.337 1.00 40.22 279 LEU C C 1
ATOM 4485 O O . LEU B 1 331 ? -91.040 42.743 -9.859 1.00 41.32 279 LEU C O 1
ATOM 4490 N N . ARG B 1 332 ? -91.158 44.220 -11.533 1.00 51.25 280 ARG C N 1
ATOM 4491 C CA . ARG B 1 332 ? -91.944 43.282 -12.317 1.00 53.11 280 ARG C CA 1
ATOM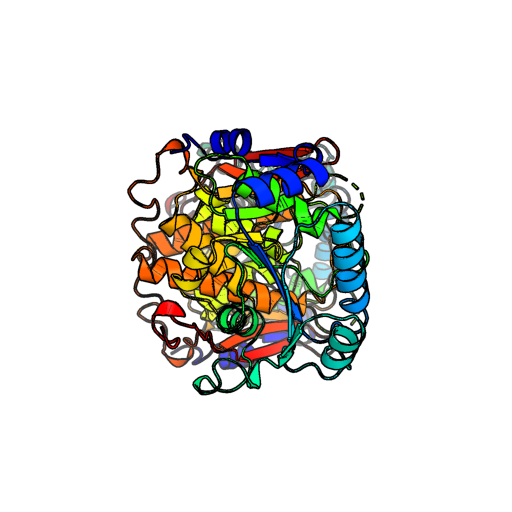 4492 C C . ARG B 1 332 ? -91.170 41.995 -12.660 1.00 53.95 280 ARG C C 1
ATOM 4493 O O . ARG B 1 332 ? -91.691 40.893 -12.538 1.00 55.59 280 ARG C O 1
ATOM 4501 N N . GLN B 1 333 ? -89.916 42.133 -13.061 1.00 44.58 281 GLN C N 1
ATOM 4502 C CA . GLN B 1 333 ? -89.113 40.971 -13.366 1.00 45.32 281 GLN C CA 1
ATOM 4503 C C . GLN B 1 333 ? -88.892 40.042 -12.181 1.00 45.63 281 GLN C C 1
ATOM 4504 O O . GLN B 1 333 ? -88.916 38.816 -12.373 1.00 47.28 281 GLN C O 1
ATOM 4510 N N . GLU B 1 334 ? -88.702 40.610 -10.971 1.00 46.35 282 GLU C N 1
ATOM 4511 C CA . GLU B 1 334 ? -88.564 39.832 -9.737 1.00 46.74 282 GLU C CA 1
ATOM 4512 C C . GLU B 1 334 ? -89.874 39.196 -9.303 1.00 48.49 282 GLU C C 1
ATOM 4513 O O . GLU B 1 334 ? -89.876 38.278 -8.502 1.00 49.55 282 GLU C O 1
ATOM 4519 N N . GLY B 1 335 ? -90.994 39.691 -9.804 1.00 42.13 283 GLY C N 1
ATOM 4520 C CA . GLY B 1 335 ? -92.267 39.174 -9.372 1.00 43.81 283 GLY C CA 1
ATOM 4521 C C . GLY B 1 335 ? -92.839 39.898 -8.161 1.00 43.00 283 GLY C C 1
ATOM 4522 O O . GLY B 1 335 ? -93.920 39.551 -7.692 1.00 44.34 283 GLY C O 1
ATOM 4523 N N . ARG B 1 336 ? -92.123 40.901 -7.658 1.00 44.90 284 ARG C N 1
ATOM 4524 C CA . ARG B 1 336 ? -92.637 41.720 -6.564 1.00 44.14 284 ARG C CA 1
ATOM 4525 C C . ARG B 1 336 ? -93.809 42.557 -7.024 1.00 44.25 284 ARG C C 1
ATOM 4526 O O . ARG B 1 336 ? -94.776 42.768 -6.295 1.00 44.69 284 ARG C O 1
ATOM 4534 N N . LEU B 1 337 ? -93.735 43.014 -8.264 1.00 45.25 285 LEU C N 1
ATOM 4535 C CA . LEU B 1 337 ? -94.823 43.770 -8.825 1.00 45.55 285 LEU C CA 1
ATOM 4536 C C . LEU B 1 337 ? -95.495 42.911 -9.934 1.00 47.45 285 LEU C C 1
ATOM 4537 O O . LEU B 1 337 ? -94.811 42.266 -10.730 1.00 47.90 285 LEU C O 1
ATOM 4542 N N . GLN B 1 338 ? -96.816 42.872 -9.971 1.00 57.28 286 GLN C N 1
ATOM 4543 C CA . GLN B 1 338 ? -97.472 42.097 -10.997 1.00 59.30 286 GLN C CA 1
ATOM 4544 C C . GLN B 1 338 ? -98.850 42.672 -11.276 1.00 60.11 286 GLN C C 1
ATOM 4545 O O . GLN B 1 338 ? -99.335 43.503 -10.515 1.00 59.22 286 GLN C O 1
ATOM 4551 N N . GLN B 1 339 ? -99.481 42.232 -12.365 1.00 70.70 287 GLN C N 1
ATOM 4552 C CA . GLN B 1 339 ? -100.774 42.773 -12.802 1.00 71.66 287 GLN C CA 1
ATOM 4553 C C . GLN B 1 339 ? -100.800 44.297 -12.684 1.00 69.80 287 GLN C C 1
ATOM 4554 O O . GLN B 1 339 ? -101.763 44.865 -12.174 1.00 69.86 287 GLN C O 1
ATOM 4560 N N . LEU B 1 340 ? -99.726 44.933 -13.169 1.00 58.40 288 LEU C N 1
ATOM 4561 C CA . LEU B 1 340 ? -99.516 46.391 -13.103 1.00 56.78 288 LEU C CA 1
ATOM 4562 C C . LEU B 1 340 ? -100.664 47.262 -13.674 1.00 57.53 288 LEU C C 1
ATOM 4563 O O . LEU B 1 340 ? -101.068 48.259 -13.074 1.00 56.73 288 LEU C O 1
ATOM 4568 N N . ARG B 1 341 ? -101.174 46.891 -14.843 1.00 57.95 289 ARG C N 1
ATOM 4569 C CA . ARG B 1 341 ? -102.352 47.530 -15.389 1.00 59.04 289 ARG C CA 1
ATOM 4570 C C . ARG B 1 341 ? -103.531 47.027 -14.562 1.00 60.02 289 ARG C C 1
ATOM 4571 O O . ARG B 1 341 ? -103.842 45.838 -14.583 1.00 61.53 289 ARG C O 1
ATOM 4579 N N . GLU B 1 342 ? -104.188 47.907 -13.813 1.00 64.96 290 GLU C N 1
ATOM 4580 C CA . GLU B 1 342 ? -105.339 47.456 -13.042 1.00 66.01 290 GLU C CA 1
ATOM 4581 C C . GLU B 1 342 ? -106.461 47.035 -13.987 1.00 68.36 290 GLU C C 1
ATOM 4582 O O . GLU B 1 342 ? -106.655 47.639 -15.033 1.00 68.86 290 GLU C O 1
ATOM 4588 N N . PRO B 1 343 ? -107.224 46.009 -13.602 1.00 91.38 291 PRO C N 1
ATOM 4589 C CA . PRO B 1 343 ? -108.330 45.579 -14.459 1.00 93.88 291 PRO C CA 1
ATOM 4590 C C . PRO B 1 343 ? -109.411 46.653 -14.442 1.00 93.94 291 PRO C C 1
ATOM 4591 O O . PRO B 1 343 ? -109.681 47.227 -13.380 1.00 92.79 291 PRO C O 1
ATOM 4595 N N . GLY B 1 344 ? -110.019 46.928 -15.591 1.00 85.92 292 GLY C N 1
ATOM 4596 C CA . GLY B 1 344 ? -111.082 47.923 -15.649 1.00 86.23 292 GLY C CA 1
ATOM 4597 C C . GLY B 1 344 ? -110.559 49.258 -16.148 1.00 84.79 292 GLY C C 1
ATOM 4598 O O . GLY B 1 344 ? -111.307 50.079 -16.679 1.00 85.52 292 GLY C O 1
ATOM 4599 N N . LEU B 1 345 ? -109.263 49.468 -15.950 1.00 69.89 293 LEU C N 1
ATOM 4600 C CA . LEU B 1 345 ? -108.531 50.582 -16.534 1.00 68.78 293 LEU C CA 1
ATOM 4601 C C . LEU B 1 345 ? -108.464 50.421 -18.061 1.00 70.39 293 LEU C C 1
ATOM 4602 O O . LEU B 1 345 ? -107.681 49.597 -18.548 1.00 70.63 293 LEU C O 1
ATOM 4607 N N . PRO B 1 346 ? -109.269 51.212 -18.811 1.00 69.78 294 PRO C N 1
ATOM 4608 C CA . PRO B 1 346 ? -109.251 51.260 -20.280 1.00 71.45 294 PRO C CA 1
ATOM 4609 C C . PRO B 1 346 ? -107.825 51.310 -20.837 1.00 70.49 294 PRO C C 1
ATOM 4610 O O . PRO B 1 346 ? -106.948 51.920 -20.192 1.00 68.41 294 PRO C O 1
ATOM 4614 N N . GLU B 1 347 ? -107.599 50.660 -21.984 1.00 75.24 295 GLU C N 1
ATOM 4615 C CA . GLU B 1 347 ? -106.258 50.537 -22.591 1.00 74.60 295 GLU C CA 1
ATOM 4616 C C . GLU B 1 347 ? -105.614 51.893 -22.865 1.00 73.55 295 GLU C C 1
ATOM 4617 O O . GLU B 1 347 ? -104.404 52.059 -22.735 1.00 72.03 295 GLU C O 1
ATOM 4623 N N . SER B 1 348 ? -106.454 52.855 -23.228 1.00 64.53 296 SER C N 1
ATOM 4624 C CA . SER B 1 348 ? -106.034 54.216 -23.524 1.00 64.08 296 SER C CA 1
ATOM 4625 C C . SER B 1 348 ? -105.277 54.877 -22.372 1.00 61.65 296 SER C C 1
ATOM 4626 O O . SER B 1 348 ? -104.470 55.777 -22.601 1.00 61.10 296 SER C O 1
ATOM 4629 N N . PHE B 1 349 ? -105.535 54.445 -21.135 1.00 53.93 297 PHE C N 1
ATOM 4630 C CA . PHE B 1 349 ? -104.843 55.007 -19.963 1.00 51.77 297 PHE C CA 1
ATOM 4631 C C . PHE B 1 349 ? -103.478 54.373 -19.729 1.00 50.36 297 PHE C C 1
ATOM 4632 O O . PHE B 1 349 ? -102.646 54.932 -19.009 1.00 48.76 297 PHE C O 1
ATOM 4640 N N . PHE B 1 350 ? -103.247 53.200 -20.313 1.00 57.74 298 PHE C N 1
ATOM 4641 C CA . PHE B 1 350 ? -102.045 52.449 -19.968 1.00 56.44 298 PHE C CA 1
ATOM 4642 C C . PHE B 1 350 ? -100.994 52.426 -21.087 1.00 56.79 298 PHE C C 1
ATOM 4643 O O . PHE B 1 350 ? -101.099 51.676 -22.064 1.00 58.31 298 PHE C O 1
ATOM 4651 N N . GLN B 1 351 ? -99.969 53.250 -20.913 1.00 58.84 299 GLN C N 1
ATOM 4652 C CA . GLN B 1 351 ? -98.921 53.402 -21.897 1.00 59.11 299 GLN C CA 1
ATOM 4653 C C . GLN B 1 351 ? -97.688 53.910 -21.215 1.00 57.27 299 GLN C C 1
ATOM 4654 O O . GLN B 1 351 ? -97.481 55.099 -21.157 1.00 57.09 299 GLN C O 1
ATOM 4660 N N . LEU B 1 352 ? -96.843 52.998 -20.767 1.00 50.69 300 LEU C N 1
ATOM 4661 C CA . LEU B 1 352 ? -95.719 53.349 -19.913 1.00 48.90 300 LEU C CA 1
ATOM 4662 C C . LEU B 1 352 ? -94.753 54.315 -20.589 1.00 48.97 300 LEU C C 1
ATOM 4663 O O . LEU B 1 352 ? -94.091 55.104 -19.924 1.00 47.94 300 LEU C O 1
ATOM 4668 N N . SER B 1 353 ? -94.679 54.262 -21.920 1.00 44.77 301 SER C N 1
ATOM 4669 C CA . SER B 1 353 ? -93.801 55.171 -22.637 1.00 45.17 301 SER C CA 1
ATOM 4670 C C . SER B 1 353 ? -94.332 56.610 -22.680 1.00 45.94 301 SER C C 1
ATOM 4671 O O . SER B 1 353 ? -93.546 57.519 -22.952 1.00 46.16 301 SER C O 1
ATOM 4674 N N . ASP B 1 354 ? -95.624 56.827 -22.444 1.00 52.90 302 ASP C N 1
ATOM 4675 C CA . ASP B 1 354 ? -96.158 58.183 -22.417 1.00 53.72 302 ASP C CA 1
ATOM 4676 C C . ASP B 1 354 ? -96.240 58.785 -20.997 1.00 52.36 302 ASP C C 1
ATOM 4677 O O . ASP B 1 354 ? -97.115 58.428 -20.216 1.00 51.85 302 ASP C O 1
ATOM 4682 N N . TYR B 1 355 ? -95.347 59.724 -20.717 1.00 48.74 303 TYR C N 1
ATOM 4683 C CA . TYR B 1 355 ? -95.392 60.526 -19.535 1.00 48.00 303 TYR C CA 1
ATOM 4684 C C . TYR B 1 355 ? -96.334 61.706 -19.730 1.00 49.55 303 TYR C C 1
ATOM 4685 O O . TYR B 1 355 ? -96.134 62.511 -20.650 1.00 51.12 303 TYR C O 1
ATOM 4694 N N . LEU B 1 356 ? -97.372 61.793 -18.893 1.00 48.37 304 LEU C N 1
ATOM 4695 C CA . LEU B 1 356 ? -98.292 62.935 -18.934 1.00 49.80 304 LEU C CA 1
ATOM 4696 C C . LEU B 1 356 ? -97.943 63.934 -17.826 1.00 49.38 304 LEU C C 1
ATOM 4697 O O . LEU B 1 356 ? -97.775 63.566 -16.636 1.00 47.85 304 LEU C O 1
ATOM 4702 N N . HIS B 1 357 ? -97.794 65.193 -18.216 1.00 56.44 305 HIS C N 1
ATOM 4703 C CA . HIS B 1 357 ? -97.256 66.182 -17.308 1.00 56.46 305 HIS C CA 1
ATOM 4704 C C . HIS B 1 357 ? -98.171 67.384 -17.264 1.00 58.24 305 HIS C C 1
ATOM 4705 O O . HIS B 1 357 ? -98.061 68.271 -18.113 1.00 60.23 305 HIS C O 1
ATOM 4712 N N . ALA B 1 358 ? -99.064 67.418 -16.264 1.00 51.74 306 ALA C N 1
ATOM 4713 C CA . ALA B 1 358 ? -100.064 68.481 -16.166 1.00 53.40 306 ALA C CA 1
ATOM 4714 C C . ALA B 1 358 ? -99.428 69.749 -15.592 1.00 54.45 306 ALA C C 1
ATOM 4715 O O . ALA B 1 358 ? -98.705 69.700 -14.581 1.00 53.31 306 ALA C O 1
ATOM 4717 N N . VAL B 1 359 ? -99.703 70.888 -16.220 1.00 54.23 307 VAL C N 1
ATOM 4718 C CA . VAL B 1 359 ? -99.047 72.128 -15.835 1.00 55.75 307 VAL C CA 1
ATOM 4719 C C . VAL B 1 359 ? -100.034 73.252 -15.879 1.00 58.01 307 VAL C C 1
ATOM 4720 O O . VAL B 1 359 ? -101.103 73.128 -16.455 1.00 58.60 307 VAL C O 1
ATOM 4724 N N . ALA B 1 360 ? -99.685 74.343 -15.215 1.00 55.67 308 ALA C N 1
ATOM 4725 C CA . ALA B 1 360 ? -100.521 75.526 -15.183 1.00 58.13 308 ALA C CA 1
ATOM 4726 C C . ALA B 1 360 ? -99.732 76.600 -15.887 1.00 60.90 308 ALA C C 1
ATOM 4727 O O . ALA B 1 360 ? -98.571 76.829 -15.572 1.00 60.99 308 ALA C O 1
ATOM 4729 N N . THR B 1 361 ? -100.352 77.220 -16.878 1.00 60.30 309 THR C N 1
ATOM 4730 C CA . THR B 1 361 ? -99.693 78.249 -17.653 1.00 63.35 309 THR C CA 1
ATOM 4731 C C . THR B 1 361 ? -100.553 79.476 -17.530 1.00 66.22 309 THR C C 1
ATOM 4732 O O . THR B 1 361 ? -101.702 79.401 -17.099 1.00 65.70 309 THR C O 1
ATOM 4736 N N . PRO B 1 362 ? -100.006 80.619 -17.927 1.00 82.49 310 PRO C N 1
ATOM 4737 C CA . PRO B 1 362 ? -100.800 81.846 -17.891 1.00 85.68 310 PRO C CA 1
ATOM 4738 C C . PRO B 1 362 ? -101.964 81.796 -18.883 1.00 86.71 310 PRO C C 1
ATOM 4739 O O . PRO B 1 362 ? -102.874 82.612 -18.742 1.00 88.78 310 PRO C O 1
ATOM 4743 N N . GLU B 1 363 ? -101.954 80.877 -19.857 1.00 81.27 311 GLU C N 1
ATOM 4744 C CA . GLU B 1 363 ? -103.092 80.782 -20.797 1.00 82.37 311 GLU C CA 1
ATOM 4745 C C . GLU B 1 363 ? -104.131 79.726 -20.368 1.00 79.44 311 GLU C C 1
ATOM 4746 O O . GLU B 1 363 ? -105.162 79.557 -21.024 1.00 80.13 311 GLU C O 1
ATOM 4752 N N . GLY B 1 364 ? -103.853 79.038 -19.257 1.00 73.46 312 GLY C N 1
ATOM 4753 C CA . GLY B 1 364 ? -104.788 78.093 -18.648 1.00 70.85 312 GLY C CA 1
ATOM 4754 C C . GLY B 1 364 ? -104.082 76.818 -18.235 1.00 67.49 312 GLY C C 1
ATOM 4755 O O . GLY B 1 364 ? -102.860 76.770 -18.221 1.00 67.06 312 GLY C O 1
ATOM 4756 N N . LEU B 1 365 ? -104.814 75.767 -17.908 1.00 62.95 313 LEU C N 1
ATOM 4757 C CA . LEU B 1 365 ? -104.118 74.521 -17.597 1.00 60.04 313 LEU C CA 1
ATOM 4758 C C . LEU B 1 365 ? -103.749 73.781 -18.886 1.00 60.02 313 LEU C C 1
ATOM 4759 O O . LEU B 1 365 ? -104.508 73.769 -19.832 1.00 61.39 313 LEU C O 1
ATOM 4764 N N . LYS B 1 366 ? -102.586 73.152 -18.898 1.00 58.52 314 LYS C N 1
ATOM 4765 C CA . LYS B 1 366 ? -102.163 72.419 -20.051 1.00 58.47 314 LYS C CA 1
ATOM 4766 C C . LYS B 1 366 ? -101.693 71.034 -19.693 1.00 55.62 314 LYS C C 1
ATOM 4767 O O . LYS B 1 366 ? -100.883 70.872 -18.797 1.00 54.06 314 LYS C O 1
ATOM 4773 N N . LEU B 1 367 ? -102.165 70.039 -20.439 1.00 60.07 315 LEU C N 1
ATOM 4774 C CA . LEU B 1 367 ? -101.650 68.680 -20.298 1.00 57.79 315 LEU C CA 1
ATOM 4775 C C . LEU B 1 367 ? -100.620 68.364 -21.363 1.00 58.21 315 LEU C C 1
ATOM 4776 O O . LEU B 1 367 ? -100.984 68.111 -22.507 1.00 59.52 315 LEU C O 1
ATOM 4781 N N . GLN B 1 368 ? -99.344 68.350 -21.000 1.00 69.94 316 GLN C N 1
ATOM 4782 C CA . GLN B 1 368 ? -98.324 68.039 -21.975 1.00 70.30 316 GLN C CA 1
ATOM 4783 C C . GLN B 1 368 ? -97.791 66.623 -21.837 1.00 68.07 316 GLN C C 1
ATOM 4784 O O . GLN B 1 368 ? -97.995 65.984 -20.822 1.00 66.18 316 GLN C O 1
ATOM 4790 N N . GLU B 1 369 ? -97.124 66.129 -22.879 1.00 65.03 317 GLU C N 1
ATOM 4791 C CA . GLU B 1 369 ? -96.847 64.707 -23.005 1.00 63.44 317 GLU C CA 1
ATOM 4792 C C . GLU B 1 369 ? -95.474 64.461 -23.589 1.00 63.31 317 GLU C C 1
ATOM 4793 O O . GLU B 1 369 ? -95.105 65.074 -24.596 1.00 65.20 317 GLU C O 1
ATOM 4799 N N . TYR B 1 370 ? -94.720 63.573 -22.946 1.00 64.46 318 TYR C N 1
ATOM 4800 C CA . TYR B 1 370 ? -93.387 63.205 -23.387 1.00 64.07 318 TYR C CA 1
ATOM 4801 C C . TYR B 1 370 ? -93.347 61.725 -23.613 1.00 62.93 318 TYR C C 1
ATOM 4802 O O . TYR B 1 370 ? -93.859 60.952 -22.817 1.00 61.53 318 TYR C O 1
ATOM 4811 N N . VAL B 1 371 ? -92.746 61.338 -24.730 1.00 54.43 319 VAL C N 1
ATOM 4812 C CA . VAL B 1 371 ? -92.700 59.949 -25.123 1.00 53.83 319 VAL C CA 1
ATOM 4813 C C . VAL B 1 371 ? -91.266 59.468 -25.107 1.00 52.75 319 VAL C C 1
ATOM 4814 O O . VAL B 1 371 ? -90.400 59.992 -25.835 1.00 53.73 319 VAL C O 1
ATOM 4818 N N . GLU B 1 372 ? -91.017 58.456 -24.294 1.00 67.71 320 GLU C N 1
ATOM 4819 C CA . GLU B 1 372 ? -89.726 57.828 -24.302 1.00 66.71 320 GLU C 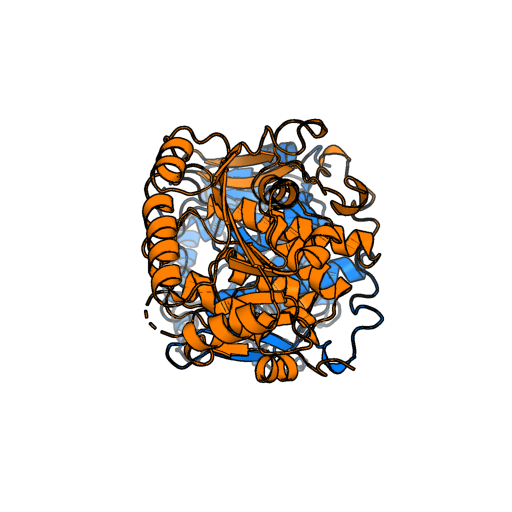CA 1
ATOM 4820 C C . GLU B 1 372 ? -89.832 56.315 -24.164 1.00 65.80 320 GLU C C 1
ATOM 4821 O O . GLU B 1 372 ? -90.245 55.795 -23.128 1.00 64.54 320 GLU C O 1
ATOM 4827 N N . GLU B 1 373 ? -89.439 55.604 -25.210 1.00 59.68 321 GLU C N 1
ATOM 4828 C CA . GLU B 1 373 ? -89.438 54.150 -25.174 1.00 59.19 321 GLU C CA 1
ATOM 4829 C C . GLU B 1 373 ? -88.300 53.636 -24.282 1.00 57.28 321 GLU C C 1
ATOM 4830 O O . GLU B 1 373 ? -87.141 54.001 -24.480 1.00 56.99 321 GLU C O 1
ATOM 4836 N N . LEU B 1 374 ? -88.624 52.813 -23.283 1.00 49.93 322 LEU C N 1
ATOM 4837 C CA . LEU B 1 374 ? -87.587 52.197 -22.439 1.00 48.31 322 LEU C CA 1
ATOM 4838 C C . LEU B 1 374 ? -87.058 50.902 -23.060 1.00 48.67 322 LEU C C 1
ATOM 4839 O O . LEU B 1 374 ? -87.817 49.952 -23.303 1.00 49.51 322 LEU C O 1
ATOM 4844 N N . VAL B 1 375 ? -85.763 50.873 -23.349 1.00 45.59 323 VAL C N 1
ATOM 4845 C CA . VAL B 1 375 ? -85.170 49.682 -23.945 1.00 45.99 323 VAL C CA 1
ATOM 4846 C C . VAL B 1 375 ? -84.127 49.090 -23.013 1.00 44.39 323 VAL C C 1
ATOM 4847 O O . VAL B 1 375 ? -83.335 49.829 -22.462 1.00 43.31 323 VAL C O 1
ATOM 4851 N N . GLU B 1 376 ? -84.155 47.774 -22.837 1.00 57.08 324 GLU C N 1
ATOM 4852 C CA . GLU B 1 376 ? -83.111 47.035 -22.146 1.00 55.94 324 GLU C CA 1
ATOM 4853 C C . GLU B 1 376 ? -82.153 46.345 -23.144 1.00 56.66 324 GLU C C 1
ATOM 4854 O O . GLU B 1 376 ? -82.560 45.459 -23.914 1.00 58.10 324 GLU C O 1
ATOM 4860 N N . ARG B 1 377 ? -80.885 46.762 -23.139 1.00 41.47 325 ARG C N 1
ATOM 4861 C CA . ARG B 1 377 ? -79.853 46.100 -23.930 1.00 41.95 325 ARG C CA 1
ATOM 4862 C C . ARG B 1 377 ? -79.444 44.877 -23.129 1.00 41.31 325 ARG C C 1
ATOM 4863 O O . ARG B 1 377 ? -79.318 44.956 -21.922 1.00 40.99 325 ARG C O 1
ATOM 4871 N N . PRO B 1 378 ? -79.232 43.735 -23.786 1.00 45.56 326 PRO C N 1
ATOM 4872 C CA . PRO B 1 378 ? -78.830 42.549 -23.039 1.00 45.22 326 PRO C CA 1
ATOM 4873 C C . PRO B 1 378 ? -77.372 42.673 -22.576 1.00 43.83 326 PRO C C 1
ATOM 4874 O O . PRO B 1 378 ? -76.626 43.555 -23.026 1.00 43.41 326 PRO C O 1
ATOM 4878 N N . PRO B 1 379 ? -76.960 41.801 -21.650 1.00 45.07 327 PRO C N 1
ATOM 4879 C CA . PRO B 1 379 ? -75.538 41.723 -21.323 1.00 44.05 327 PRO C CA 1
ATOM 4880 C C . PRO B 1 379 ? -74.736 41.533 -22.595 1.00 44.91 327 PRO C C 1
ATOM 4881 O O . PRO B 1 379 ? -75.036 40.678 -23.451 1.00 46.48 327 PRO C O 1
ATOM 4885 N N . ILE B 1 380 ? -73.699 42.341 -22.726 1.00 44.77 328 ILE C N 1
ATOM 4886 C CA . ILE B 1 380 ? -72.977 42.425 -23.974 1.00 45.61 328 ILE C CA 1
ATOM 4887 C C . ILE B 1 380 ? -72.234 41.115 -24.275 1.00 46.25 328 ILE C C 1
ATOM 4888 O O . ILE B 1 380 ? -72.028 40.768 -25.437 1.00 47.58 328 ILE C O 1
ATOM 4893 N N . ASN B 1 381 ? -71.896 40.379 -23.219 1.00 50.68 329 ASN C N 1
ATOM 4894 C CA . ASN B 1 381 ? -71.486 38.976 -23.291 1.00 51.54 329 ASN C CA 1
ATOM 4895 C C . ASN B 1 381 ? -72.383 38.055 -24.072 1.00 53.56 329 ASN C C 1
ATOM 4896 O O . ASN B 1 381 ? -71.945 36.980 -24.461 1.00 54.70 329 ASN C O 1
ATOM 4901 N N . GLU B 1 382 ? -73.663 38.391 -24.187 1.00 51.16 330 GLU C N 1
ATOM 4902 C CA . GLU B 1 382 ? -74.579 37.525 -24.909 1.00 53.32 330 GLU C CA 1
ATOM 4903 C C . GLU B 1 382 ? -74.528 37.847 -26.409 1.00 54.65 330 GLU C C 1
ATOM 4904 O O . GLU B 1 382 ? -74.936 37.049 -27.243 1.00 56.73 330 GLU C O 1
ATOM 4910 N N . VAL B 1 383 ? -74.003 39.022 -26.731 1.00 54.49 331 VAL C N 1
ATOM 4911 C CA . VAL B 1 383 ? -73.833 39.447 -28.113 1.00 55.73 331 VAL C CA 1
ATOM 4912 C C . VAL B 1 383 ? -72.433 39.114 -28.629 1.00 55.81 331 VAL C C 1
ATOM 4913 O O . VAL B 1 383 ? -72.295 38.527 -29.682 1.00 57.57 331 VAL C O 1
ATOM 4917 N N . LEU B 1 384 ? -71.414 39.490 -27.869 1.00 64.60 332 LEU C N 1
ATOM 4918 C CA . LEU B 1 384 ? -70.017 39.183 -28.155 1.00 64.42 332 LEU C CA 1
ATOM 4919 C C . LEU B 1 384 ? -69.486 37.965 -27.392 1.00 64.15 332 LEU C C 1
ATOM 4920 O O . LEU B 1 384 ? -69.253 38.034 -26.163 1.00 62.57 332 LEU C O 1
ATOM 4925 N N . ARG B 1 385 ? -69.308 36.855 -28.115 1.00 103.76 333 ARG C N 1
ATOM 4926 C CA . ARG B 1 385 ? -68.717 35.620 -27.576 1.00 103.97 333 ARG C CA 1
ATOM 4927 C C . ARG B 1 385 ? -67.216 35.774 -27.266 1.00 102.63 333 ARG C C 1
ATOM 4928 O O . ARG B 1 385 ? -66.713 36.885 -27.021 1.00 101.10 333 ARG C O 1
#

InterPro domains:
  IPR001173 Glycosyltransferase 2-like [PF00535] (45-138)
  IPR029044 Nucleotide-diphospho-sugar transferases [G3DSA:3.90.550.10] (10-335)
  IPR029044 Nucleotide-diphospho-sugar transferases [SSF53448] (44-310)
  IPR050256 Glycosyltransferase 2 [PTHR48090] (41-259)

Nearest PDB structures (foldseek):
  3kia-assembly1_A  TM=9.998E-01  e=2.810E-60  synthetic construct
  3kia-assembly1_C  TM=9.979E-01  e=3.214E-57  synthetic construct
  7p5l-assembly1_A-2  TM=9.302E-01  e=3.338E-26  Mycolicibacterium hassiacum DSM 44199
  7qi9-assembly1_A  TM=9.265E-01  e=8.536E-26  Mycolicibacterium hassiacum DSM 44199
  4y7g-assembly1_A-2  TM=8.947E-01  e=2.887E-24  Mycobacterium tuberculosis H37Rv